Protein AF-0000000084715494 (afdb_homodimer)

pLDDT: mean 82.45, std 14.94, range [33.5, 98.31]

Structure (mmCIF, N/CA/C/O backbone):
data_AF-0000000084715494-model_v1
#
loop_
_entity.id
_entity.type
_entity.pdbx_description
1 polymer 'Allophanate hydrolase 2 subunit 2'
#
loop_
_atom_site.group_PDB
_atom_site.id
_atom_site.type_symbol
_atom_site.label_atom_id
_atom_site.label_alt_id
_atom_site.label_comp_id
_atom_site.label_asym_id
_atom_site.label_entity_id
_atom_site.label_seq_id
_atom_site.pdbx_PDB_ins_code
_atom_site.Cartn_x
_atom_site.Cartn_y
_atom_site.Cartn_z
_atom_site.occupancy
_atom_site.B_iso_or_equiv
_atom_site.auth_seq_id
_atom_site.auth_comp_id
_atom_site.auth_asym_id
_atom_site.auth_atom_id
_atom_site.pdbx_PDB_model_num
ATOM 1 N N . MET A 1 1 ? -2.389 -1.491 -20.969 1 44.25 1 MET A N 1
ATOM 2 C CA . MET A 1 1 ? -2.623 -0.424 -20 1 44.25 1 MET A CA 1
ATOM 3 C C . MET A 1 1 ? -1.619 -0.498 -18.859 1 44.25 1 MET A C 1
ATOM 5 O O . MET A 1 1 ? -1.264 -1.589 -18.406 1 44.25 1 MET A O 1
ATOM 9 N N . HIS A 1 2 ? -0.73 0.451 -18.766 1 52.88 2 HIS A N 1
ATOM 10 C CA . HIS A 1 2 ? 0.304 0.5 -17.734 1 52.88 2 HIS A CA 1
ATOM 11 C C . HIS A 1 2 ? -0.107 1.408 -16.578 1 52.88 2 HIS A C 1
ATOM 13 O O . HIS A 1 2 ? -0.871 2.355 -16.781 1 52.88 2 HIS A O 1
ATOM 19 N N . GLN A 1 3 ? 0.111 0.849 -15.43 1 61.31 3 GLN A N 1
ATOM 20 C CA . GLN A 1 3 ? -0.186 1.688 -14.273 1 61.31 3 GLN A CA 1
ATOM 21 C C . GLN A 1 3 ? 0.893 1.553 -13.203 1 61.31 3 GLN A C 1
ATOM 23 O O . GLN A 1 3 ? 1.634 0.568 -13.18 1 61.31 3 GLN A O 1
ATOM 28 N N . GLY A 1 4 ? 1.1 2.611 -12.508 1 62.69 4 GLY A N 1
ATOM 29 C CA . GLY A 1 4 ? 1.802 2.402 -11.25 1 62.69 4 GLY A CA 1
ATOM 30 C C . GLY A 1 4 ? 1.184 1.313 -10.391 1 62.69 4 GLY A C 1
ATOM 31 O O . GLY A 1 4 ? 0.044 0.905 -10.625 1 62.69 4 GLY A O 1
ATOM 32 N N . VAL A 1 5 ? 2.082 0.647 -9.57 1 59.53 5 VAL A N 1
ATOM 33 C CA . VAL A 1 5 ? 1.485 -0.304 -8.641 1 59.53 5 VAL A CA 1
ATOM 34 C C . VAL A 1 5 ? 0.313 0.35 -7.914 1 59.53 5 VAL A C 1
ATOM 36 O O . VAL A 1 5 ? 0.48 1.375 -7.246 1 59.53 5 VAL A O 1
ATOM 39 N N . PRO A 1 6 ? -0.862 -0.179 -8.078 1 62.94 6 PRO A N 1
ATOM 40 C CA . PRO A 1 6 ? -2.07 0.398 -7.48 1 62.94 6 PRO A CA 1
ATOM 41 C C . PRO A 1 6 ? -2.094 0.275 -5.961 1 62.94 6 PRO A C 1
ATOM 43 O O . PRO A 1 6 ? -1.308 -0.484 -5.387 1 62.94 6 PRO A O 1
ATOM 46 N N . PRO A 1 7 ? -2.932 0.998 -5.297 1 60.47 7 PRO A N 1
ATOM 47 C CA . PRO A 1 7 ? -3.043 0.956 -3.838 1 60.47 7 PRO A CA 1
ATOM 48 C C . PRO A 1 7 ? -3.355 -0.442 -3.309 1 60.47 7 PRO A C 1
ATOM 50 O O . PRO A 1 7 ? -2.979 -0.779 -2.184 1 60.47 7 PRO A O 1
ATOM 53 N N . GLY A 1 8 ? -4.027 -1.205 -4.141 1 65.62 8 GLY A N 1
ATOM 54 C CA . GLY A 1 8 ? -4.332 -2.562 -3.717 1 65.62 8 GLY A CA 1
ATOM 55 C C . GLY A 1 8 ? -3.105 -3.455 -3.656 1 65.62 8 GLY A C 1
ATOM 56 O O . GLY A 1 8 ? -3.16 -4.555 -3.1 1 65.62 8 GLY A O 1
ATOM 57 N N . GLY A 1 9 ? -2.018 -2.994 -4.141 1 76.75 9 GLY A N 1
ATOM 58 C CA . GLY A 1 9 ? -0.78 -3.758 -4.125 1 76.75 9 GLY A CA 1
ATOM 59 C C . GLY A 1 9 ? -0.46 -4.402 -5.457 1 76.75 9 GLY A C 1
ATOM 60 O O . GLY A 1 9 ? -1.251 -4.316 -6.398 1 76.75 9 GLY A O 1
ATOM 61 N N . ALA A 1 10 ? 0.673 -5.055 -5.5 1 84.81 10 ALA A N 1
ATOM 62 C CA . ALA A 1 10 ? 1.143 -5.703 -6.719 1 84.81 10 ALA A CA 1
ATOM 63 C C . ALA A 1 10 ? 0.325 -6.953 -7.027 1 84.81 10 ALA A C 1
ATOM 65 O O . ALA A 1 10 ? -0.025 -7.711 -6.117 1 84.81 10 ALA A O 1
ATOM 66 N N . LEU A 1 11 ? 0.069 -7.188 -8.273 1 88.62 11 LEU A N 1
ATOM 67 C CA . LEU A 1 11 ? -0.594 -8.422 -8.688 1 88.62 11 LEU A CA 1
ATOM 68 C C . LEU A 1 11 ?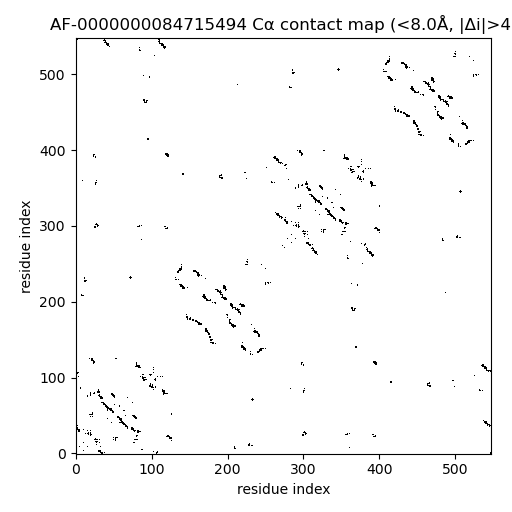 0.244 -9.641 -8.312 1 88.62 11 LEU A C 1
ATOM 70 O O . LEU A 1 11 ? -0.28 -10.617 -7.77 1 88.62 11 LEU A O 1
ATOM 74 N N . VAL A 1 12 ? 1.5 -9.539 -8.602 1 90.19 12 VAL A N 1
ATOM 75 C CA . VAL A 1 12 ? 2.473 -10.562 -8.227 1 90.19 12 VAL A CA 1
ATOM 76 C C . VAL A 1 12 ? 3.543 -9.945 -7.324 1 90.19 12 VAL A C 1
ATOM 78 O O . VAL A 1 12 ? 4.598 -9.523 -7.801 1 90.19 12 VAL A O 1
ATOM 81 N N . PRO A 1 13 ? 3.332 -10.008 -6.043 1 86.62 13 PRO A N 1
ATOM 82 C CA . PRO A 1 13 ? 4.25 -9.328 -5.121 1 86.62 13 PRO A CA 1
ATOM 83 C C . PRO A 1 13 ? 5.68 -9.844 -5.23 1 86.62 13 PRO A C 1
ATOM 85 O O . PRO A 1 13 ? 6.633 -9.07 -5.082 1 86.62 13 PRO A O 1
ATOM 88 N N . GLU A 1 14 ? 5.855 -11.117 -5.457 1 86.31 14 GLU A N 1
ATOM 89 C CA . GLU A 1 14 ? 7.188 -11.703 -5.559 1 86.31 14 GLU A CA 1
ATOM 90 C C . GLU A 1 14 ? 7.953 -11.141 -6.75 1 86.31 14 GLU A C 1
ATOM 92 O O . GLU A 1 14 ? 9.172 -10.969 -6.688 1 86.31 14 GLU A O 1
ATOM 97 N N . TRP A 1 15 ? 7.227 -10.883 -7.816 1 89.38 15 TRP A N 1
ATOM 98 C CA . TRP A 1 15 ? 7.871 -10.32 -8.992 1 89.38 15 TRP A CA 1
ATOM 99 C C . TRP A 1 15 ? 8.219 -8.852 -8.773 1 89.38 15 TRP A C 1
ATOM 101 O O . TRP A 1 15 ? 9.25 -8.375 -9.25 1 89.38 15 TRP A O 1
ATOM 111 N N . LEU A 1 16 ? 7.359 -8.148 -8.094 1 87.94 16 LEU A N 1
ATOM 112 C CA . LEU A 1 16 ? 7.688 -6.777 -7.711 1 87.94 16 LEU A CA 1
ATOM 113 C C . LEU A 1 16 ? 8.969 -6.738 -6.879 1 87.94 16 LEU A C 1
ATOM 115 O O . LEU A 1 16 ? 9.859 -5.926 -7.141 1 87.94 16 LEU A O 1
ATOM 119 N N . ALA A 1 17 ? 8.992 -7.617 -5.891 1 86.31 17 ALA A N 1
ATOM 120 C CA . ALA A 1 17 ? 10.156 -7.672 -5.012 1 86.31 17 ALA A CA 1
ATOM 121 C C . ALA A 1 17 ? 11.43 -7.957 -5.805 1 86.31 17 ALA A C 1
ATOM 123 O O . ALA A 1 17 ? 12.461 -7.324 -5.578 1 86.31 17 ALA A O 1
ATOM 124 N N . ALA A 1 18 ? 11.344 -8.906 -6.66 1 88.94 18 ALA A N 1
ATOM 125 C CA . ALA A 1 18 ? 12.508 -9.258 -7.469 1 88.94 18 ALA A CA 1
ATOM 126 C C . ALA A 1 18 ? 12.969 -8.078 -8.312 1 88.94 18 ALA A C 1
ATOM 128 O O . ALA A 1 18 ? 14.172 -7.82 -8.43 1 88.94 18 ALA A O 1
ATOM 129 N N . ALA A 1 19 ? 12.039 -7.395 -8.938 1 90.56 19 ALA A N 1
ATOM 130 C CA . ALA A 1 19 ? 12.375 -6.227 -9.75 1 90.56 19 ALA A CA 1
ATOM 131 C C . ALA A 1 19 ? 13.078 -5.16 -8.914 1 90.56 19 ALA A C 1
ATOM 133 O O . ALA A 1 19 ? 14.07 -4.57 -9.352 1 90.56 19 ALA A O 1
ATOM 134 N N . ASN A 1 20 ? 12.578 -4.926 -7.773 1 88.75 20 ASN A N 1
ATOM 135 C CA . ASN A 1 20 ? 13.141 -3.914 -6.883 1 88.75 20 ASN A CA 1
ATOM 136 C C . ASN A 1 20 ? 14.516 -4.324 -6.363 1 88.75 20 ASN A C 1
ATOM 138 O O . ASN A 1 20 ? 15.438 -3.508 -6.324 1 88.75 20 ASN A O 1
ATOM 142 N N . ARG A 1 21 ? 14.664 -5.559 -6.008 1 88.06 21 ARG A N 1
ATOM 143 C CA . ARG A 1 21 ? 15.945 -6.047 -5.516 1 88.06 21 ARG A CA 1
ATOM 144 C C . ARG A 1 21 ? 17.047 -5.855 -6.559 1 88.06 21 ARG A C 1
ATOM 146 O O . ARG A 1 21 ? 18.188 -5.523 -6.223 1 88.06 21 ARG A O 1
ATOM 153 N N . ALA A 1 22 ? 16.656 -6.023 -7.691 1 91.75 22 ALA A N 1
ATOM 154 C CA . ALA A 1 22 ? 17.609 -5.961 -8.789 1 91.75 22 ALA A CA 1
ATOM 155 C C . ALA A 1 22 ? 18.188 -4.559 -8.938 1 91.75 22 ALA A C 1
ATOM 157 O O . ALA A 1 22 ? 19.266 -4.379 -9.5 1 91.75 22 ALA A O 1
ATOM 158 N N . VAL A 1 23 ? 17.516 -3.553 -8.469 1 92.38 23 VAL A N 1
ATOM 159 C CA . VAL A 1 23 ? 18.016 -2.188 -8.641 1 92.38 23 VAL A CA 1
ATOM 160 C C . VAL A 1 23 ? 18.328 -1.574 -7.277 1 92.38 23 VAL A C 1
ATOM 162 O O . VAL A 1 23 ? 18.516 -0.361 -7.164 1 92.38 23 VAL A O 1
ATOM 165 N N . GLY A 1 24 ? 18.25 -2.369 -6.281 1 88.81 24 GLY A N 1
ATOM 166 C CA . GLY A 1 24 ? 18.688 -1.936 -4.961 1 88.81 24 GLY A CA 1
ATOM 167 C C . GLY A 1 24 ? 17.609 -1.194 -4.195 1 88.81 24 GLY A C 1
ATOM 168 O O . GLY A 1 24 ? 17.906 -0.432 -3.271 1 88.81 24 GLY A O 1
ATOM 169 N N . ASN A 1 25 ? 16.391 -1.297 -4.617 1 86.88 25 ASN A N 1
ATOM 170 C CA . ASN A 1 25 ? 15.281 -0.697 -3.887 1 86.88 25 ASN A CA 1
ATOM 171 C C . ASN A 1 25 ? 14.805 -1.596 -2.748 1 86.88 25 ASN A C 1
ATOM 173 O O . ASN A 1 25 ? 15.117 -2.787 -2.721 1 86.88 25 ASN A O 1
ATOM 177 N N . ALA A 1 26 ? 14.109 -0.936 -1.776 1 82.31 26 ALA A N 1
ATOM 178 C CA . ALA A 1 26 ? 13.328 -1.756 -0.859 1 82.31 26 ALA A CA 1
ATOM 179 C C . ALA A 1 26 ? 12.391 -2.693 -1.624 1 82.31 26 ALA A C 1
ATOM 181 O O . ALA A 1 26 ? 11.867 -2.33 -2.678 1 82.31 26 ALA A O 1
ATOM 182 N N . TRP A 1 27 ? 12.117 -3.799 -1.112 1 82.12 27 TRP A N 1
ATOM 183 C CA . TRP A 1 27 ? 11.438 -4.871 -1.831 1 82.12 27 TRP A CA 1
ATOM 184 C C . TRP A 1 27 ? 10.039 -4.441 -2.254 1 82.12 27 TRP A C 1
ATOM 186 O O . TRP A 1 27 ? 9.562 -4.816 -3.33 1 82.12 27 TRP A O 1
ATOM 196 N N . GLY A 1 28 ? 9.383 -3.66 -1.445 1 80.62 28 GLY A N 1
ATOM 197 C CA . GLY A 1 28 ? 8.023 -3.244 -1.729 1 80.62 28 GLY A CA 1
ATOM 198 C C . GLY A 1 28 ? 7.938 -1.856 -2.338 1 80.62 28 GLY A C 1
ATOM 199 O O . GLY A 1 28 ? 6.859 -1.262 -2.393 1 80.62 28 GLY A O 1
ATOM 200 N N . ALA A 1 29 ? 8.992 -1.293 -2.801 1 83.25 29 ALA A N 1
ATOM 201 C CA . ALA A 1 29 ? 8.984 0.042 -3.393 1 83.25 29 ALA A CA 1
ATOM 202 C C . ALA A 1 29 ? 8.039 0.103 -4.594 1 83.25 29 ALA A C 1
ATOM 204 O O . ALA A 1 29 ? 7.898 -0.878 -5.324 1 83.25 29 ALA A O 1
ATOM 205 N N . ALA A 1 30 ? 7.465 1.267 -4.781 1 83.31 30 ALA A N 1
ATOM 206 C CA . ALA A 1 30 ? 6.555 1.463 -5.902 1 83.31 30 ALA A CA 1
ATOM 207 C C . ALA A 1 30 ? 7.281 1.312 -7.234 1 83.31 30 ALA A C 1
ATOM 209 O O . ALA A 1 30 ? 8.406 1.804 -7.395 1 83.31 30 ALA A O 1
ATOM 210 N N . ALA A 1 31 ? 6.617 0.593 -8.172 1 88.06 31 ALA A N 1
ATOM 211 C CA . ALA A 1 31 ? 7.113 0.344 -9.523 1 88.06 31 ALA A CA 1
ATOM 212 C C . ALA A 1 31 ? 5.977 0.373 -10.539 1 88.06 31 ALA A C 1
ATOM 214 O O . ALA A 1 31 ? 4.824 0.619 -10.188 1 88.06 31 ALA A O 1
ATOM 215 N N . LEU A 1 32 ? 6.348 0.205 -11.812 1 87.44 32 LEU A N 1
ATOM 216 C CA . LEU A 1 32 ? 5.32 0.165 -12.852 1 87.44 32 LEU A CA 1
ATOM 217 C C . LEU A 1 32 ? 4.883 -1.27 -13.125 1 87.44 32 LEU A C 1
ATOM 219 O O . LEU A 1 32 ? 5.719 -2.172 -13.219 1 87.44 32 LEU A O 1
ATOM 223 N N . GLU A 1 33 ? 3.592 -1.426 -13.094 1 87.69 33 GLU A N 1
ATOM 224 C CA . GLU A 1 33 ? 2.98 -2.648 -13.609 1 87.69 33 GLU A CA 1
ATOM 225 C C . GLU A 1 33 ? 2.633 -2.514 -15.086 1 87.69 33 GLU A C 1
ATOM 227 O O . GLU A 1 33 ? 1.789 -1.697 -15.461 1 87.69 33 GLU A O 1
ATOM 232 N N . CYS A 1 34 ? 3.27 -3.344 -15.953 1 86.5 34 CYS A N 1
ATOM 233 C CA . CYS A 1 34 ? 3.088 -3.24 -17.391 1 86.5 34 CYS A CA 1
ATOM 234 C C . CYS A 1 34 ? 2.459 -4.508 -17.969 1 86.5 34 CYS A C 1
ATOM 236 O O . CYS A 1 34 ? 2.957 -5.609 -17.734 1 86.5 34 CYS A O 1
ATOM 238 N N . TYR A 1 35 ? 1.412 -4.363 -18.688 1 86.56 35 TYR A N 1
ATOM 239 C CA . TYR A 1 35 ? 0.707 -5.488 -19.297 1 86.56 35 TYR A CA 1
ATOM 240 C C . TYR A 1 35 ? 0.976 -5.566 -20.797 1 86.56 35 TYR A C 1
ATOM 242 O O . TYR A 1 35 ? 0.531 -6.504 -21.453 1 86.56 35 TYR A O 1
ATOM 250 N N . GLY A 1 36 ? 1.67 -4.68 -21.312 1 84.75 36 GLY A N 1
ATOM 251 C CA . GLY A 1 36 ? 2.08 -4.613 -22.703 1 84.75 36 GLY A CA 1
ATOM 252 C C . GLY A 1 36 ? 3.338 -3.793 -22.922 1 84.75 36 GL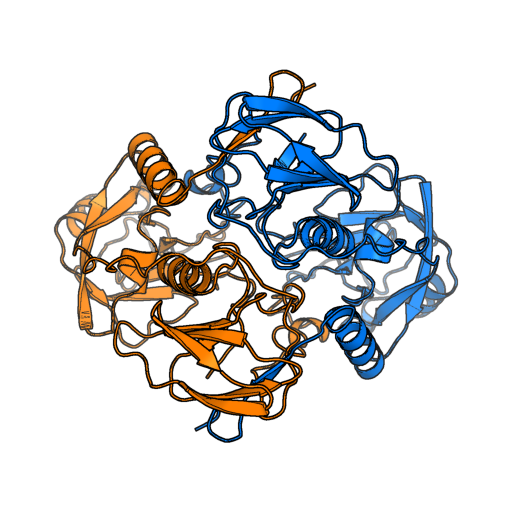Y A C 1
ATOM 253 O O . GLY A 1 36 ? 4.098 -3.557 -21.969 1 84.75 36 GLY A O 1
ATOM 254 N N . ARG A 1 37 ? 3.545 -3.482 -24.172 1 86.69 37 ARG A N 1
ATOM 255 C CA . ARG A 1 37 ? 4.734 -2.721 -24.531 1 86.69 37 ARG A CA 1
ATOM 256 C C . ARG A 1 37 ? 4.586 -1.253 -24.141 1 86.69 37 ARG A C 1
ATOM 258 O O . ARG A 1 37 ? 3.508 -0.672 -24.297 1 86.69 37 ARG A O 1
ATOM 265 N N . VAL A 1 38 ? 5.652 -0.733 -23.609 1 85.5 38 VAL A N 1
ATOM 266 C CA . VAL A 1 38 ? 5.656 0.693 -23.312 1 85.5 38 VAL A CA 1
ATOM 267 C C . VAL A 1 38 ? 7.062 1.259 -23.5 1 85.5 38 VAL A C 1
ATOM 269 O O . VAL A 1 38 ? 8.055 0.575 -23.234 1 85.5 38 VAL A O 1
ATOM 272 N N . ASP A 1 39 ? 7.047 2.525 -23.922 1 89.88 39 ASP A N 1
ATOM 273 C CA . ASP A 1 39 ? 8.305 3.262 -23.984 1 89.88 39 ASP A CA 1
ATOM 274 C C . ASP A 1 39 ? 8.469 4.18 -22.781 1 89.88 39 ASP A C 1
ATOM 276 O O . ASP A 1 39 ? 7.539 4.895 -22.406 1 89.88 39 ASP A O 1
ATOM 280 N N . LEU A 1 40 ? 9.656 4.137 -22.203 1 92 40 LEU A N 1
ATOM 281 C CA . LEU A 1 40 ? 9.938 4.941 -21.016 1 92 40 LEU A CA 1
ATOM 282 C C . LEU A 1 40 ? 11.25 5.699 -21.172 1 92 40 LEU A C 1
ATOM 284 O O . LEU A 1 40 ? 12.141 5.266 -21.922 1 92 40 LEU A O 1
ATOM 288 N N . ARG A 1 41 ? 11.305 6.773 -20.453 1 93.75 41 ARG A N 1
ATOM 289 C CA . ARG A 1 41 ? 12.516 7.586 -20.422 1 93.75 41 ARG A CA 1
ATOM 290 C C . ARG A 1 41 ? 12.875 7.992 -19 1 93.75 41 ARG A C 1
ATOM 292 O O . ARG A 1 41 ? 11.992 8.328 -18.203 1 93.75 41 ARG A O 1
ATOM 299 N N . VAL A 1 42 ? 14.164 7.895 -18.75 1 93.31 42 VAL A N 1
ATOM 300 C CA . VAL A 1 42 ? 14.648 8.406 -17.469 1 93.31 42 VAL A CA 1
ATOM 301 C C . VAL A 1 42 ? 15.305 9.766 -17.672 1 93.31 42 VAL A C 1
ATOM 303 O O . VAL A 1 42 ? 16.078 9.953 -18.609 1 93.31 42 VAL A O 1
ATOM 306 N N . THR A 1 43 ? 14.984 10.695 -16.828 1 92.69 43 THR A N 1
ATOM 307 C CA . THR A 1 43 ? 15.586 12.023 -16.906 1 92.69 43 THR A CA 1
ATOM 308 C C . THR A 1 43 ? 16.109 12.477 -15.547 1 92.69 43 THR A C 1
ATOM 310 O O . THR A 1 43 ? 15.672 11.961 -14.516 1 92.69 43 THR A O 1
ATOM 313 N N . GLY A 1 44 ? 17.125 13.492 -15.562 1 91.25 44 GLY A N 1
ATOM 314 C CA . GLY A 1 44 ? 17.734 14.008 -14.352 1 91.25 44 GLY A CA 1
ATOM 315 C C . GLY A 1 44 ? 19.109 13.422 -14.078 1 91.25 44 GLY A C 1
ATOM 316 O O . GLY A 1 44 ? 20.094 14.156 -13.961 1 91.25 44 GLY A O 1
ATOM 317 N N . ARG A 1 45 ? 19.234 12.078 -14.008 1 89.81 45 ARG A N 1
ATOM 318 C CA . ARG A 1 45 ? 20.484 11.336 -13.875 1 89.81 45 ARG A CA 1
ATOM 319 C C . ARG A 1 45 ? 20.328 9.906 -14.391 1 89.81 45 ARG A C 1
ATOM 321 O O . ARG A 1 45 ? 19.219 9.43 -14.602 1 89.81 45 ARG A O 1
ATOM 328 N N . SER A 1 46 ? 21.469 9.352 -14.555 1 94.38 46 SER A N 1
ATOM 329 C CA . SER A 1 46 ? 21.438 7.941 -14.914 1 94.38 46 SER A CA 1
ATOM 330 C C . SER A 1 46 ? 20.844 7.098 -13.797 1 94.38 46 SER A C 1
ATOM 332 O O . SER A 1 46 ? 20.922 7.473 -12.625 1 94.38 46 SER A O 1
ATOM 334 N N . ALA A 1 47 ? 20.219 6 -14.227 1 94.06 47 ALA A N 1
ATOM 335 C CA . ALA A 1 47 ? 19.578 5.152 -13.219 1 94.06 47 ALA A CA 1
ATOM 336 C C . ALA A 1 47 ? 19.609 3.686 -13.641 1 94.06 47 ALA A C 1
ATOM 338 O O . ALA A 1 47 ? 19.578 3.375 -14.836 1 94.06 47 ALA A O 1
ATOM 339 N N . TRP A 1 48 ? 19.703 2.842 -12.641 1 94.69 48 TRP A N 1
ATOM 340 C CA . TRP A 1 48 ? 19.453 1.425 -12.883 1 94.69 48 TRP A CA 1
ATOM 341 C C . TRP A 1 48 ? 17.969 1.16 -13.078 1 94.69 48 TRP A C 1
ATOM 343 O O . TRP A 1 48 ? 17.141 1.696 -12.344 1 94.69 48 TRP A O 1
ATOM 353 N N . VAL A 1 49 ? 17.641 0.317 -14.078 1 95.38 49 VAL A N 1
ATOM 354 C CA . VAL A 1 49 ? 16.281 -0.113 -14.375 1 95.38 49 VAL A CA 1
ATOM 355 C C . VAL A 1 49 ? 16.219 -1.638 -14.422 1 95.38 49 VAL A C 1
ATOM 357 O O . VAL A 1 49 ? 17.156 -2.291 -14.883 1 95.38 49 VAL A O 1
ATOM 360 N N . SER A 1 50 ? 15.133 -2.117 -13.891 1 95.12 50 SER A N 1
ATOM 361 C CA . SER A 1 50 ? 14.93 -3.562 -13.961 1 95.12 50 SER A CA 1
ATOM 362 C C . SER A 1 50 ? 13.641 -3.908 -14.695 1 95.12 50 SER A C 1
ATOM 364 O O . SER A 1 50 ? 12.586 -3.326 -14.422 1 95.12 50 SER A O 1
ATOM 366 N N . LEU A 1 51 ? 13.773 -4.828 -15.648 1 91.31 51 LEU A N 1
ATOM 367 C CA . LEU A 1 51 ? 12.633 -5.438 -16.328 1 91.31 51 LEU A CA 1
ATOM 368 C C . LEU A 1 51 ? 12.445 -6.883 -15.875 1 91.31 51 LEU A C 1
ATOM 370 O O . LEU A 1 51 ? 13.125 -7.785 -16.359 1 91.31 51 LEU A O 1
ATOM 374 N N . GLY A 1 52 ? 11.578 -7.082 -14.93 1 82.69 52 GLY A N 1
ATOM 375 C CA . GLY A 1 52 ? 11.336 -8.422 -14.422 1 82.69 52 GLY A CA 1
ATOM 376 C C . GLY A 1 52 ? 12.531 -9.016 -13.695 1 82.69 52 GLY A C 1
ATOM 377 O O . GLY A 1 52 ? 12.805 -10.211 -13.812 1 82.69 52 GLY A O 1
ATOM 378 N N . GLY A 1 53 ? 13.359 -8.203 -13.164 1 84.88 53 GLY A N 1
ATOM 379 C CA . GLY A 1 53 ? 14.5 -8.688 -12.406 1 84.88 53 GLY A CA 1
ATOM 380 C C . GLY A 1 53 ? 15.812 -8.523 -13.141 1 84.88 53 GLY A C 1
ATOM 381 O O . GLY A 1 53 ? 16.891 -8.641 -12.539 1 84.88 53 GLY A O 1
ATOM 382 N N . GLU A 1 54 ? 15.789 -8.32 -14.375 1 88.88 54 GLU A N 1
ATOM 383 C CA . GLU A 1 54 ? 17 -8.055 -15.148 1 88.88 54 GLU A CA 1
ATOM 384 C C . GLU A 1 54 ? 17.328 -6.562 -15.164 1 88.88 54 GLU A C 1
ATOM 386 O O . GLU A 1 54 ? 16.594 -5.762 -15.742 1 88.88 54 GLU A O 1
ATOM 391 N N . ALA A 1 55 ? 18.5 -6.277 -14.641 1 94.25 55 ALA A N 1
ATOM 392 C CA . ALA A 1 55 ? 18.812 -4.867 -14.43 1 94.25 55 ALA A CA 1
ATOM 393 C C . ALA A 1 55 ? 19.828 -4.371 -15.453 1 94.25 55 ALA A C 1
ATOM 395 O O . ALA A 1 55 ? 20.703 -5.129 -15.883 1 94.25 55 ALA A O 1
ATOM 396 N N . PHE A 1 56 ? 19.703 -3.166 -15.883 1 95.06 56 PHE A N 1
ATOM 397 C CA . PHE A 1 56 ? 20.656 -2.465 -16.75 1 95.06 56 PHE A CA 1
ATOM 398 C C . PHE A 1 56 ? 20.641 -0.969 -16.453 1 95.06 56 PHE A C 1
ATOM 400 O O . PHE A 1 56 ? 19.703 -0.459 -15.836 1 95.06 56 PHE A O 1
ATOM 407 N N . GLN A 1 57 ? 21.625 -0.292 -16.875 1 96 57 GLN A N 1
ATOM 408 C CA . GLN A 1 57 ? 21.719 1.147 -16.656 1 96 57 GLN A CA 1
ATOM 409 C C . GLN A 1 57 ? 21.141 1.926 -17.828 1 96 57 GLN A C 1
ATOM 411 O O . GLN A 1 57 ? 21.344 1.557 -18.984 1 96 57 GLN A O 1
ATOM 416 N N . VAL A 1 58 ? 20.422 2.926 -17.531 1 96.06 58 VAL A N 1
ATOM 417 C CA . VAL A 1 58 ? 19.891 3.861 -18.516 1 96.06 58 VAL A CA 1
ATOM 418 C C . VAL A 1 58 ? 20.484 5.246 -18.281 1 96.06 58 VAL A C 1
ATOM 420 O O . VAL A 1 58 ? 20.469 5.762 -17.156 1 96.06 58 VAL A O 1
ATOM 423 N N . ALA A 1 59 ? 21.031 5.914 -19.312 1 96.19 59 ALA A N 1
ATOM 424 C CA . ALA A 1 59 ? 21.656 7.23 -19.203 1 96.19 59 ALA A CA 1
ATOM 425 C C . ALA A 1 59 ? 20.609 8.328 -19.062 1 96.19 59 ALA A C 1
ATOM 427 O O . ALA A 1 59 ? 19.438 8.125 -19.422 1 96.19 59 ALA A O 1
ATOM 428 N N . ASP A 1 60 ? 21.094 9.438 -18.516 1 95.5 60 ASP A N 1
ATOM 429 C CA . ASP A 1 60 ? 20.219 10.602 -18.406 1 95.5 60 ASP A CA 1
ATOM 430 C C . ASP A 1 60 ? 19.625 10.969 -19.766 1 95.5 60 ASP A C 1
ATOM 432 O O . ASP A 1 60 ? 20.375 11.148 -20.75 1 95.5 60 ASP A O 1
ATOM 436 N N . GLY A 1 61 ? 18.328 11.023 -19.766 1 94.44 61 GLY A N 1
ATOM 437 C CA . GLY A 1 61 ? 17.641 11.438 -20.984 1 94.44 61 GLY A CA 1
ATOM 438 C C . GLY A 1 61 ? 17.422 10.297 -21.953 1 94.44 61 GLY A C 1
ATOM 439 O O . GLY A 1 61 ? 16.75 10.477 -22.984 1 94.44 61 GLY A O 1
ATOM 440 N N . GLU A 1 62 ? 17.844 9.133 -21.672 1 95 62 GLU A N 1
ATOM 441 C CA . GLU A 1 62 ? 17.75 7.996 -22.594 1 95 62 GLU A CA 1
ATOM 442 C C . GLU A 1 62 ? 16.406 7.293 -22.453 1 95 62 GLU A C 1
ATOM 444 O O . GLU A 1 62 ? 15.875 7.148 -21.344 1 95 62 GLU A O 1
ATOM 449 N N . SER A 1 63 ? 15.922 6.859 -23.594 1 94.44 63 SER A N 1
ATOM 450 C CA . SER A 1 63 ? 14.695 6.07 -23.641 1 94.44 63 SER A CA 1
ATOM 451 C C . SER A 1 63 ? 15 4.582 -23.75 1 94.44 63 SER A C 1
ATOM 453 O O . SER A 1 63 ? 16.062 4.191 -24.234 1 94.44 63 SER A O 1
ATOM 455 N N . PHE A 1 64 ? 14.039 3.832 -23.234 1 94.06 64 PHE A N 1
ATOM 456 C CA . PHE A 1 64 ? 14.133 2.385 -23.391 1 94.06 64 PHE A CA 1
ATOM 457 C C . PHE A 1 64 ? 12.75 1.766 -23.562 1 94.06 64 PHE A C 1
ATOM 459 O O . PHE A 1 64 ? 11.75 2.34 -23.125 1 94.06 64 PHE A O 1
ATOM 466 N N . ARG A 1 65 ? 12.742 0.638 -24.203 1 92.38 65 ARG A N 1
ATOM 467 C CA . ARG A 1 65 ? 11.492 -0.058 -24.5 1 92.38 65 ARG A CA 1
ATOM 468 C C . ARG A 1 65 ? 11.258 -1.198 -23.516 1 92.38 65 ARG A C 1
ATOM 470 O O . ARG A 1 65 ? 12.188 -1.949 -23.203 1 92.38 65 ARG A O 1
ATOM 477 N N . VAL A 1 66 ? 10.047 -1.268 -22.984 1 91.38 66 VAL A N 1
ATOM 478 C CA . VAL A 1 66 ? 9.594 -2.402 -22.188 1 91.38 66 VAL A CA 1
ATOM 479 C C . VAL A 1 66 ? 8.797 -3.367 -23.062 1 91.38 66 VAL A C 1
ATOM 481 O O . VAL A 1 66 ? 7.746 -3.01 -23.594 1 91.38 66 VAL A O 1
ATOM 484 N N . PRO A 1 67 ? 9.312 -4.527 -23.234 1 90.88 67 PRO A N 1
ATOM 485 C CA . PRO A 1 67 ? 8.562 -5.484 -24.062 1 90.88 67 PRO A CA 1
ATOM 486 C C . PRO A 1 67 ? 7.336 -6.039 -23.344 1 90.88 67 PRO A C 1
ATOM 488 O O . PRO A 1 67 ? 7.199 -5.867 -22.125 1 90.88 67 PRO A O 1
ATOM 491 N N . ALA A 1 68 ? 6.484 -6.633 -24.125 1 88.69 68 ALA A N 1
ATOM 492 C CA . ALA A 1 68 ? 5.363 -7.352 -23.531 1 88.69 68 ALA A CA 1
ATOM 493 C C . ALA A 1 68 ? 5.852 -8.445 -22.578 1 88.69 68 ALA A C 1
ATOM 495 O O . ALA A 1 68 ? 6.941 -8.984 -22.766 1 88.69 68 ALA A O 1
ATOM 496 N N . PRO A 1 69 ? 5.023 -8.75 -21.562 1 89.25 69 PRO A N 1
ATOM 497 C CA . PRO A 1 69 ? 5.438 -9.805 -20.625 1 89.25 69 PRO A CA 1
ATOM 498 C C . PRO A 1 69 ? 5.68 -11.141 -21.328 1 89.25 69 PRO A C 1
ATOM 500 O O . PRO A 1 69 ? 4.875 -11.57 -22.156 1 89.25 69 PRO A O 1
ATOM 503 N N . GLU A 1 70 ? 6.793 -11.703 -20.922 1 85.94 70 GLU A N 1
ATOM 504 C CA . GLU A 1 70 ? 7.109 -13.023 -21.453 1 85.94 70 GLU A CA 1
ATOM 505 C C . GLU A 1 70 ? 6.559 -14.125 -20.562 1 85.94 70 GLU A C 1
ATOM 507 O O . GLU A 1 70 ? 6.277 -15.234 -21.016 1 85.94 70 GLU A O 1
ATOM 512 N N . ARG A 1 71 ? 6.539 -13.82 -19.391 1 85.56 71 ARG A N 1
ATOM 513 C CA . ARG A 1 71 ? 5.949 -14.703 -18.391 1 85.56 71 ARG A CA 1
ATOM 514 C C . ARG A 1 71 ? 4.727 -14.055 -17.734 1 85.56 71 ARG A C 1
ATOM 516 O O . ARG A 1 71 ? 4.695 -12.844 -17.531 1 85.56 71 ARG A O 1
ATOM 523 N N . GLY A 1 72 ? 3.732 -14.93 -17.516 1 89.06 72 GLY A N 1
ATOM 524 C CA . GLY A 1 72 ? 2.523 -14.406 -16.906 1 89.06 72 GLY A CA 1
ATOM 525 C C . GLY A 1 72 ? 1.883 -13.289 -17.703 1 89.06 72 GLY A C 1
ATOM 526 O O . GLY A 1 72 ? 1.981 -13.258 -18.922 1 89.06 72 GLY A O 1
ATOM 527 N N . VAL A 1 73 ? 1.158 -12.453 -17.031 1 88.44 73 VAL A N 1
ATOM 528 C CA . VAL A 1 73 ? 0.381 -11.445 -17.75 1 88.44 73 VAL A CA 1
ATOM 529 C C . VAL A 1 73 ? 0.935 -10.055 -17.453 1 88.44 73 VAL A C 1
ATOM 531 O O . VAL A 1 73 ? 0.531 -9.07 -18.062 1 88.44 73 VAL A O 1
ATOM 534 N N . VAL A 1 74 ? 1.866 -9.992 -16.516 1 90.44 74 VAL A N 1
ATOM 535 C CA . VAL A 1 74 ? 2.318 -8.672 -16.078 1 90.44 74 VAL A CA 1
ATOM 536 C C . VAL A 1 74 ? 3.844 -8.648 -16.016 1 90.44 74 VAL A C 1
ATOM 538 O O . VAL A 1 74 ? 4.48 -9.672 -15.766 1 90.44 74 VAL A O 1
ATOM 541 N N . ARG A 1 75 ? 4.406 -7.457 -16.266 1 90.75 75 ARG A N 1
ATOM 542 C CA . ARG A 1 75 ? 5.82 -7.168 -16.047 1 90.75 75 ARG A CA 1
ATOM 543 C C . ARG A 1 75 ? 6 -5.949 -15.156 1 90.75 75 ARG A C 1
ATOM 545 O O . ARG A 1 75 ? 5.32 -4.938 -15.328 1 90.75 75 ARG A O 1
ATOM 552 N N . TYR A 1 76 ? 6.887 -6.117 -14.219 1 90.44 76 TYR A N 1
ATOM 553 C CA . TYR A 1 76 ? 7.203 -4.977 -13.367 1 90.44 76 TYR A CA 1
ATOM 554 C C . TYR A 1 76 ? 8.461 -4.27 -13.852 1 90.44 76 TYR A C 1
ATOM 556 O O . TYR A 1 76 ? 9.469 -4.914 -14.141 1 90.44 76 TYR A O 1
ATOM 564 N N . VAL A 1 77 ? 8.352 -2.969 -13.883 1 92.12 77 VAL A N 1
ATOM 565 C CA . VAL A 1 77 ? 9.492 -2.111 -14.18 1 92.12 77 VAL A CA 1
ATOM 566 C C . VAL A 1 77 ? 9.875 -1.314 -12.938 1 92.12 77 VAL A C 1
ATOM 568 O O . VAL A 1 77 ? 9.141 -0.42 -12.516 1 92.12 77 VAL A O 1
ATOM 571 N N . ALA A 1 78 ? 10.961 -1.696 -12.375 1 92.12 78 ALA A N 1
ATOM 572 C CA . ALA A 1 78 ? 11.5 -0.963 -11.234 1 92.12 78 ALA A CA 1
ATOM 573 C C . ALA A 1 78 ? 12.656 -0.066 -11.656 1 92.12 78 ALA A C 1
ATOM 575 O O . ALA A 1 78 ? 13.484 -0.455 -12.484 1 92.12 78 ALA A O 1
ATOM 576 N N . VAL A 1 79 ? 12.688 1.107 -11.141 1 92.12 79 VAL A N 1
ATOM 577 C CA . VAL A 1 79 ? 13.773 2.057 -11.359 1 92.12 79 VAL A CA 1
ATOM 578 C C . VAL A 1 79 ? 14.453 2.385 -10.031 1 92.12 79 VAL A C 1
ATOM 580 O O . VAL A 1 79 ? 13.781 2.543 -9.008 1 92.12 79 VAL A O 1
ATOM 583 N N . GLU A 1 80 ? 15.742 2.482 -10.125 1 91.94 80 GLU A N 1
ATOM 584 C CA . GLU A 1 80 ? 16.516 2.865 -8.938 1 91.94 80 GLU A CA 1
ATOM 585 C C . GLU A 1 80 ? 15.891 4.074 -8.242 1 91.94 80 GLU A C 1
ATOM 587 O O . GLU A 1 80 ? 15.586 5.078 -8.891 1 91.94 80 GLU A O 1
ATOM 592 N N . GLY A 1 81 ? 15.75 3.904 -6.895 1 87.88 81 GLY A N 1
ATOM 593 C CA . GLY A 1 81 ? 15.125 4.965 -6.113 1 87.88 81 GLY A CA 1
ATOM 594 C C . GLY A 1 81 ? 13.641 4.766 -5.91 1 87.88 81 GLY A C 1
ATOM 595 O O . GLY A 1 81 ? 13.047 5.352 -5.004 1 87.88 81 GLY A O 1
ATOM 596 N N . GLY A 1 82 ? 13.016 3.938 -6.793 1 88.19 82 GLY A N 1
ATOM 597 C CA . GLY A 1 82 ? 11.586 3.688 -6.695 1 88.19 82 GLY A CA 1
ATOM 598 C C . GLY A 1 82 ? 10.742 4.875 -7.113 1 88.19 82 GLY A C 1
ATOM 599 O O . GLY A 1 82 ? 11.203 6.02 -7.062 1 88.19 82 GLY A O 1
ATOM 600 N N . LEU A 1 83 ? 9.555 4.633 -7.57 1 82.81 83 LEU A N 1
ATOM 601 C CA . LEU A 1 83 ? 8.609 5.707 -7.867 1 82.81 83 LEU A CA 1
ATOM 602 C C . LEU A 1 83 ? 8.172 6.414 -6.594 1 82.81 83 LEU A C 1
ATOM 604 O O . LEU A 1 83 ? 7.73 5.773 -5.641 1 82.81 83 LEU A O 1
ATOM 608 N N . ALA A 1 84 ? 8.469 7.648 -6.586 1 76.69 84 ALA A N 1
ATOM 609 C CA . ALA A 1 84 ? 8.141 8.469 -5.422 1 76.69 84 ALA A CA 1
ATOM 610 C C . ALA A 1 84 ? 6.711 9 -5.516 1 76.69 84 ALA A C 1
ATOM 612 O O . ALA A 1 84 ? 6.496 10.219 -5.484 1 76.69 84 ALA A O 1
ATOM 613 N N . VAL A 1 85 ? 5.766 8.273 -5.914 1 66.5 85 VAL A N 1
ATOM 614 C CA . VAL A 1 85 ? 4.387 8.742 -6.008 1 66.5 85 VAL A CA 1
ATOM 615 C C . VAL A 1 85 ? 3.613 8.32 -4.762 1 66.5 85 VAL A C 1
ATOM 617 O O . VAL A 1 85 ? 3.779 7.203 -4.27 1 66.5 85 VAL A O 1
ATOM 620 N N . PRO A 1 86 ? 3.211 9.406 -4.074 1 54.78 86 PRO A N 1
ATOM 621 C CA . PRO A 1 86 ? 2.422 9.047 -2.895 1 54.78 86 PRO A CA 1
ATOM 622 C C . PRO A 1 86 ? 1.325 8.031 -3.205 1 54.78 86 PRO A C 1
ATOM 624 O O . PRO A 1 86 ? 0.897 7.91 -4.355 1 54.78 86 PRO A O 1
ATOM 627 N N . GLU A 1 87 ? 1.141 7.102 -2.254 1 51.16 87 GLU A N 1
ATOM 628 C CA . GLU A 1 87 ? 0.062 6.125 -2.352 1 51.16 87 GLU A CA 1
ATOM 629 C C . GLU A 1 87 ? -1.193 6.746 -2.957 1 51.16 87 GLU A C 1
ATOM 631 O O . GLU A 1 87 ? -1.551 7.879 -2.631 1 51.16 87 GLU A O 1
ATOM 636 N N . VAL A 1 88 ? -1.522 6.246 -4.152 1 47 88 VAL A N 1
ATOM 637 C CA . VAL A 1 88 ? -2.721 6.672 -4.871 1 47 88 VAL A CA 1
ATOM 638 C C . VAL A 1 88 ? -3.938 6.562 -3.953 1 47 88 VAL A C 1
ATOM 640 O O . VAL A 1 88 ? -3.98 5.699 -3.07 1 47 88 VAL A O 1
ATOM 643 N N . LEU A 1 89 ? -4.719 7.652 -3.848 1 45.03 89 LEU A N 1
ATOM 644 C CA . LEU A 1 89 ? -6.062 7.59 -3.275 1 45.03 89 LEU A CA 1
ATOM 645 C C . LEU A 1 89 ? -6.855 6.434 -3.877 1 45.03 89 LEU A C 1
ATOM 647 O O . LEU A 1 89 ? -7.07 6.387 -5.09 1 45.03 89 LEU A O 1
ATOM 651 N N . GLY A 1 90 ? -6.539 5.18 -3.65 1 43.97 90 GLY A N 1
ATOM 652 C CA . GLY A 1 90 ? -7.188 3.996 -4.199 1 43.97 90 GLY A CA 1
ATOM 653 C C . GLY A 1 90 ? -8.695 4.113 -4.25 1 43.97 90 GLY A C 1
ATOM 654 O O . GLY A 1 90 ? -9.398 3.115 -4.43 1 43.97 90 GLY A O 1
ATOM 655 N N . GLY A 1 91 ? -9.344 5.25 -3.914 1 41.84 91 GLY A N 1
ATOM 656 C CA . GLY A 1 91 ? -10.766 4.98 -3.721 1 41.84 91 GLY A CA 1
ATOM 657 C C . GLY A 1 91 ? -11.547 4.957 -5.02 1 41.84 91 GLY A C 1
ATOM 658 O O . GLY A 1 91 ? -11.289 5.754 -5.922 1 41.84 91 GLY A O 1
ATOM 659 N N . ARG A 1 92 ? -11.781 3.721 -5.547 1 41.88 92 ARG A N 1
ATOM 660 C CA . ARG A 1 92 ? -12.734 3.572 -6.641 1 41.88 92 ARG A CA 1
ATOM 661 C C . ARG A 1 92 ? -14.023 4.34 -6.355 1 41.88 92 ARG A C 1
ATOM 663 O O . ARG A 1 92 ? -15.023 4.16 -7.051 1 41.88 92 ARG A O 1
ATOM 670 N N . GLY A 1 93 ? -13.992 5.293 -5.566 1 43.91 93 GLY A N 1
ATOM 671 C CA . GLY A 1 93 ? -15.281 5.859 -5.203 1 43.91 93 GLY A CA 1
ATOM 672 C C . GLY A 1 93 ? -15.664 7.062 -6.043 1 43.91 93 GLY A C 1
ATOM 673 O O . GLY A 1 93 ? -14.93 7.453 -6.949 1 43.91 93 GLY A O 1
ATOM 674 N N . LEU A 1 94 ? -16.922 7.34 -6.016 1 42.75 94 LEU A N 1
ATOM 675 C CA . LEU A 1 94 ? -17.641 8.422 -6.684 1 42.75 94 LEU A CA 1
ATOM 676 C C . LEU A 1 94 ? -17.047 9.773 -6.312 1 42.75 94 LEU A C 1
ATOM 678 O O . LEU A 1 94 ? -17.469 10.805 -6.855 1 42.75 94 LEU A O 1
ATOM 682 N N . LEU A 1 95 ? -16.125 9.766 -5.48 1 51.06 95 LEU A N 1
ATOM 683 C CA . LEU A 1 95 ? -15.609 11.086 -5.129 1 51.06 95 LEU A CA 1
ATOM 684 C C . LEU A 1 95 ? -14.586 11.562 -6.16 1 51.06 95 LEU A C 1
ATOM 686 O O . LEU A 1 95 ? -13.805 10.758 -6.68 1 51.06 95 LEU A O 1
ATOM 690 N N . PRO A 1 96 ? -14.875 12.688 -6.605 1 45.78 96 PRO A N 1
ATOM 691 C CA . PRO A 1 96 ? -13.961 13.234 -7.609 1 45.78 96 PRO A CA 1
ATOM 692 C C . PRO A 1 96 ? -12.5 12.906 -7.312 1 45.78 96 PRO A C 1
ATOM 694 O O . PRO A 1 96 ? -11.703 12.75 -8.242 1 45.78 96 PRO A O 1
ATOM 697 N N . VAL A 1 97 ? -12.289 12.789 -6.113 1 47.16 97 VAL A N 1
ATOM 698 C CA . VAL A 1 97 ? -10.898 12.578 -5.719 1 47.16 97 VAL A CA 1
ATOM 699 C C . VAL A 1 97 ? -10.492 11.141 -6.02 1 47.16 97 VAL A C 1
ATOM 701 O O . VAL A 1 97 ? -9.32 10.859 -6.266 1 47.16 97 VAL A O 1
ATOM 704 N N . ALA A 1 98 ? -11.508 10.305 -5.891 1 48.91 98 ALA A N 1
ATOM 705 C CA . ALA A 1 98 ? -11.219 8.906 -6.195 1 48.91 98 ALA A CA 1
ATOM 706 C C . ALA A 1 98 ? -10.555 8.766 -7.562 1 48.91 98 ALA A C 1
ATOM 708 O O . ALA A 1 98 ? -9.828 7.805 -7.812 1 48.91 98 ALA A O 1
ATOM 709 N N . ARG A 1 99 ? -10.852 9.758 -8.383 1 43.94 99 ARG A N 1
ATOM 710 C CA . ARG A 1 99 ? -10.266 9.75 -9.719 1 43.94 99 ARG A CA 1
ATOM 711 C C . ARG A 1 99 ? -8.797 10.164 -9.672 1 43.94 99 ARG A C 1
ATOM 713 O O . ARG A 1 99 ? -8.133 10.227 -10.711 1 43.94 99 ARG A O 1
ATOM 720 N N . LEU A 1 100 ? -8.539 10.539 -8.516 1 43.94 100 LEU A N 1
ATOM 721 C CA . LEU A 1 100 ? -7.156 11 -8.438 1 43.94 100 LEU A CA 1
ATOM 722 C C . LEU A 1 100 ? -6.211 9.836 -8.156 1 43.94 100 LEU A C 1
ATOM 724 O O . LEU A 1 100 ? -5.027 10.039 -7.891 1 43.94 100 LEU A O 1
ATOM 728 N N . GLY A 1 101 ? -6.797 8.562 -8.148 1 48.47 101 GLY A N 1
ATOM 729 C CA . GLY A 1 101 ? -5.91 7.41 -8.109 1 48.47 101 GLY A CA 1
ATOM 730 C C . GLY A 1 101 ? -5.039 7.285 -9.344 1 48.47 101 GLY A C 1
ATOM 731 O O . GLY A 1 101 ? -5.312 7.918 -10.367 1 48.47 101 GLY A O 1
ATOM 732 N N . GLY A 1 102 ? -3.863 6.66 -9.398 1 52.47 102 GLY A N 1
ATOM 733 C CA . GLY A 1 102 ? -2.842 6.695 -10.43 1 52.47 102 GLY A CA 1
ATOM 734 C C . GLY A 1 102 ? -2.043 7.984 -10.438 1 52.47 102 GLY A C 1
ATOM 735 O O . GLY A 1 102 ? -2.127 8.781 -9.492 1 52.47 102 GLY A O 1
ATOM 736 N N . TRP A 1 103 ? -1.118 7.996 -11.391 1 55.22 103 TRP A N 1
ATOM 737 C CA . TRP A 1 103 ? -0.538 9.312 -11.625 1 55.22 103 TRP A CA 1
ATOM 738 C C . TRP A 1 103 ? -1.606 10.305 -12.078 1 55.22 103 TRP A C 1
ATOM 740 O O . TRP A 1 103 ? -2.246 10.117 -13.109 1 55.22 103 TRP A O 1
ATOM 750 N N . GLU A 1 104 ? -2.023 11.117 -11.086 1 57.41 104 GLU A N 1
ATOM 751 C CA . GLU A 1 104 ? -2.988 12.188 -11.336 1 57.41 104 GLU A CA 1
ATOM 752 C C . GLU A 1 104 ? -4.414 11.648 -11.344 1 57.41 104 GLU A C 1
ATOM 754 O O . GLU A 1 104 ? -5.293 12.211 -12 1 57.41 104 GLU A O 1
ATOM 759 N N . GLY A 1 105 ? -4.676 10.281 -10.719 1 59.44 105 GLY A N 1
ATOM 760 C CA . GLY A 1 105 ? -6.016 9.719 -10.656 1 59.44 105 GLY A CA 1
ATOM 761 C C . GLY A 1 105 ? -6.426 9.023 -11.938 1 59.44 105 GLY A C 1
ATOM 762 O O . GLY A 1 105 ? -7.609 8.734 -12.141 1 59.44 105 GLY A O 1
ATOM 763 N N . ARG A 1 106 ? -5.559 8.922 -12.805 1 61.94 106 ARG A N 1
ATOM 764 C CA . ARG A 1 106 ? -5.805 8.312 -14.102 1 61.94 106 ARG A CA 1
ATOM 765 C C . ARG A 1 106 ? -4.668 7.371 -14.492 1 61.94 106 ARG A C 1
ATOM 767 O O . ARG A 1 106 ? -3.648 7.305 -13.805 1 61.94 106 ARG A O 1
ATOM 774 N N . MET A 1 107 ? -5.004 6.605 -15.586 1 65.94 107 MET A N 1
ATOM 775 C CA . MET A 1 107 ? -3.951 5.793 -16.188 1 65.94 107 MET A CA 1
ATOM 776 C C . MET A 1 107 ? -2.799 6.668 -16.672 1 65.94 107 MET A C 1
ATOM 778 O O . MET A 1 107 ? -3.008 7.812 -17.078 1 65.94 107 MET A O 1
ATOM 782 N N . LEU A 1 108 ? -1.617 6.094 -16.594 1 73.12 108 LEU A N 1
ATOM 783 C CA . LEU A 1 108 ? -0.43 6.82 -17.031 1 73.12 108 LEU A CA 1
ATOM 784 C C . LEU A 1 108 ? -0.542 7.203 -18.5 1 73.12 108 LEU A C 1
ATOM 786 O O . LEU A 1 108 ? -1.009 6.406 -19.328 1 73.12 108 LEU A O 1
ATOM 790 N N . GLN A 1 109 ? -0.306 8.43 -18.734 1 75.25 109 GLN A N 1
ATOM 791 C CA . GLN A 1 109 ? -0.3 8.945 -20.109 1 75.25 109 GLN A CA 1
ATOM 792 C C . GLN A 1 109 ? 1.108 9.344 -20.531 1 75.25 109 GLN A C 1
ATOM 794 O O . GLN A 1 109 ? 1.961 9.641 -19.703 1 75.25 109 GLN A O 1
ATOM 799 N N . PRO A 1 110 ? 1.253 9.258 -21.859 1 80.88 110 PRO A N 1
ATOM 800 C CA . PRO A 1 110 ? 2.541 9.758 -22.344 1 80.88 110 PRO A CA 1
ATOM 801 C C . PRO A 1 110 ? 2.85 11.172 -21.844 1 80.88 110 PRO A C 1
ATOM 803 O O . PRO A 1 110 ? 1.957 12.023 -21.797 1 80.88 110 PRO A O 1
ATOM 806 N N . GLY A 1 111 ? 4.086 11.328 -21.359 1 82.44 111 GLY A N 1
ATOM 807 C CA . GLY A 1 111 ? 4.516 12.648 -20.922 1 82.44 111 GLY A CA 1
ATOM 808 C C . GLY A 1 111 ? 4.359 12.867 -19.438 1 82.44 111 GLY A C 1
ATOM 809 O O . GLY A 1 111 ? 4.875 13.844 -18.891 1 82.44 111 GLY A O 1
ATOM 810 N N . ASP A 1 112 ? 3.611 11.992 -18.844 1 80.69 112 ASP A N 1
ATOM 811 C CA . ASP A 1 112 ? 3.555 12.102 -17.391 1 80.69 112 ASP A CA 1
ATOM 812 C C . ASP A 1 112 ? 4.953 12.062 -16.781 1 80.69 112 ASP A C 1
ATOM 814 O O . ASP A 1 112 ? 5.812 11.305 -17.219 1 80.69 112 ASP A O 1
ATOM 818 N N . VAL A 1 113 ? 5.172 12.938 -15.797 1 84 113 VAL A N 1
ATOM 819 C CA . VAL A 1 113 ? 6.457 12.992 -15.109 1 84 113 VAL A CA 1
ATOM 820 C C . VAL A 1 113 ? 6.336 12.336 -13.734 1 84 113 VAL A C 1
ATOM 822 O O . VAL A 1 113 ? 5.707 12.898 -12.836 1 84 113 VAL A O 1
ATOM 825 N N . LEU A 1 114 ? 6.918 11.164 -13.625 1 83.81 114 LEU A N 1
ATOM 826 C CA . LEU A 1 114 ? 6.863 10.422 -12.367 1 83.81 114 LEU A CA 1
ATOM 827 C C . LEU A 1 114 ? 8.156 10.602 -11.578 1 83.81 114 LEU A C 1
ATOM 829 O O . LEU A 1 114 ? 9.219 10.172 -12.016 1 83.81 114 LEU A O 1
ATOM 833 N N . PRO A 1 115 ? 8.094 11.164 -10.414 1 85.44 115 PRO A N 1
ATOM 834 C CA . PRO A 1 115 ? 9.312 11.367 -9.625 1 85.44 115 PRO A CA 1
ATOM 835 C C . PRO A 1 115 ? 9.906 10.055 -9.109 1 85.44 115 PRO A C 1
ATOM 837 O O . PRO A 1 115 ? 9.164 9.117 -8.797 1 85.44 115 PRO A O 1
ATOM 840 N N . LEU A 1 116 ? 11.242 10.031 -9.055 1 86.62 116 LEU A N 1
ATOM 841 C CA . LEU A 1 116 ? 11.992 8.914 -8.5 1 86.62 116 LEU A CA 1
ATOM 842 C C . LEU A 1 116 ? 12.773 9.344 -7.262 1 86.62 116 LEU A C 1
ATOM 844 O O . LEU A 1 116 ? 13.211 10.492 -7.172 1 86.62 116 LEU A O 1
ATOM 848 N N . GLY A 1 117 ? 12.898 8.477 -6.387 1 82.75 117 GLY A N 1
ATOM 849 C CA . GLY A 1 117 ? 13.773 8.719 -5.246 1 82.75 117 GLY A CA 1
ATOM 850 C C . GLY A 1 117 ? 15.242 8.758 -5.613 1 82.75 117 GLY A C 1
ATOM 851 O O . GLY A 1 117 ? 15.594 8.711 -6.793 1 82.75 117 GLY A O 1
ATOM 852 N N . VAL A 1 118 ? 16.094 8.891 -4.699 1 79.44 118 VAL A N 1
ATOM 853 C CA . VAL A 1 118 ? 17.516 9.125 -4.922 1 79.44 118 VAL A CA 1
ATOM 854 C C . VAL A 1 118 ? 18.188 7.816 -5.352 1 79.44 118 VAL A C 1
ATOM 856 O O . VAL A 1 118 ? 19.016 7.809 -6.262 1 79.44 118 VAL A O 1
ATOM 859 N N . GLY A 1 119 ? 17.875 6.668 -4.77 1 80.88 119 GLY A N 1
ATOM 860 C CA . GLY A 1 119 ? 18.5 5.395 -5.121 1 80.88 119 GLY A CA 1
ATOM 861 C C . GLY A 1 119 ? 19.812 5.152 -4.414 1 80.88 119 GLY A C 1
ATOM 862 O O . GLY A 1 119 ? 20.047 5.676 -3.32 1 80.88 119 GLY A O 1
ATOM 863 N N . GLY A 1 120 ? 20.672 4.164 -5.086 1 79.44 120 GLY A N 1
ATOM 864 C CA . GLY A 1 120 ? 22.016 3.875 -4.598 1 79.44 120 GLY A CA 1
ATOM 865 C C . GLY A 1 120 ? 22.078 2.631 -3.73 1 79.44 120 GLY A C 1
ATOM 866 O O . GLY A 1 120 ? 23.109 2.355 -3.105 1 79.44 120 GLY A O 1
ATOM 867 N N . GLY A 1 121 ? 21.031 1.981 -3.582 1 84.38 121 GLY A N 1
ATOM 868 C CA . GLY A 1 121 ? 21.016 0.772 -2.773 1 84.38 121 GLY A CA 1
ATOM 869 C C . GLY A 1 121 ? 21.797 -0.371 -3.398 1 84.38 121 GLY A C 1
ATOM 870 O O . GLY A 1 121 ? 22.062 -0.365 -4.602 1 84.38 121 GLY A O 1
ATOM 871 N N . ALA A 1 122 ? 22.156 -1.258 -2.521 1 85.56 122 ALA A N 1
ATOM 872 C CA . ALA A 1 122 ? 22.859 -2.432 -3.021 1 85.56 122 ALA A CA 1
ATOM 873 C C . ALA A 1 122 ? 21.938 -3.316 -3.855 1 85.56 122 ALA A C 1
ATOM 875 O O . ALA A 1 122 ? 20.828 -3.617 -3.445 1 85.56 122 ALA A O 1
ATOM 876 N N . ARG A 1 123 ? 22.5 -3.646 -4.984 1 89.06 123 ARG A N 1
ATOM 877 C CA . ARG A 1 123 ? 21.719 -4.477 -5.895 1 89.06 123 ARG A CA 1
ATOM 878 C C . ARG A 1 123 ? 21.953 -5.961 -5.629 1 89.06 123 ARG A C 1
ATOM 880 O O . ARG A 1 123 ? 23.062 -6.359 -5.273 1 89.06 123 ARG A O 1
ATOM 887 N N . LEU A 1 124 ? 20.922 -6.707 -5.766 1 84.62 124 LEU A N 1
ATOM 888 C CA . LEU A 1 124 ? 21.031 -8.156 -5.645 1 84.62 124 LEU A CA 1
ATOM 889 C C . LEU A 1 124 ? 20.828 -8.836 -7 1 84.62 124 LEU A C 1
ATOM 891 O O . LEU A 1 124 ? 19.984 -8.398 -7.793 1 84.62 124 LEU A O 1
ATOM 895 N N . ALA A 1 125 ? 21.578 -9.82 -7.227 1 77.69 125 ALA A N 1
ATOM 896 C CA . ALA A 1 125 ? 21.453 -10.57 -8.477 1 77.69 125 ALA A CA 1
ATOM 897 C C . ALA A 1 125 ? 20.078 -11.211 -8.586 1 77.69 125 ALA A C 1
ATOM 899 O O . ALA A 1 125 ? 19.484 -11.617 -7.582 1 77.69 125 ALA A O 1
ATOM 900 N N . PRO A 1 126 ? 19.547 -11.086 -9.82 1 71.06 126 PRO A N 1
ATOM 901 C CA . PRO A 1 126 ? 18.25 -11.727 -10.016 1 71.06 126 PRO A CA 1
ATOM 902 C C . PRO A 1 126 ? 18.234 -13.188 -9.555 1 71.06 126 PRO A C 1
ATOM 904 O O . PRO A 1 126 ? 19.219 -13.906 -9.742 1 71.06 126 PRO A O 1
ATOM 907 N N . GLU A 1 127 ? 17.281 -13.367 -8.539 1 63.47 127 GLU A N 1
ATOM 908 C CA . GLU A 1 127 ? 17.125 -14.781 -8.219 1 63.47 127 GLU A CA 1
ATOM 909 C C . GLU A 1 127 ? 16.266 -15.484 -9.273 1 63.47 127 G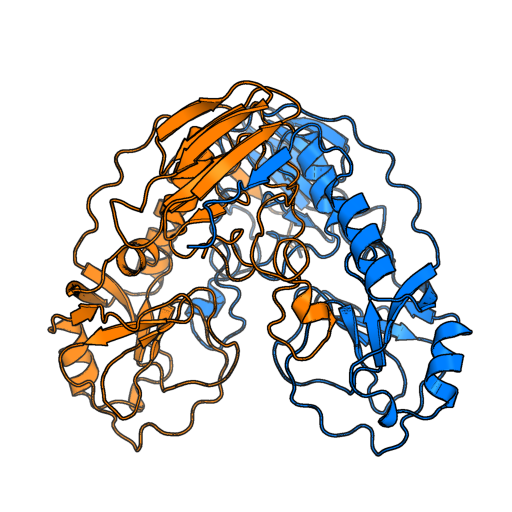LU A C 1
ATOM 911 O O . GLU A 1 127 ? 15.359 -14.891 -9.844 1 63.47 127 GLU A O 1
ATOM 916 N N . ARG A 1 128 ? 16.828 -16.656 -9.781 1 58.16 128 ARG A N 1
ATOM 917 C CA . ARG A 1 128 ? 16.047 -17.422 -10.734 1 58.16 128 ARG A CA 1
ATOM 918 C C . ARG A 1 128 ? 14.617 -17.641 -10.234 1 58.16 128 ARG A C 1
ATOM 920 O O . ARG A 1 128 ? 14.406 -18.062 -9.094 1 58.16 128 ARG A O 1
ATOM 927 N N . VAL A 1 129 ? 13.695 -16.844 -10.781 1 58.59 129 VAL A N 1
ATOM 928 C CA . VAL A 1 129 ? 12.305 -17.094 -10.438 1 58.59 129 VAL A CA 1
ATOM 929 C C . VAL A 1 129 ? 11.938 -18.547 -10.781 1 58.59 129 VAL A C 1
ATOM 931 O O . VAL A 1 129 ? 12.016 -18.938 -11.945 1 58.59 129 VAL A O 1
ATOM 934 N N . GLU A 1 130 ? 11.961 -19.5 -9.844 1 59.5 130 GLU A N 1
ATOM 935 C CA . GLU A 1 130 ? 11.547 -20.875 -10.102 1 59.5 130 GLU A CA 1
ATOM 936 C C . GLU A 1 130 ? 10.156 -20.922 -10.734 1 59.5 130 GLU A C 1
ATOM 938 O O . GLU A 1 130 ? 9.312 -20.062 -10.445 1 59.5 130 GLU A O 1
ATOM 943 N N . PRO A 1 131 ? 10.109 -21.844 -11.781 1 61.66 131 PRO A N 1
ATOM 944 C CA . PRO A 1 131 ? 8.766 -22.016 -12.336 1 61.66 131 PRO A CA 1
ATOM 945 C C . PRO A 1 131 ? 7.711 -22.25 -11.258 1 61.66 131 PRO A C 1
ATOM 947 O O . PRO A 1 131 ? 7.996 -22.875 -10.234 1 61.66 131 PRO A O 1
ATOM 950 N N . PRO A 1 132 ? 6.68 -21.641 -11.5 1 63.59 132 PRO A N 1
ATOM 951 C CA . PRO A 1 132 ? 5.637 -21.781 -10.484 1 63.59 132 PRO A CA 1
ATOM 952 C C . PRO A 1 132 ? 5.148 -23.219 -10.344 1 63.59 132 PRO A C 1
ATOM 954 O O . PRO A 1 132 ? 4.953 -23.906 -11.344 1 63.59 132 PRO A O 1
ATOM 957 N N . GLY A 1 133 ? 5.344 -23.828 -9.18 1 76 133 GLY A N 1
ATOM 958 C CA . GLY A 1 133 ? 4.66 -25.078 -8.922 1 76 133 GLY A CA 1
ATOM 959 C C . GLY A 1 133 ? 3.17 -25.016 -9.203 1 76 133 GLY A C 1
ATOM 960 O O . GLY A 1 133 ? 2.607 -23.938 -9.367 1 76 133 GLY A O 1
ATOM 961 N N . GLU A 1 134 ? 2.607 -26.25 -9.5 1 86.69 134 GLU A N 1
ATOM 962 C CA . GLU A 1 134 ? 1.198 -26.312 -9.875 1 86.69 134 GLU A CA 1
ATOM 963 C C . GLU A 1 134 ? 0.296 -26.281 -8.648 1 86.69 134 GLU A C 1
ATOM 965 O O . GLU A 1 134 ? -0.91 -26.047 -8.758 1 86.69 134 GLU A O 1
ATOM 970 N N . VAL A 1 135 ? 0.845 -26.406 -7.488 1 96 135 VAL A N 1
ATOM 971 C CA . VAL A 1 135 ? -0.013 -26.547 -6.316 1 96 135 VAL A CA 1
ATOM 972 C C . VAL A 1 135 ? -0.035 -25.234 -5.523 1 96 135 VAL A C 1
ATOM 974 O O . VAL A 1 135 ? 1.018 -24.719 -5.16 1 96 135 VAL A O 1
ATOM 977 N N . VAL A 1 136 ? -1.165 -24.734 -5.297 1 97.38 136 VAL A N 1
ATOM 978 C CA . VAL A 1 136 ? -1.416 -23.531 -4.508 1 97.38 136 VAL A CA 1
ATOM 979 C C . VAL A 1 136 ? -2.066 -23.922 -3.182 1 97.38 136 VAL A C 1
ATOM 981 O O . VAL A 1 136 ? -3.059 -24.641 -3.154 1 97.38 136 VAL A O 1
ATOM 984 N N . ARG A 1 137 ? -1.563 -23.484 -2.119 1 96.44 137 ARG A N 1
ATOM 985 C CA . ARG A 1 137 ? -2.064 -23.828 -0.793 1 96.44 137 ARG A CA 1
ATOM 986 C C . ARG A 1 137 ? -3.215 -22.906 -0.385 1 96.44 137 ARG A C 1
ATOM 988 O O . ARG A 1 137 ? -3.172 -21.703 -0.636 1 96.44 137 ARG A O 1
ATOM 995 N N . VAL A 1 138 ? -4.18 -23.516 0.286 1 95 138 VAL A N 1
ATOM 996 C CA . VAL A 1 138 ? -5.34 -22.766 0.772 1 95 138 VAL A CA 1
ATOM 997 C C . VAL A 1 138 ? -5.641 -23.172 2.213 1 95 138 VAL A C 1
ATOM 999 O O . VAL A 1 138 ? -5.285 -24.281 2.645 1 95 138 VAL A O 1
ATOM 1002 N N . MET A 1 139 ? -6.23 -22.234 2.902 1 92.31 139 MET A N 1
ATOM 1003 C CA . MET A 1 139 ? -6.895 -22.516 4.172 1 92.31 139 MET A CA 1
ATOM 1004 C C . MET A 1 139 ? -8.414 -22.469 4.016 1 92.31 139 MET A C 1
ATOM 1006 O O . MET A 1 139 ? -8.938 -21.656 3.258 1 92.31 139 MET A O 1
ATOM 1010 N N . TRP A 1 140 ? -9.039 -23.281 4.77 1 90.94 140 TRP A N 1
ATOM 1011 C CA . TRP A 1 140 ? -10.5 -23.312 4.648 1 90.94 140 TRP A CA 1
ATOM 1012 C C . TRP A 1 140 ? -11.109 -22.016 5.188 1 90.94 140 TRP A C 1
ATOM 1014 O O . TRP A 1 140 ? -10.602 -21.453 6.156 1 90.94 140 TRP A O 1
ATOM 1024 N N . GLY A 1 141 ? -12.211 -21.672 4.523 1 85.06 141 GLY A N 1
ATOM 1025 C CA . GLY A 1 141 ? -12.93 -20.453 4.902 1 85.06 141 GLY A CA 1
ATOM 1026 C C . GLY A 1 141 ? -13.688 -20.609 6.207 1 85.06 141 GLY A C 1
ATOM 1027 O O . GLY A 1 141 ? -13.648 -21.656 6.84 1 85.06 141 GLY A O 1
ATOM 1028 N N . PRO A 1 142 ? -14.328 -19.5 6.555 1 79.06 142 PRO A N 1
ATOM 1029 C CA . PRO A 1 142 ? -14.953 -19.453 7.879 1 79.06 142 PRO A CA 1
ATOM 1030 C C . PRO A 1 142 ? -16.25 -20.25 7.949 1 79.06 142 PRO A C 1
ATOM 1032 O O . PRO A 1 142 ? -16.703 -20.609 9.039 1 79.06 142 PRO A O 1
ATOM 1035 N N . GLU A 1 143 ? -16.875 -20.469 6.844 1 79.25 143 GLU A N 1
ATOM 1036 C CA . GLU A 1 143 ? -18.172 -21.141 6.887 1 79.25 143 GLU A CA 1
ATOM 1037 C C . GLU A 1 143 ? -18.234 -22.328 5.934 1 79.25 143 GLU A C 1
ATOM 1039 O O . GLU A 1 143 ? -18.984 -22.312 4.965 1 79.25 143 GLU A O 1
ATOM 1044 N N . PRO A 1 144 ? -17.609 -23.391 6.328 1 73.81 144 PRO A N 1
ATOM 1045 C CA . PRO A 1 144 ? -17.625 -24.547 5.43 1 73.81 144 PRO A CA 1
ATOM 1046 C C . PRO A 1 144 ? -19.016 -25.141 5.238 1 73.81 144 PRO A C 1
ATOM 1048 O O . PRO A 1 144 ? -19.281 -25.766 4.211 1 73.81 144 PRO A O 1
ATOM 1051 N N . GLY A 1 145 ? -19.891 -24.891 6.188 1 80.5 145 GLY A N 1
ATOM 1052 C CA . GLY A 1 145 ? -21.25 -25.438 6.105 1 80.5 145 GLY A CA 1
ATOM 1053 C C . GLY A 1 145 ? -22.062 -24.844 4.977 1 80.5 145 GLY A C 1
ATOM 1054 O O . GLY A 1 145 ? -23.125 -25.359 4.633 1 80.5 145 GLY A O 1
ATOM 1055 N N . ARG A 1 146 ? -21.578 -23.875 4.363 1 87.38 146 ARG A N 1
ATOM 1056 C CA . ARG A 1 146 ? -22.281 -23.25 3.244 1 87.38 146 ARG A CA 1
ATOM 1057 C C . ARG A 1 146 ? -22.078 -24.047 1.96 1 87.38 146 ARG A C 1
ATOM 1059 O O . ARG A 1 146 ? -22.781 -23.828 0.971 1 87.38 146 ARG A O 1
ATOM 1066 N N . PHE A 1 147 ? -21.266 -25.062 2.041 1 92.44 147 PHE A N 1
ATOM 1067 C CA . PHE A 1 147 ? -20.953 -25.828 0.848 1 92.44 147 PHE A CA 1
ATOM 1068 C C . PHE A 1 147 ? -21.266 -27.312 1.06 1 92.44 147 PHE A C 1
ATOM 1070 O O . PHE A 1 147 ? -21.25 -27.797 2.189 1 92.44 147 PHE A O 1
ATOM 1077 N N . ASP A 1 148 ? -21.531 -27.922 -0.069 1 92.38 148 ASP A N 1
ATOM 1078 C CA . ASP A 1 148 ? -21.672 -29.375 -0.058 1 92.38 148 ASP A CA 1
ATOM 1079 C C . ASP A 1 148 ? -20.391 -30.047 0.444 1 92.38 148 ASP A C 1
ATOM 1081 O O . ASP A 1 148 ? -19.297 -29.594 0.13 1 92.38 148 ASP A O 1
ATOM 1085 N N . PRO A 1 149 ? -20.562 -31.109 1.159 1 87.75 149 PRO A N 1
ATOM 1086 C CA . PRO A 1 149 ? -19.375 -31.812 1.659 1 87.75 149 PRO A CA 1
ATOM 1087 C C . PRO A 1 149 ? -18.406 -32.188 0.545 1 87.75 149 PRO A C 1
ATOM 1089 O O . PRO A 1 149 ? -17.203 -32.312 0.781 1 87.75 149 PRO A O 1
ATOM 1092 N N . GLY A 1 150 ? -18.953 -32.375 -0.61 1 94 150 GLY A N 1
ATOM 1093 C CA . GLY A 1 150 ? -18.109 -32.75 -1.731 1 94 150 GLY A CA 1
ATOM 1094 C C . GLY A 1 150 ? -17.328 -31.594 -2.324 1 94 150 GLY A C 1
ATOM 1095 O O . GLY A 1 150 ? -16.422 -31.797 -3.131 1 94 150 GLY A O 1
ATOM 1096 N N . ALA A 1 151 ? -17.688 -30.453 -2.006 1 94.81 151 ALA A N 1
ATOM 1097 C CA . ALA A 1 151 ? -17.047 -29.281 -2.592 1 94.81 151 ALA A CA 1
ATOM 1098 C C . ALA A 1 151 ? -15.578 -29.203 -2.205 1 94.81 151 ALA A C 1
ATOM 1100 O O . ALA A 1 151 ? -14.727 -28.859 -3.033 1 94.81 151 ALA A O 1
ATOM 1101 N N . GLN A 1 152 ? -15.289 -29.5 -0.991 1 95.19 152 GLN A N 1
ATOM 1102 C CA . GLN A 1 152 ? -13.898 -29.484 -0.536 1 95.19 152 GLN A CA 1
ATOM 1103 C C . GLN A 1 152 ? -13.07 -30.547 -1.252 1 95.19 152 GLN A C 1
ATOM 1105 O O . GLN A 1 152 ? -11.945 -30.281 -1.67 1 95.19 152 GLN A O 1
ATOM 1110 N N . GLU A 1 153 ? -13.656 -31.672 -1.328 1 95.62 153 GLU A N 1
ATOM 1111 C CA . GLU A 1 153 ? -12.977 -32.75 -2.051 1 95.62 153 GLU A CA 1
ATOM 1112 C C . GLU A 1 153 ? -12.766 -32.375 -3.516 1 95.62 153 GLU A C 1
ATOM 1114 O O . GLU A 1 153 ? -11.688 -32.625 -4.074 1 95.62 153 GLU A O 1
ATOM 1119 N N . ALA A 1 154 ? -13.75 -31.812 -4.113 1 97.19 154 ALA A N 1
ATOM 1120 C CA . ALA A 1 154 ? -13.648 -31.391 -5.508 1 97.19 154 ALA A CA 1
ATOM 1121 C C . ALA A 1 154 ? -12.547 -30.359 -5.691 1 97.19 154 ALA A C 1
ATOM 1123 O O . ALA A 1 154 ? -11.805 -30.406 -6.684 1 97.19 154 ALA A O 1
ATOM 1124 N N . LEU A 1 155 ? -12.43 -29.469 -4.785 1 97.12 155 LEU A N 1
ATOM 1125 C CA . LEU A 1 155 ? -11.383 -28.453 -4.855 1 97.12 155 LEU A CA 1
ATOM 1126 C C . LEU A 1 155 ? -10 -29.094 -4.781 1 97.12 155 LEU A C 1
ATOM 1128 O O . LEU A 1 155 ? -9.109 -28.75 -5.562 1 97.12 155 LEU A O 1
ATOM 1132 N N . LEU A 1 156 ? -9.852 -30.031 -3.873 1 97.12 156 LEU A N 1
ATOM 1133 C CA . LEU A 1 156 ? -8.531 -30.578 -3.598 1 97.12 156 LEU A CA 1
ATOM 1134 C C . LEU A 1 156 ? -8.148 -31.625 -4.641 1 97.12 156 LEU A C 1
ATOM 1136 O O . LEU A 1 156 ? -6.961 -31.828 -4.91 1 97.12 156 LEU A O 1
ATOM 1140 N N . SER A 1 157 ? -9.094 -32.219 -5.195 1 97.06 157 SER A N 1
ATOM 1141 C CA . SER A 1 157 ? -8.781 -33.281 -6.172 1 97.06 157 SER A CA 1
ATOM 1142 C C . SER A 1 157 ? -8.836 -32.719 -7.594 1 97.06 157 SER A C 1
ATOM 1144 O O . SER A 1 157 ? -8.359 -33.375 -8.531 1 97.06 157 SER A O 1
ATOM 1146 N N . GLY A 1 158 ? -9.375 -31.609 -7.789 1 96.81 158 GLY A N 1
ATOM 1147 C CA . GLY A 1 158 ? -9.617 -31.078 -9.117 1 96.81 158 GLY A CA 1
ATOM 1148 C C . GLY A 1 158 ? -8.414 -30.328 -9.68 1 96.81 158 GLY A C 1
ATOM 1149 O O . GLY A 1 158 ? -7.508 -29.953 -8.938 1 96.81 158 GLY A O 1
ATOM 1150 N N . ARG A 1 159 ? -8.422 -30.25 -11.008 1 97.5 159 ARG A N 1
ATOM 1151 C CA . ARG A 1 159 ? -7.547 -29.359 -11.766 1 97.5 159 ARG A CA 1
ATOM 1152 C C . ARG A 1 159 ? -8.328 -28.188 -12.344 1 97.5 159 ARG A C 1
ATOM 1154 O O . ARG A 1 159 ? -9.375 -28.375 -12.969 1 97.5 159 ARG A O 1
ATOM 1161 N N . PHE A 1 160 ? -7.801 -26.984 -12.125 1 98.25 160 PHE A N 1
ATOM 1162 C CA . PHE A 1 160 ? -8.5 -25.781 -12.578 1 98.25 160 PHE A CA 1
ATOM 1163 C C . PHE A 1 160 ? -7.66 -25.031 -13.609 1 98.25 160 PHE A C 1
ATOM 1165 O O . PHE A 1 160 ? -6.43 -25.094 -13.578 1 98.25 160 PHE A O 1
ATOM 1172 N N . THR A 1 161 ? -8.328 -24.359 -14.453 1 98.12 161 THR A N 1
ATOM 1173 C CA . THR A 1 161 ? -7.668 -23.578 -15.492 1 98.12 161 THR A CA 1
ATOM 1174 C C . THR A 1 161 ? -7.984 -22.094 -15.336 1 98.12 161 THR A C 1
ATOM 1176 O O . THR A 1 161 ? -9.133 -21.719 -15.094 1 98.12 161 THR A O 1
ATOM 1179 N N . VAL A 1 162 ? -6.977 -21.312 -15.414 1 97.62 162 VAL A N 1
ATOM 1180 C CA . VAL A 1 162 ? -7.172 -19.875 -15.312 1 97.62 162 VAL A CA 1
ATOM 1181 C C . VAL A 1 162 ? -7.957 -19.359 -16.516 1 97.62 162 VAL A C 1
ATOM 1183 O O . VAL A 1 162 ? -7.598 -19.641 -17.656 1 97.62 162 VAL A O 1
ATOM 1186 N N . SER A 1 163 ? -8.992 -18.578 -16.25 1 97.88 163 SER A N 1
ATOM 1187 C CA . SER A 1 163 ? -9.875 -18.047 -17.297 1 97.88 163 SER A CA 1
ATOM 1188 C C . SER A 1 163 ? -9.297 -16.781 -17.906 1 97.88 163 SER A C 1
ATOM 1190 O O . SER A 1 163 ? -8.648 -15.992 -17.219 1 97.88 163 SER A O 1
ATOM 1192 N N . PRO A 1 164 ? -9.633 -16.484 -19.203 1 95.81 164 PRO A N 1
ATOM 1193 C CA . PRO A 1 164 ? -9.18 -15.234 -19.844 1 95.81 164 PRO A CA 1
ATOM 1194 C C . PRO A 1 164 ? -9.883 -14 -19.281 1 95.81 164 PRO A C 1
ATOM 1196 O O . PRO A 1 164 ? -9.477 -12.875 -19.562 1 95.81 164 PRO A O 1
ATOM 1199 N N . THR A 1 165 ? -10.914 -14.164 -18.484 1 94.75 165 THR A N 1
ATOM 1200 C CA . THR A 1 165 ? -11.648 -13.031 -17.938 1 94.75 165 THR A CA 1
ATOM 1201 C C . THR A 1 165 ? -11.094 -12.641 -16.562 1 94.75 165 THR A C 1
ATOM 1203 O O . THR A 1 165 ? -11.695 -11.844 -15.844 1 94.75 165 THR A O 1
ATOM 1206 N N . SER A 1 166 ? -9.969 -13.211 -16.234 1 94.94 166 SER A N 1
ATOM 1207 C CA . SER A 1 166 ? -9.297 -12.859 -14.992 1 94.94 166 SER A CA 1
ATOM 1208 C C . SER A 1 166 ? -8.688 -11.469 -15.062 1 94.94 166 SER A C 1
ATOM 1210 O O . SER A 1 166 ? -8.266 -11.016 -16.141 1 94.94 166 SER A O 1
ATOM 1212 N N . ASP A 1 167 ? -8.664 -10.766 -13.945 1 90.31 167 ASP A N 1
ATOM 1213 C CA . ASP A 1 167 ? -8.047 -9.453 -13.82 1 90.31 167 ASP A CA 1
ATOM 1214 C C . ASP A 1 167 ? -7.566 -9.195 -12.398 1 90.31 167 ASP A C 1
ATOM 1216 O O . ASP A 1 167 ? -7.426 -10.141 -11.609 1 90.31 167 ASP A O 1
ATOM 1220 N N . ARG A 1 168 ? -7.336 -7.926 -12.055 1 89.06 168 ARG A N 1
ATOM 1221 C CA . ARG A 1 168 ? -6.781 -7.586 -10.742 1 89.06 168 ARG A CA 1
ATOM 1222 C C . ARG A 1 168 ? -7.824 -7.762 -9.648 1 89.06 168 ARG A C 1
ATOM 1224 O O . ARG A 1 168 ? -7.48 -7.859 -8.469 1 89.06 168 ARG A O 1
ATOM 1231 N N . VAL A 1 169 ? -9 -7.73 -10.07 1 86.38 169 VAL A N 1
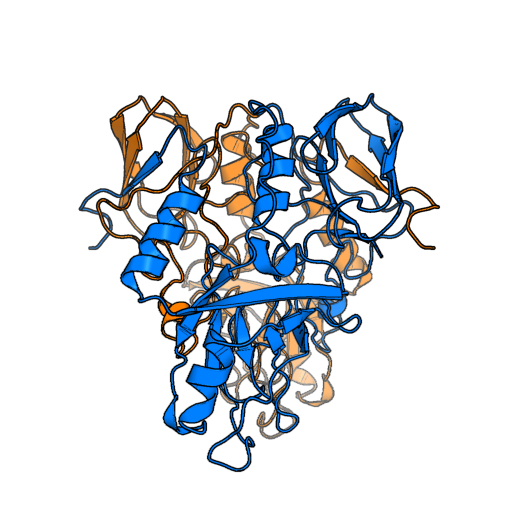ATOM 1232 C CA . VAL A 1 169 ? -10.055 -7.898 -9.078 1 86.38 169 VAL A CA 1
ATOM 1233 C C . VAL A 1 169 ? -10.094 -9.352 -8.609 1 86.38 169 VAL A C 1
ATOM 1235 O O . VAL A 1 169 ? -10.242 -9.617 -7.414 1 86.38 169 VAL A O 1
ATOM 1238 N N . GLY A 1 170 ? -9.922 -10.266 -9.641 1 93.81 170 GLY A N 1
ATOM 1239 C CA . GLY A 1 170 ? -9.984 -11.672 -9.281 1 93.81 170 GLY A CA 1
ATOM 1240 C C . GLY A 1 170 ? -9.516 -12.594 -10.391 1 93.81 170 GLY A C 1
ATOM 1241 O O . GLY A 1 170 ? -9.742 -12.312 -11.57 1 93.81 170 GLY A O 1
ATOM 1242 N N . ILE A 1 171 ? -8.961 -13.68 -9.969 1 97.31 171 ILE A N 1
ATOM 1243 C CA . ILE A 1 171 ? -8.586 -14.758 -10.875 1 97.31 171 ILE A CA 1
ATOM 1244 C C . ILE A 1 171 ? -9.734 -15.766 -10.977 1 97.31 171 ILE A C 1
ATOM 1246 O O . ILE A 1 171 ? -10.039 -16.469 -10.008 1 97.31 171 ILE A O 1
ATOM 1250 N N . ARG A 1 172 ? -10.281 -15.82 -12.125 1 98.06 172 ARG A N 1
ATOM 1251 C CA . ARG A 1 172 ? -11.391 -16.734 -12.375 1 98.06 172 ARG A CA 1
ATOM 1252 C C . ARG A 1 172 ? -10.891 -18.094 -12.867 1 98.06 172 ARG A C 1
ATOM 1254 O O . ARG A 1 172 ? -10.016 -18.156 -13.742 1 98.06 172 ARG A O 1
ATOM 1261 N N . LEU A 1 173 ? -11.453 -19.109 -12.305 1 98.31 173 LEU A N 1
ATOM 1262 C CA . LEU A 1 173 ? -10.984 -20.469 -12.602 1 98.31 173 LEU A CA 1
ATOM 1263 C C . LEU A 1 173 ? -12.109 -21.312 -13.18 1 98.31 173 LEU A C 1
ATOM 1265 O O . LEU A 1 173 ? -13.258 -21.219 -12.734 1 98.31 173 LEU A O 1
ATOM 1269 N N . ARG A 1 174 ? -11.695 -22.078 -14.141 1 98 174 ARG A N 1
ATOM 1270 C CA . ARG A 1 174 ? -12.586 -23.109 -14.688 1 98 174 ARG A CA 1
ATOM 1271 C C . ARG A 1 174 ? -12.156 -24.5 -14.234 1 98 174 ARG A C 1
ATOM 1273 O O . ARG A 1 174 ? -10.961 -24.812 -14.219 1 98 174 ARG A O 1
ATOM 1280 N N . GLY A 1 175 ? -13.125 -25.312 -13.844 1 97.44 175 GLY A N 1
ATOM 1281 C CA . GLY A 1 175 ? -12.852 -26.656 -13.352 1 97.44 175 GLY A CA 1
ATOM 1282 C C . GLY A 1 175 ? -14.07 -27.328 -12.75 1 97.44 175 GLY A C 1
ATOM 1283 O O . GLY A 1 175 ? -15.203 -27.031 -13.125 1 97.44 175 GLY A O 1
ATOM 1284 N N . PRO A 1 176 ? -13.82 -28.328 -11.945 1 96.94 176 PRO A N 1
ATOM 1285 C CA . PRO A 1 176 ? -14.945 -29.016 -11.305 1 96.94 176 PRO A CA 1
ATOM 1286 C C . PRO A 1 176 ? -15.906 -28.047 -10.602 1 96.94 176 PRO A C 1
ATOM 1288 O O . PRO A 1 176 ? -15.469 -27.047 -10.039 1 96.94 176 PRO A O 1
ATOM 1291 N N . HIS A 1 177 ? -17.109 -28.422 -10.688 1 95.94 177 HIS A N 1
ATOM 1292 C CA . HIS A 1 177 ? -18.156 -27.625 -10.062 1 95.94 177 HIS A CA 1
ATOM 1293 C C . HIS A 1 177 ? -18.078 -27.719 -8.539 1 95.94 177 HIS A C 1
ATOM 1295 O O . HIS A 1 177 ? -18.125 -28.812 -7.973 1 95.94 177 HIS A O 1
ATOM 1301 N N . LEU A 1 178 ? -17.984 -26.594 -7.867 1 96 178 LEU A N 1
ATOM 1302 C CA . LEU A 1 178 ? -18.016 -26.531 -6.41 1 96 178 LEU A CA 1
ATOM 1303 C C . LEU A 1 178 ? -19.422 -26.203 -5.914 1 96 178 LEU A C 1
ATOM 1305 O O . LEU A 1 178 ? -19.828 -25.047 -5.922 1 96 178 LEU A O 1
ATOM 1309 N N . ALA A 1 179 ? -20.047 -27.125 -5.398 1 93.88 179 ALA A N 1
ATOM 1310 C CA . ALA A 1 179 ? -21.484 -27.031 -5.133 1 93.88 179 ALA A CA 1
ATOM 1311 C C . ALA A 1 179 ? -21.75 -26.406 -3.768 1 93.88 179 ALA A C 1
ATOM 1313 O O . ALA A 1 179 ? -21.047 -26.688 -2.797 1 93.88 179 ALA A O 1
ATOM 1314 N N . HIS A 1 180 ? -22.75 -25.609 -3.734 1 93 180 HIS A N 1
ATOM 1315 C CA . HIS A 1 180 ? -23.25 -25.047 -2.482 1 93 180 HIS A CA 1
ATOM 1316 C C . HIS A 1 180 ? -24.219 -26.031 -1.801 1 93 180 HIS A C 1
ATOM 1318 O O . HIS A 1 180 ? -24.844 -26.859 -2.463 1 93 180 HIS A O 1
ATOM 1324 N N . ALA A 1 181 ? -24.188 -25.844 -0.482 1 89.12 181 ALA A N 1
ATOM 1325 C CA . ALA A 1 181 ? -25.203 -26.562 0.266 1 89.12 181 ALA A CA 1
ATOM 1326 C C . ALA A 1 181 ? -26.516 -25.781 0.282 1 89.12 181 ALA A C 1
ATOM 1328 O O . ALA A 1 181 ? -27.594 -26.359 0.47 1 89.12 181 ALA A O 1
ATOM 1329 N N . ASP A 1 182 ? -26.359 -24.453 0.146 1 80.94 182 ASP A N 1
ATOM 1330 C CA . ASP A 1 182 ? -27.531 -23.578 0.095 1 80.94 182 ASP A CA 1
ATOM 1331 C C . ASP A 1 182 ? -27.594 -22.812 -1.223 1 80.94 182 ASP A C 1
ATOM 1333 O O . ASP A 1 182 ? -27.094 -23.281 -2.244 1 80.94 182 ASP A O 1
ATOM 1337 N N . THR A 1 183 ? -28.406 -21.719 -1.326 1 71.69 183 THR A N 1
ATOM 1338 C CA . THR A 1 183 ? -28.625 -21 -2.576 1 71.69 183 THR A CA 1
ATOM 1339 C C . THR A 1 183 ? -27.359 -20.266 -3.01 1 71.69 183 THR A C 1
ATOM 1341 O O . THR A 1 183 ? -27.281 -19.766 -4.133 1 71.69 183 THR A O 1
ATOM 1344 N N . GLY A 1 184 ? -26.359 -20.344 -2.225 1 65.38 184 GLY A N 1
ATOM 1345 C CA . GLY A 1 184 ? -25.125 -19.672 -2.576 1 65.38 184 GLY A CA 1
ATOM 1346 C C . GLY A 1 184 ? -25.219 -18.156 -2.477 1 65.38 184 GLY A C 1
ATOM 1347 O O . GLY A 1 184 ? -24.281 -17.453 -2.838 1 65.38 184 GLY A O 1
ATOM 1348 N N . ALA A 1 185 ? -26.516 -17.75 -2.045 1 65.06 185 ALA A N 1
ATOM 1349 C CA . ALA A 1 185 ? -26.75 -16.312 -1.978 1 65.06 185 ALA A CA 1
ATOM 1350 C C . ALA A 1 185 ? -26.375 -15.75 -0.607 1 65.06 185 ALA A C 1
ATOM 1352 O O . ALA A 1 185 ? -26.25 -16.5 0.362 1 65.06 185 ALA A O 1
ATOM 1353 N N . GLY A 1 186 ? -25.922 -14.469 -0.437 1 60.41 186 GLY A N 1
ATOM 1354 C CA . GLY A 1 186 ? -26.062 -13.797 0.847 1 60.41 186 GLY A CA 1
ATOM 1355 C C . GLY A 1 186 ? -24.734 -13.461 1.486 1 60.41 186 GLY A C 1
ATOM 1356 O O . GLY A 1 186 ? -24.672 -12.766 2.504 1 60.41 186 GLY A O 1
ATOM 1357 N N . LEU A 1 187 ? -23.469 -13.383 1.213 1 60.97 187 LEU A N 1
ATOM 1358 C CA . LEU A 1 187 ? -22.484 -12.93 2.193 1 60.97 187 LEU A CA 1
ATOM 1359 C C . LEU A 1 187 ? -21.984 -11.531 1.851 1 60.97 187 LEU A C 1
ATOM 1361 O O . LEU A 1 187 ? -21.656 -11.25 0.695 1 60.97 187 LEU A O 1
ATOM 1365 N N . SER A 1 188 ? -22.438 -10.617 2.75 1 60.72 188 SER A N 1
ATOM 1366 C CA . SER A 1 188 ? -21.938 -9.25 2.672 1 60.72 188 SER A CA 1
ATOM 1367 C C . SER A 1 188 ? -20.797 -9.008 3.654 1 60.72 188 SER A C 1
ATOM 1369 O O . SER A 1 188 ? -20.953 -8.281 4.637 1 60.72 188 SER A O 1
ATOM 1371 N N . GLY A 1 189 ? -19.875 -10.078 3.84 1 63.97 189 GLY A N 1
ATOM 1372 C CA . GLY A 1 189 ? -18.844 -9.789 4.84 1 63.97 189 GLY A CA 1
ATOM 1373 C C . GLY A 1 189 ? -17.578 -9.219 4.242 1 63.97 189 GLY A C 1
ATOM 1374 O O . GLY A 1 189 ? -17.469 -9.055 3.025 1 63.97 189 GLY A O 1
ATOM 1375 N N . PRO A 1 190 ? -16.688 -8.766 5.066 1 66.94 190 PRO A N 1
ATOM 1376 C CA . PRO A 1 190 ? -15.398 -8.227 4.602 1 66.94 190 PRO A CA 1
ATOM 1377 C C . PRO A 1 190 ? -14.602 -9.242 3.785 1 66.94 190 PRO A C 1
ATOM 1379 O O . PRO A 1 190 ? -14.609 -10.438 4.09 1 66.94 190 PRO A O 1
ATOM 1382 N N . MET A 1 191 ? -14.094 -8.766 2.764 1 77.06 191 MET A N 1
ATOM 1383 C CA . MET A 1 191 ? -13.312 -9.609 1.866 1 77.06 191 MET A CA 1
ATOM 1384 C C . MET A 1 191 ? -11.828 -9.32 2.002 1 77.06 191 MET A C 1
ATOM 1386 O O . MET A 1 191 ? -11.438 -8.234 2.441 1 77.06 191 MET A O 1
ATOM 1390 N N . VAL A 1 192 ? -11.031 -10.367 1.702 1 79.19 192 VAL A N 1
ATOM 1391 C CA . VAL A 1 192 ? -9.578 -10.258 1.719 1 79.19 192 VAL A CA 1
ATOM 1392 C C . VAL A 1 192 ? -9.008 -10.789 0.406 1 79.19 192 VAL A C 1
ATOM 1394 O O . VAL A 1 192 ? -9.625 -11.625 -0.258 1 79.19 192 VAL A O 1
ATOM 1397 N N . ARG A 1 193 ? -7.859 -10.266 0.084 1 85.06 193 ARG A N 1
ATOM 1398 C CA . ARG A 1 193 ? -7.141 -10.852 -1.042 1 85.06 193 ARG A CA 1
ATOM 1399 C C . ARG A 1 193 ? -6.895 -12.344 -0.816 1 85.06 193 ARG A C 1
ATOM 1401 O O . ARG A 1 193 ? -6.535 -12.758 0.287 1 85.06 193 ARG A O 1
ATOM 1408 N N . GLY A 1 194 ? -7.117 -13.141 -1.862 1 90.81 194 GLY A N 1
ATOM 1409 C CA . GLY A 1 194 ? -6.895 -14.578 -1.789 1 90.81 194 GLY A CA 1
ATOM 1410 C C . GLY A 1 194 ? -8.156 -15.359 -1.48 1 90.81 194 GLY A C 1
ATOM 1411 O O . GLY A 1 194 ? -8.18 -16.594 -1.597 1 90.81 194 GLY A O 1
ATOM 1412 N N . ALA A 1 195 ? -9.133 -14.664 -1.05 1 90.5 195 ALA A N 1
ATOM 1413 C CA . ALA A 1 195 ? -10.391 -15.375 -0.8 1 90.5 195 ALA A CA 1
ATOM 1414 C C . ALA A 1 195 ? -10.883 -16.078 -2.062 1 90.5 195 ALA A C 1
ATOM 1416 O O . ALA A 1 195 ? -10.984 -15.461 -3.125 1 90.5 195 ALA A O 1
ATOM 1417 N N . LEU A 1 196 ? -11.102 -17.312 -1.884 1 94.06 196 LEU A N 1
ATOM 1418 C CA . LEU A 1 196 ? -11.695 -18.109 -2.957 1 94.06 196 LEU A CA 1
ATOM 1419 C C . LEU A 1 196 ? -13.211 -18.156 -2.824 1 94.06 196 LEU A C 1
ATOM 1421 O O . LEU A 1 196 ? -13.742 -18.922 -2.023 1 94.06 196 LEU A O 1
ATOM 1425 N N . GLN A 1 197 ? -13.82 -17.422 -3.652 1 92.88 197 GLN A N 1
ATOM 1426 C CA . GLN A 1 197 ? -15.273 -17.328 -3.652 1 92.88 197 GLN A CA 1
ATOM 1427 C C . GLN A 1 197 ? -15.883 -18.25 -4.699 1 92.88 197 GLN A C 1
ATOM 1429 O O . GLN A 1 197 ? -15.289 -18.484 -5.754 1 92.88 197 GLN A O 1
ATOM 1434 N N . VAL A 1 198 ? -17.109 -18.641 -4.344 1 93.69 198 VAL A N 1
ATOM 1435 C CA . VAL A 1 198 ? -17.812 -19.5 -5.277 1 93.69 198 VAL A CA 1
ATOM 1436 C C . VAL A 1 198 ? -19.203 -18.938 -5.547 1 93.69 198 VAL A C 1
ATOM 1438 O O . VAL A 1 198 ? -20.094 -19.031 -4.695 1 93.69 198 VAL A O 1
ATOM 1441 N N . PRO A 1 199 ? -19.375 -18.422 -6.742 1 91.81 199 PRO A N 1
ATOM 1442 C CA . PRO A 1 199 ? -20.719 -18.016 -7.133 1 91.81 199 PRO A CA 1
ATOM 1443 C C . PRO A 1 199 ? -21.641 -19.203 -7.375 1 91.81 199 PRO A C 1
ATOM 1445 O O . PRO A 1 199 ? -21.203 -20.359 -7.32 1 91.81 199 PRO A O 1
ATOM 1448 N N . ALA A 1 200 ? -22.875 -18.859 -7.695 1 89.19 200 ALA A N 1
ATOM 1449 C CA . ALA A 1 200 ? -23.875 -19.891 -7.949 1 89.19 200 ALA A CA 1
ATOM 1450 C C . ALA A 1 200 ? -23.469 -20.75 -9.148 1 89.19 200 ALA A C 1
ATOM 1452 O O . ALA A 1 200 ? -23.875 -21.922 -9.242 1 89.19 200 ALA A O 1
ATOM 1453 N N . SER A 1 201 ? -22.688 -20.25 -10.055 1 90.44 201 SER A N 1
ATOM 1454 C CA . SER A 1 201 ? -22.219 -21 -11.219 1 90.44 201 SER A CA 1
ATOM 1455 C C . SER A 1 201 ? -21.344 -22.172 -10.812 1 90.44 201 SER A C 1
ATOM 1457 O O . SER A 1 201 ? -21.109 -23.078 -11.609 1 90.44 201 SER A O 1
ATOM 1459 N N . GLY A 1 202 ? -20.781 -22.109 -9.617 1 92.94 202 GLY A N 1
ATOM 1460 C CA . GLY A 1 202 ? -19.891 -23.156 -9.125 1 92.94 202 GLY A CA 1
ATOM 1461 C C . GLY A 1 202 ? -18.453 -22.969 -9.539 1 92.94 202 GLY A C 1
ATOM 1462 O O . GLY A 1 202 ? -17.562 -23.703 -9.109 1 92.94 202 GLY A O 1
ATOM 1463 N N . GLU A 1 203 ? -18.125 -21.984 -10.414 1 95 203 GLU A N 1
ATOM 1464 C CA . GLU A 1 203 ? -16.766 -21.672 -10.812 1 95 203 GLU A CA 1
ATOM 1465 C C . GLU A 1 203 ? -16.109 -20.688 -9.844 1 95 203 GLU A C 1
ATOM 1467 O O . GLU A 1 203 ? -16.609 -19.578 -9.664 1 95 203 GLU A O 1
ATOM 1472 N N . PRO A 1 204 ? -15.039 -21.062 -9.352 1 96.62 204 PRO A N 1
ATOM 1473 C CA . PRO A 1 204 ? -14.492 -20.234 -8.281 1 96.62 204 PRO A CA 1
ATOM 1474 C C . PRO A 1 204 ? -13.734 -19.016 -8.805 1 96.62 204 PRO A C 1
ATOM 1476 O O . PRO A 1 204 ? -13.219 -19.031 -9.922 1 96.62 204 PRO A O 1
ATOM 1479 N N . ILE A 1 205 ? -13.68 -18 -7.988 1 96.56 205 ILE A N 1
ATOM 1480 C CA . ILE A 1 205 ? -12.93 -16.766 -8.188 1 96.56 205 ILE A CA 1
ATOM 1481 C C . ILE A 1 205 ? -12.008 -16.516 -6.992 1 96.56 205 ILE A C 1
ATOM 1483 O O . ILE A 1 205 ? -12.469 -16.516 -5.848 1 96.56 205 ILE A O 1
ATOM 1487 N N . VAL A 1 206 ? -10.75 -16.344 -7.266 1 96.25 206 VAL A N 1
ATOM 1488 C CA . VAL A 1 206 ? -9.836 -15.953 -6.191 1 96.25 206 VAL A CA 1
ATOM 1489 C C . VAL A 1 206 ? -9.609 -14.445 -6.234 1 96.25 206 VAL A C 1
ATOM 1491 O O . VAL A 1 206 ? -9.086 -13.914 -7.223 1 96.25 206 VAL A O 1
ATOM 1494 N N . LEU A 1 207 ? -9.922 -13.828 -5.191 1 91.94 207 LEU A N 1
ATOM 1495 C CA . LEU A 1 207 ? -9.875 -12.367 -5.148 1 91.94 207 LEU A CA 1
ATOM 1496 C C . LEU A 1 207 ? -8.43 -11.875 -5.203 1 91.94 207 LEU A C 1
ATOM 1498 O O . LEU A 1 207 ? -7.551 -12.445 -4.555 1 91.94 207 LEU A O 1
ATOM 1502 N N . GLY A 1 208 ? -8.242 -10.781 -5.984 1 90.19 208 GLY A N 1
ATOM 1503 C CA . GLY A 1 208 ? -6.93 -10.195 -6.184 1 90.19 208 GLY A CA 1
ATOM 1504 C C . GLY A 1 208 ? -6.719 -8.93 -5.375 1 90.19 208 GLY A C 1
ATOM 1505 O O . GLY A 1 208 ? -7.402 -8.703 -4.375 1 90.19 208 GLY A O 1
ATOM 1506 N N . PRO A 1 209 ? -5.703 -8.148 -5.781 1 83.5 209 PRO A N 1
ATOM 1507 C CA . PRO A 1 209 ? -5.348 -6.965 -5 1 83.5 209 PRO A CA 1
ATOM 1508 C C . PRO A 1 209 ? -6.41 -5.871 -5.062 1 83.5 209 PRO A C 1
ATOM 1510 O O . PRO A 1 209 ? -6.508 -5.043 -4.156 1 83.5 209 PRO A O 1
ATOM 1513 N N . ASP A 1 210 ? -7.203 -5.895 -6.074 1 79.44 210 ASP A N 1
ATOM 1514 C CA . ASP A 1 210 ? -8.219 -4.859 -6.219 1 79.44 210 ASP A CA 1
ATOM 1515 C C . ASP A 1 210 ? -9.602 -5.391 -5.844 1 79.44 210 ASP A C 1
ATOM 1517 O O . ASP A 1 210 ? -10.617 -4.922 -6.363 1 79.44 210 ASP A O 1
ATOM 1521 N N . HIS A 1 211 ? -9.594 -6.328 -4.957 1 81.75 211 HIS A N 1
ATOM 1522 C CA . HIS A 1 211 ? -10.844 -6.93 -4.52 1 81.75 211 HIS A CA 1
ATOM 1523 C C . HIS A 1 211 ? -11.742 -5.902 -3.83 1 81.75 211 HIS A C 1
ATOM 1525 O O . HIS A 1 211 ? -11.242 -4.934 -3.25 1 81.75 211 HIS A O 1
ATOM 1531 N N . PRO A 1 212 ? -13.016 -6.219 -3.996 1 72.38 212 PRO A N 1
ATOM 1532 C CA . PRO A 1 212 ? -13.922 -5.355 -3.234 1 72.38 212 PRO A CA 1
ATOM 1533 C C . PRO A 1 212 ? -13.82 -5.574 -1.727 1 72.38 212 PRO A C 1
ATOM 1535 O O . PRO A 1 212 ? -13.391 -6.645 -1.282 1 72.38 212 PRO A O 1
ATOM 1538 N N . THR A 1 213 ? -14.133 -4.551 -0.937 1 65 213 THR A N 1
ATOM 1539 C CA . THR A 1 213 ? -14.055 -4.656 0.516 1 65 213 THR A CA 1
ATOM 1540 C C . THR A 1 213 ? -15.25 -5.438 1.066 1 65 213 THR A C 1
ATOM 1542 O O . THR A 1 213 ? -15.125 -6.129 2.078 1 65 213 THR A O 1
ATOM 1545 N N . LEU A 1 214 ? -16.375 -5.156 0.496 1 62.81 214 LEU A N 1
ATOM 1546 C CA . LEU A 1 214 ? -17.578 -5.855 0.924 1 62.81 214 LEU A CA 1
ATOM 1547 C C . LEU A 1 214 ? -18.203 -6.633 -0.232 1 62.81 214 LEU A C 1
ATOM 1549 O O . LEU A 1 214 ? -17.984 -6.301 -1.398 1 62.81 214 LEU A O 1
ATOM 1553 N N . GLY A 1 215 ? -18.969 -7.602 0.33 1 67.94 215 GLY A N 1
ATOM 1554 C CA . GLY A 1 215 ? -19.766 -8.32 -0.653 1 67.94 215 GLY A CA 1
ATOM 1555 C C . GLY A 1 215 ? -19.031 -9.492 -1.275 1 67.94 215 GLY A C 1
ATOM 1556 O O . GLY A 1 215 ? -17.969 -9.898 -0.781 1 67.94 215 GLY A O 1
ATOM 1557 N N . GLY A 1 216 ? -19.719 -10.188 -1.925 1 76.31 216 GLY A N 1
ATOM 1558 C CA . GLY A 1 216 ? -19.172 -11.266 -2.742 1 76.31 216 GLY A CA 1
ATOM 1559 C C . GLY A 1 216 ? -19.906 -12.586 -2.549 1 76.31 216 GLY A C 1
ATOM 1560 O O . GLY A 1 216 ? -21.047 -12.609 -2.068 1 76.31 216 GLY A O 1
ATOM 1561 N N . TYR A 1 217 ? -19.391 -13.5 -3.018 1 85.69 217 TYR A N 1
ATOM 1562 C CA . TYR A 1 217 ? -19.859 -14.875 -2.975 1 85.69 217 TYR A CA 1
ATOM 1563 C C . TYR A 1 217 ? -19.281 -15.617 -1.772 1 85.69 217 TYR A C 1
ATOM 1565 O O . TYR A 1 217 ? -18.297 -15.164 -1.172 1 85.69 217 TYR A O 1
ATOM 1573 N N . PRO A 1 218 ? -20.031 -16.656 -1.294 1 88.56 218 PRO A N 1
ATOM 1574 C CA . PRO A 1 218 ? -19.484 -17.453 -0.196 1 88.56 218 PRO A CA 1
ATOM 1575 C C . PRO A 1 218 ? -18.031 -17.859 -0.43 1 88.56 218 PRO A C 1
ATOM 1577 O O . PRO A 1 218 ? -17.641 -18.156 -1.562 1 88.56 218 PRO A O 1
ATOM 1580 N N . VAL A 1 219 ? -17.328 -17.906 0.681 1 90.62 219 VAL A N 1
ATOM 1581 C CA . VAL A 1 219 ? -15.898 -18.203 0.621 1 90.62 219 VAL A CA 1
ATOM 1582 C C . VAL A 1 219 ? -15.648 -19.641 1.047 1 90.62 219 VAL A C 1
ATOM 1584 O O . VAL A 1 219 ? -15.945 -20.016 2.182 1 90.62 219 VAL A O 1
ATOM 1587 N N . LEU A 1 220 ? -15.07 -20.344 0.18 1 92.19 220 LEU A N 1
ATOM 1588 C CA . LEU A 1 220 ? -14.773 -21.75 0.472 1 92.19 220 LEU A CA 1
ATOM 1589 C C . LEU A 1 220 ? -13.398 -21.891 1.119 1 92.19 220 LEU A C 1
ATOM 1591 O O . LEU A 1 220 ? -13.219 -22.688 2.031 1 92.19 220 LEU A O 1
ATOM 1595 N N . ALA A 1 221 ? -12.508 -21.109 0.646 1 93.06 221 ALA A N 1
ATOM 1596 C CA . ALA A 1 221 ? -11.125 -21.156 1.122 1 93.06 221 ALA A CA 1
ATOM 1597 C C . ALA A 1 221 ? -10.406 -19.844 0.881 1 93.06 221 ALA A C 1
ATOM 1599 O O . ALA A 1 221 ? -10.961 -18.922 0.263 1 93.06 221 ALA A O 1
ATOM 1600 N N . VAL A 1 222 ? -9.203 -19.766 1.391 1 91.62 222 VAL A N 1
ATOM 1601 C CA . VAL A 1 222 ? -8.359 -18.594 1.186 1 91.62 222 VAL A CA 1
ATOM 1602 C C . VAL A 1 222 ? -6.957 -19.031 0.771 1 91.62 222 VAL A C 1
ATOM 1604 O O . VAL A 1 222 ? -6.309 -19.797 1.477 1 91.62 222 VAL A O 1
ATOM 1607 N N . VAL A 1 223 ? -6.551 -18.516 -0.357 1 93.56 223 VAL A N 1
ATOM 1608 C CA . VAL A 1 223 ? -5.172 -18.766 -0.763 1 93.56 223 VAL A CA 1
ATOM 1609 C C . VAL A 1 223 ? -4.215 -18.094 0.223 1 93.56 223 VAL A C 1
ATOM 1611 O O . VAL A 1 223 ? -4.387 -16.922 0.566 1 93.56 223 VAL A O 1
ATOM 1614 N N . ILE A 1 224 ? -3.232 -18.828 0.63 1 89.88 224 ILE A N 1
ATOM 1615 C CA . ILE A 1 224 ? -2.324 -18.266 1.627 1 89.88 224 ILE A CA 1
ATOM 1616 C C . ILE A 1 224 ? -1.447 -17.188 0.984 1 89.88 224 ILE A C 1
ATOM 1618 O O . ILE A 1 224 ? -1.13 -17.281 -0.205 1 89.88 224 ILE A O 1
ATOM 1622 N N . ARG A 1 225 ? -0.986 -16.312 1.725 1 85.44 225 ARG A N 1
ATOM 1623 C CA . ARG A 1 225 ? -0.197 -15.188 1.249 1 85.44 225 ARG A CA 1
ATOM 1624 C C . ARG A 1 225 ? 1.03 -15.664 0.479 1 85.44 225 ARG A C 1
ATOM 1626 O O . ARG A 1 225 ? 1.396 -15.07 -0.54 1 85.44 225 ARG A O 1
ATOM 1633 N N . ALA A 1 226 ? 1.678 -16.672 0.971 1 87 226 ALA A N 1
ATOM 1634 C CA . ALA A 1 226 ? 2.932 -17.156 0.393 1 87 226 ALA A CA 1
ATOM 1635 C C . ALA A 1 226 ? 2.719 -17.672 -1.024 1 87 226 ALA A C 1
ATOM 1637 O O . ALA A 1 226 ? 3.682 -17.875 -1.772 1 87 226 ALA A O 1
ATOM 1638 N N . ASP A 1 227 ? 1.428 -17.859 -1.375 1 91.88 227 ASP A N 1
ATOM 1639 C CA . ASP A 1 227 ? 1.194 -18.484 -2.672 1 91.88 227 ASP A CA 1
ATOM 1640 C C . ASP A 1 227 ? 0.428 -17.562 -3.605 1 91.88 227 ASP A C 1
ATOM 1642 O O . ASP A 1 227 ? -0.016 -17.969 -4.68 1 91.88 227 ASP A O 1
ATOM 1646 N N . TRP A 1 228 ? 0.245 -16.297 -3.275 1 91.5 228 TRP A N 1
ATOM 1647 C CA . TRP A 1 228 ? -0.419 -15.336 -4.152 1 91.5 228 TRP A CA 1
ATOM 1648 C C . TRP A 1 228 ? 0.269 -15.273 -5.512 1 91.5 228 TRP A C 1
ATOM 1650 O O . TRP A 1 228 ? -0.391 -15.336 -6.551 1 91.5 228 TRP A O 1
ATOM 1660 N N . GLY A 1 229 ? 1.565 -15.148 -5.434 1 91.12 229 GLY A N 1
ATOM 1661 C CA . GLY A 1 229 ? 2.324 -15.039 -6.672 1 91.12 229 GLY A CA 1
ATOM 1662 C C . GLY A 1 229 ? 2.246 -16.297 -7.531 1 91.12 229 GLY A C 1
ATOM 1663 O O . GLY A 1 229 ? 2.215 -16.203 -8.758 1 91.12 229 GLY A O 1
ATOM 1664 N N . LEU A 1 230 ? 2.219 -17.422 -6.859 1 93 230 LEU A N 1
ATOM 1665 C CA . LEU A 1 230 ? 2.125 -18.688 -7.578 1 93 230 LEU A CA 1
ATOM 1666 C C . LEU A 1 230 ? 0.859 -18.734 -8.43 1 93 230 LEU A C 1
ATOM 1668 O O . LEU A 1 230 ? 0.882 -19.234 -9.555 1 93 230 LEU A O 1
ATOM 1672 N N . LEU A 1 231 ? -0.161 -18.172 -7.914 1 95.19 231 LEU A N 1
ATOM 1673 C CA . LEU A 1 231 ? -1.428 -18.188 -8.641 1 95.19 231 LEU A CA 1
ATOM 1674 C C . LEU A 1 231 ? -1.493 -17.047 -9.648 1 95.19 231 LEU A C 1
ATOM 1676 O O . LEU A 1 231 ? -1.8 -17.266 -10.82 1 95.19 231 LEU A O 1
ATOM 1680 N N . ALA A 1 232 ? -1.125 -15.914 -9.242 1 93.81 232 ALA A N 1
ATOM 1681 C CA . ALA A 1 232 ? -1.351 -14.703 -10.031 1 93.81 232 ALA A CA 1
ATOM 1682 C C . ALA A 1 232 ? -0.378 -14.633 -11.203 1 93.81 232 ALA A C 1
ATOM 1684 O O . ALA A 1 232 ? -0.591 -13.859 -12.148 1 93.81 232 ALA A O 1
ATOM 1685 N N . SER A 1 233 ? 0.664 -15.398 -11.164 1 93 233 SER A N 1
ATOM 1686 C CA . SER A 1 233 ? 1.649 -15.391 -12.234 1 93 233 SER A CA 1
ATOM 1687 C C . SER A 1 233 ? 1.19 -16.234 -13.422 1 93 233 SER A C 1
ATOM 1689 O O . SER A 1 233 ? 1.841 -16.25 -14.469 1 93 233 SER A O 1
ATOM 1691 N N . ARG A 1 234 ? 0.125 -16.859 -13.297 1 94.69 234 ARG A N 1
ATOM 1692 C CA . ARG A 1 234 ? -0.329 -17.781 -14.336 1 94.69 234 ARG A CA 1
ATOM 1693 C C . ARG A 1 234 ? -1.074 -17.031 -15.438 1 94.69 234 ARG A C 1
ATOM 1695 O O . ARG A 1 234 ? -1.834 -16.094 -15.156 1 94.69 234 ARG A O 1
ATOM 1702 N N . ARG A 1 235 ? -0.891 -17.578 -16.641 1 94.19 235 ARG A N 1
ATOM 1703 C CA . ARG A 1 235 ? -1.612 -17.047 -17.797 1 94.19 235 ARG A CA 1
ATOM 1704 C C . ARG A 1 235 ? -2.953 -17.75 -17.984 1 94.19 235 ARG A C 1
ATOM 1706 O O . ARG A 1 235 ? -3.137 -18.875 -17.5 1 94.19 235 ARG A O 1
ATOM 1713 N N . PRO A 1 236 ? -3.83 -16.969 -18.688 1 95.44 236 PRO A N 1
ATOM 1714 C CA . PRO A 1 236 ? -5.027 -17.703 -19.094 1 95.44 236 PRO A CA 1
ATOM 1715 C C . PRO A 1 236 ? -4.699 -19.016 -19.797 1 95.44 236 PRO A C 1
ATOM 1717 O O . PRO A 1 236 ? -3.787 -19.062 -20.625 1 95.44 236 PRO A O 1
ATOM 1720 N N . GLY A 1 237 ? -5.34 -20.047 -19.406 1 96.5 237 GLY A N 1
ATOM 1721 C CA . GLY A 1 237 ? -5.113 -21.344 -20 1 96.5 237 GLY A CA 1
ATOM 1722 C C . GLY A 1 237 ? -4.215 -22.234 -19.172 1 96.5 237 GLY A C 1
ATOM 1723 O O . GLY A 1 237 ? -4.215 -23.453 -19.328 1 96.5 237 GLY A O 1
ATOM 1724 N N . GLU A 1 238 ? -3.467 -21.719 -18.297 1 95.5 238 GLU A N 1
ATOM 1725 C CA . GLU A 1 238 ? -2.611 -22.516 -17.438 1 95.5 238 GLU A CA 1
ATOM 1726 C C . GLU A 1 238 ? -3.406 -23.125 -16.281 1 95.5 238 GLU A C 1
ATOM 1728 O O . GLU A 1 238 ? -4.426 -22.578 -15.867 1 95.5 238 GLU A O 1
ATOM 1733 N N . THR A 1 239 ? -2.83 -24.234 -15.789 1 96.5 239 THR A N 1
ATOM 1734 C CA . THR A 1 239 ? -3.584 -25.016 -14.812 1 96.5 239 THR A CA 1
ATOM 1735 C C . THR A 1 239 ? -3.049 -24.781 -13.406 1 96.5 239 THR A C 1
ATOM 1737 O O . THR A 1 239 ? -1.923 -24.297 -13.234 1 96.5 239 THR A O 1
ATOM 1740 N N . VAL A 1 240 ? -3.961 -25.078 -12.391 1 97.12 240 VAL A N 1
ATOM 1741 C CA . VAL A 1 240 ? -3.607 -24.969 -10.977 1 97.12 240 VAL A CA 1
ATOM 1742 C C . VAL A 1 240 ? -4.332 -26.047 -10.18 1 97.12 240 VAL A C 1
ATOM 1744 O O . VAL A 1 240 ? -5.457 -26.422 -10.516 1 97.12 240 VAL A O 1
ATOM 1747 N N . ARG A 1 241 ? -3.676 -26.516 -9.242 1 98.19 241 ARG A N 1
ATOM 1748 C CA . ARG A 1 241 ? -4.242 -27.406 -8.227 1 98.19 241 ARG A CA 1
ATOM 1749 C C . ARG A 1 241 ? -4.121 -26.781 -6.836 1 98.19 241 ARG A C 1
ATOM 1751 O O . ARG A 1 241 ? -3.299 -25.891 -6.613 1 98.19 241 ARG A O 1
ATOM 1758 N N . PHE A 1 242 ? -4.984 -27.281 -5.914 1 97.94 242 PHE A N 1
ATOM 1759 C CA . PHE A 1 242 ? -4.977 -26.719 -4.57 1 97.94 242 PHE A CA 1
ATOM 1760 C C . PHE A 1 242 ? -4.68 -27.797 -3.533 1 97.94 242 PHE A C 1
ATOM 1762 O O . PHE A 1 242 ? -4.98 -28.969 -3.748 1 97.94 242 PHE A O 1
ATOM 1769 N N . ARG A 1 243 ? -4.129 -27.359 -2.492 1 97.56 243 ARG A N 1
ATOM 1770 C CA . ARG A 1 243 ? -3.916 -28.188 -1.311 1 97.56 243 ARG A CA 1
ATOM 1771 C C . ARG A 1 243 ? -4.234 -27.422 -0.035 1 97.56 243 ARG A C 1
ATOM 1773 O O . ARG A 1 243 ? -3.861 -26.25 0.101 1 97.56 243 ARG A O 1
ATOM 1780 N N . SER A 1 244 ? -4.926 -28.109 0.887 1 95.81 244 SER A N 1
ATOM 1781 C CA . SER A 1 244 ? -5.281 -27.453 2.141 1 95.81 244 SER A CA 1
ATOM 1782 C C . SER A 1 244 ? -4.133 -27.516 3.143 1 95.81 244 SER A C 1
ATOM 1784 O O . SER A 1 244 ? -3.441 -28.531 3.238 1 95.81 244 SER A O 1
ATOM 1786 N N . VAL A 1 245 ? -3.936 -26.406 3.869 1 94.69 245 VAL A N 1
ATOM 1787 C CA . VAL A 1 245 ? -2.943 -26.359 4.938 1 94.69 245 VAL A CA 1
ATOM 1788 C C . VAL A 1 245 ? -3.549 -25.703 6.176 1 94.69 245 VAL A C 1
ATOM 1790 O O . VAL A 1 245 ? -4.594 -25.047 6.094 1 94.69 245 VAL A O 1
ATOM 1793 N N . GLY A 1 246 ? -2.873 -25.922 7.316 1 89.69 246 GLY A N 1
ATOM 1794 C CA . GLY A 1 246 ? -3.277 -25.234 8.539 1 89.69 246 GLY A CA 1
ATOM 1795 C C . GLY A 1 246 ? -2.664 -23.859 8.695 1 89.69 246 GLY A C 1
ATOM 1796 O O . GLY A 1 246 ? -1.809 -23.469 7.898 1 89.69 246 GLY A O 1
ATOM 1797 N N . VAL A 1 247 ? -3.088 -23.172 9.688 1 83.44 247 VAL A N 1
ATOM 1798 C CA . VAL A 1 247 ? -2.67 -21.797 9.953 1 83.44 247 VAL A CA 1
ATOM 1799 C C . VAL A 1 247 ? -1.167 -21.766 10.219 1 83.44 247 VAL A C 1
ATOM 1801 O O . VAL A 1 247 ? -0.471 -20.859 9.758 1 83.44 247 VAL A O 1
ATOM 1804 N N . GLU A 1 248 ? -0.732 -22.75 10.922 1 84.38 248 GLU A N 1
ATOM 1805 C CA . GLU A 1 248 ? 0.684 -22.75 11.281 1 84.38 248 GLU A CA 1
ATOM 1806 C C . GLU A 1 248 ? 1.562 -22.922 10.039 1 84.38 248 GLU A C 1
ATOM 1808 O O . GLU A 1 248 ? 2.574 -22.234 9.891 1 84.38 248 GLU A O 1
ATOM 1813 N N . GLU A 1 249 ? 1.163 -23.812 9.234 1 89.25 249 GLU A N 1
ATOM 1814 C CA . GLU A 1 249 ? 1.916 -24.016 8 1 89.25 249 GLU A CA 1
ATOM 1815 C C . GLU A 1 249 ? 1.888 -22.766 7.133 1 89.25 249 GLU A C 1
ATOM 1817 O O . GLU A 1 249 ? 2.891 -22.406 6.512 1 89.25 249 GLU A O 1
ATOM 1822 N N . ALA A 1 250 ? 0.746 -22.125 7.066 1 88 250 ALA A N 1
ATOM 1823 C CA . ALA A 1 250 ? 0.628 -20.891 6.312 1 88 250 ALA A CA 1
ATOM 1824 C C . ALA A 1 250 ? 1.553 -19.812 6.883 1 88 250 ALA A C 1
ATOM 1826 O O . ALA A 1 250 ? 2.213 -19.094 6.129 1 88 250 ALA A O 1
ATOM 1827 N N . ARG A 1 251 ? 1.628 -19.734 8.156 1 81.25 251 ARG A N 1
ATOM 1828 C CA . ARG A 1 251 ? 2.471 -18.75 8.828 1 81.25 251 ARG A CA 1
ATOM 1829 C C . ARG A 1 251 ? 3.945 -19 8.539 1 81.25 251 ARG A C 1
ATOM 1831 O O . ARG A 1 251 ? 4.699 -18.062 8.266 1 81.25 251 ARG A O 1
ATOM 1838 N N . VAL A 1 252 ? 4.336 -20.234 8.625 1 84.38 252 VAL A N 1
ATOM 1839 C CA . VAL A 1 252 ? 5.73 -20.594 8.383 1 84.38 252 VAL A CA 1
ATOM 1840 C C . VAL A 1 252 ? 6.105 -20.281 6.938 1 84.38 252 VAL A C 1
ATOM 1842 O O . VAL A 1 252 ? 7.188 -19.75 6.676 1 84.38 252 VAL A O 1
ATOM 1845 N N . ALA A 1 253 ? 5.215 -20.609 6.066 1 87 253 ALA A N 1
ATOM 1846 C CA . ALA A 1 253 ? 5.465 -20.328 4.656 1 87 253 ALA A CA 1
ATOM 1847 C C . ALA A 1 253 ? 5.633 -18.844 4.414 1 87 253 ALA A C 1
ATOM 1849 O O . ALA A 1 253 ? 6.5 -18.422 3.641 1 87 253 ALA A O 1
ATOM 1850 N N . TRP A 1 254 ? 4.848 -18.172 5.07 1 81.31 254 TRP A N 1
ATOM 1851 C CA . TRP A 1 254 ? 4.918 -16.719 4.934 1 81.31 254 TRP A CA 1
ATOM 1852 C C . TRP A 1 254 ? 6.238 -16.172 5.48 1 81.31 254 TRP A C 1
ATOM 1854 O O . TRP A 1 254 ? 6.891 -15.352 4.844 1 81.31 254 TRP A O 1
ATOM 1864 N N . LYS A 1 255 ? 6.59 -16.609 6.617 1 78.75 255 LYS A N 1
ATOM 1865 C CA . LYS A 1 255 ? 7.844 -16.172 7.234 1 78.75 255 LYS A CA 1
ATOM 1866 C C . LYS A 1 255 ? 9.039 -16.516 6.348 1 78.75 255 LYS A C 1
ATOM 1868 O O . LYS A 1 255 ? 9.953 -15.695 6.191 1 78.75 255 LYS A O 1
ATOM 1873 N N . ARG A 1 256 ? 8.961 -17.641 5.824 1 83.81 256 ARG A N 1
ATOM 1874 C CA . ARG A 1 256 ? 10.047 -18.062 4.941 1 83.81 256 ARG A CA 1
ATOM 1875 C C . ARG A 1 256 ? 10.141 -17.141 3.723 1 83.81 256 ARG A C 1
ATOM 1877 O O . ARG A 1 256 ? 11.234 -16.734 3.34 1 83.81 256 ARG A O 1
ATOM 1884 N N . LEU A 1 257 ? 9.016 -16.875 3.207 1 80.88 257 LEU A N 1
ATOM 1885 C CA . LEU A 1 257 ? 8.977 -15.992 2.045 1 80.88 257 LEU A CA 1
ATOM 1886 C C . LEU A 1 257 ? 9.492 -14.602 2.396 1 80.88 257 LEU A C 1
ATOM 1888 O O . LEU A 1 257 ? 10.273 -14.016 1.646 1 80.88 257 LEU A O 1
ATOM 1892 N N . ALA A 1 258 ? 9.102 -14.109 3.52 1 76.81 258 ALA A N 1
ATOM 1893 C CA . ALA A 1 258 ? 9.461 -12.766 3.961 1 76.81 258 ALA A CA 1
ATOM 1894 C C . ALA A 1 258 ? 10.961 -12.664 4.23 1 76.81 258 ALA A C 1
ATOM 1896 O O . ALA A 1 258 ? 11.562 -11.602 4.023 1 76.81 258 ALA A O 1
ATOM 1897 N N . LEU A 1 259 ? 11.516 -13.734 4.633 1 77.81 259 LEU A N 1
ATOM 1898 C CA . LEU A 1 259 ? 12.914 -13.711 5.047 1 77.81 259 LEU A CA 1
ATOM 1899 C C . LEU A 1 259 ? 13.836 -14.031 3.871 1 77.81 259 LEU A C 1
ATOM 1901 O O . LEU A 1 259 ? 15.055 -13.883 3.977 1 77.81 259 LEU A O 1
ATOM 1905 N N . GLU A 1 260 ? 13.148 -14.445 2.854 1 76.5 260 GLU A N 1
ATOM 1906 C CA . GLU A 1 260 ? 13.977 -14.789 1.699 1 76.5 260 GLU A CA 1
ATOM 1907 C C . GLU A 1 260 ? 14.82 -13.594 1.253 1 76.5 260 GLU A C 1
ATOM 1909 O O . GLU A 1 260 ? 14.281 -12.531 0.937 1 76.5 260 GLU A O 1
ATOM 1914 N N . GLY A 1 261 ? 16.141 -13.688 1.292 1 72.69 261 GLY A N 1
ATOM 1915 C CA . GLY A 1 261 ? 17.062 -12.664 0.839 1 72.69 261 GLY A CA 1
ATOM 1916 C C . GLY A 1 261 ? 17.391 -11.641 1.907 1 72.69 261 GLY A C 1
ATOM 1917 O O . GLY A 1 261 ? 18.234 -10.766 1.699 1 72.69 261 GLY A O 1
ATOM 1918 N N . ALA A 1 262 ? 16.688 -11.766 3.016 1 78.5 262 ALA A N 1
ATOM 1919 C CA . ALA A 1 262 ? 16.953 -10.797 4.074 1 78.5 262 ALA A CA 1
ATOM 1920 C C . ALA A 1 262 ? 18.297 -11.07 4.742 1 78.5 262 ALA A C 1
ATOM 1922 O O . ALA A 1 262 ? 18.578 -12.203 5.141 1 78.5 262 ALA A O 1
ATOM 1923 N N . THR A 1 263 ? 19.141 -10.039 4.785 1 78.25 263 THR A N 1
ATOM 1924 C CA . THR A 1 263 ? 20.453 -10.188 5.426 1 78.25 263 THR A CA 1
ATOM 1925 C C . THR A 1 263 ? 20.484 -9.461 6.766 1 78.25 263 THR A C 1
ATOM 1927 O O . THR A 1 263 ? 21.453 -9.57 7.516 1 78.25 263 THR A O 1
ATOM 1930 N N . LYS A 1 264 ? 19.469 -8.758 7.082 1 85 264 LYS A N 1
ATOM 1931 C CA . LYS A 1 264 ? 19.312 -8.016 8.328 1 85 264 LYS A CA 1
ATOM 1932 C C . LYS A 1 264 ? 17.875 -8.062 8.82 1 85 264 LYS A C 1
ATOM 1934 O O . LYS A 1 264 ? 16.953 -8.273 8.031 1 85 264 LYS A O 1
ATOM 1939 N N . CYS A 1 265 ? 17.766 -7.875 10.156 1 86.44 265 CYS A N 1
ATOM 1940 C CA . CYS A 1 265 ? 16.438 -7.906 10.742 1 86.44 265 CYS A CA 1
ATOM 1941 C C . CYS A 1 265 ? 16.297 -6.863 11.844 1 86.44 265 CYS A C 1
ATOM 1943 O O . CYS A 1 265 ? 17.312 -6.41 12.398 1 86.44 265 CYS A O 1
ATOM 1945 N N . LEU A 1 266 ? 15.141 -6.449 12.055 1 84.62 266 LEU A N 1
ATOM 1946 C CA . LEU A 1 266 ? 14.742 -5.602 13.172 1 84.62 266 LEU A CA 1
ATOM 1947 C C . LEU A 1 266 ? 13.938 -6.395 14.195 1 84.62 266 LEU A C 1
ATOM 1949 O O . LEU A 1 266 ? 13.016 -7.133 13.836 1 84.62 266 LEU A O 1
ATOM 1953 N N . ILE A 1 267 ? 14.32 -6.258 15.461 1 81.88 267 ILE A N 1
ATOM 1954 C CA . ILE A 1 267 ? 13.68 -7.043 16.516 1 81.88 267 ILE A CA 1
ATOM 1955 C C . ILE A 1 267 ? 13.172 -6.117 17.609 1 81.88 267 ILE A C 1
ATOM 1957 O O . ILE A 1 267 ? 13.953 -5.438 18.281 1 81.88 267 ILE A O 1
ATOM 1961 N N . PRO A 1 268 ? 11.867 -6.078 17.781 1 81.69 268 PRO A N 1
ATOM 1962 C CA . PRO A 1 268 ? 11.352 -5.324 18.938 1 81.69 268 PRO A CA 1
ATOM 1963 C C . PRO A 1 268 ? 11.727 -5.957 20.266 1 81.69 268 PRO A C 1
ATOM 1965 O O . PRO A 1 268 ? 11.758 -7.184 20.391 1 81.69 268 PRO A O 1
ATOM 1968 N N . GLY A 1 269 ? 12.109 -5.066 21.188 1 77.31 269 GLY A N 1
ATOM 1969 C CA . GLY A 1 269 ? 12.438 -5.523 22.531 1 77.31 269 GLY A CA 1
ATOM 1970 C C . GLY A 1 269 ? 11.242 -5.555 23.469 1 77.31 269 GLY A C 1
ATOM 1971 O O . GLY A 1 269 ? 10.109 -5.34 23.031 1 77.31 269 GLY A O 1
ATOM 1972 N N . GLU A 1 270 ? 11.312 -6.098 24.75 1 68 270 GLU A N 1
ATOM 1973 C CA . GLU A 1 270 ? 10.266 -6.266 25.766 1 68 270 GLU A CA 1
ATOM 1974 C C . GLU A 1 270 ? 9.602 -4.934 26.094 1 68 270 GLU A C 1
ATOM 1976 O O . GLU A 1 270 ? 8.43 -4.898 26.469 1 68 270 GLU A O 1
ATOM 1981 N N . GLY A 1 271 ? 10 -3.799 26.094 1 55.72 271 GLY A N 1
ATOM 1982 C CA . GLY A 1 271 ? 9.406 -2.537 26.5 1 55.72 271 GLY A CA 1
ATOM 1983 C C . GLY A 1 271 ? 8.391 -2.004 25.516 1 55.72 271 GLY A C 1
ATOM 1984 O O . GLY A 1 271 ? 7.93 -0.869 25.641 1 55.72 271 GLY A O 1
ATOM 1985 N N . ALA A 1 272 ? 8.133 -2.578 24.516 1 50.06 272 ALA A N 1
ATOM 1986 C CA . ALA A 1 272 ? 7.262 -2.07 23.453 1 50.06 272 ALA A CA 1
ATOM 1987 C C . ALA A 1 272 ? 5.797 -2.129 23.875 1 50.06 272 ALA A C 1
ATOM 1989 O O . ALA A 1 272 ? 4.945 -1.467 23.281 1 50.06 272 ALA A O 1
ATOM 1990 N N . GLY A 1 273 ? 5.195 -2.939 24.844 1 42.06 273 GLY A N 1
ATOM 1991 C CA . GLY A 1 273 ? 3.828 -3.23 25.25 1 42.06 273 GLY A CA 1
ATOM 1992 C C . GLY A 1 273 ? 3.32 -2.314 26.344 1 42.06 273 GLY A C 1
ATOM 1993 O O . GLY A 1 273 ? 2.164 -2.414 26.766 1 42.06 273 GLY A O 1
ATOM 1994 N N . SER A 1 274 ? 4.055 -1.525 27.094 1 33.5 274 SER A N 1
ATOM 1995 C CA . SER A 1 274 ? 3.324 -0.985 28.234 1 33.5 274 SER A CA 1
ATOM 1996 C C . SER A 1 274 ? 2.57 0.286 27.859 1 33.5 274 SER A C 1
ATOM 1998 O O . SER A 1 274 ? 3.064 1.096 27.078 1 33.5 274 SER A O 1
ATOM 2000 N N . MET B 1 1 ? 1.087 1.192 21.297 1 41.12 1 MET B N 1
ATOM 2001 C CA . MET B 1 1 ? 0.97 0.066 20.375 1 41.12 1 MET B CA 1
ATOM 2002 C C . MET B 1 1 ? 1.717 0.346 19.078 1 41.12 1 MET B C 1
ATOM 2004 O O . MET B 1 1 ? 1.743 1.484 18.609 1 41.12 1 MET B O 1
ATOM 2008 N N . HIS B 1 2 ? 2.795 -0.395 18.797 1 47.22 2 HIS B N 1
ATOM 2009 C CA . HIS B 1 2 ? 3.631 -0.222 17.625 1 47.22 2 HIS B CA 1
ATOM 2010 C C . HIS B 1 2 ? 3.23 -1.192 16.516 1 47.22 2 HIS B C 1
ATOM 2012 O O . HIS B 1 2 ? 2.734 -2.287 16.797 1 47.22 2 HIS B O 1
ATOM 2018 N N . GLN B 1 3 ? 3.041 -0.613 15.375 1 59.5 3 GLN B N 1
ATOM 2019 C CA . GLN B 1 3 ? 2.732 -1.514 14.273 1 59.5 3 GLN B CA 1
ATOM 2020 C C . GLN B 1 3 ? 3.557 -1.169 13.031 1 59.5 3 GLN B C 1
ATOM 2022 O O . GLN B 1 3 ? 4.051 -0.047 12.906 1 59.5 3 GLN B O 1
ATOM 2027 N N . GLY B 1 4 ? 3.922 -2.156 12.336 1 60.25 4 GLY B N 1
ATOM 2028 C CA . GLY B 1 4 ? 4.32 -1.837 10.977 1 60.25 4 GLY B CA 1
ATOM 2029 C C . GLY B 1 4 ? 3.33 -0.938 10.258 1 60.25 4 GLY B C 1
ATOM 2030 O O . GLY B 1 4 ? 2.186 -0.797 10.695 1 60.25 4 GLY B O 1
ATOM 2031 N N . VAL B 1 5 ? 3.889 -0.086 9.344 1 56.72 5 VAL B N 1
ATOM 2032 C CA . VAL B 1 5 ? 2.932 0.674 8.547 1 56.72 5 VAL B CA 1
ATOM 2033 C C . VAL B 1 5 ? 1.826 -0.251 8.047 1 56.72 5 VAL B C 1
ATOM 2035 O O . VAL B 1 5 ? 2.096 -1.229 7.344 1 56.72 5 VAL B O 1
ATOM 2038 N N . PRO B 1 6 ? 0.608 0.018 8.453 1 61.53 6 PRO B N 1
ATOM 2039 C CA . PRO B 1 6 ? -0.527 -0.832 8.086 1 61.53 6 PRO B CA 1
ATOM 2040 C C . PRO B 1 6 ? -0.858 -0.77 6.598 1 61.53 6 PRO B C 1
ATOM 2042 O O . PRO B 1 6 ? -0.381 0.123 5.891 1 61.53 6 PRO B O 1
ATOM 2045 N N . PRO B 1 7 ? -1.601 -1.679 6.086 1 59.34 7 PRO B N 1
ATOM 2046 C CA . PRO B 1 7 ? -1.981 -1.719 4.672 1 59.34 7 PRO B CA 1
ATOM 2047 C C . PRO B 1 7 ? -2.695 -0.448 4.215 1 59.34 7 PRO B C 1
ATOM 2049 O O . PRO B 1 7 ? -2.623 -0.081 3.041 1 59.34 7 PRO B O 1
ATOM 2052 N N . GLY B 1 8 ? -3.357 0.186 5.156 1 64.81 8 GLY B N 1
ATOM 2053 C CA . GLY B 1 8 ? -4.043 1.42 4.805 1 64.81 8 GLY B CA 1
ATOM 2054 C C . GLY B 1 8 ? -3.092 2.57 4.527 1 64.81 8 GLY B C 1
ATOM 2055 O O . GLY B 1 8 ? -3.496 3.598 3.982 1 64.81 8 GLY B O 1
ATOM 2056 N N . GLY B 1 9 ? -1.862 2.395 4.797 1 76 9 GLY B N 1
ATOM 2057 C CA . GLY B 1 9 ? -0.864 3.426 4.562 1 76 9 GLY B CA 1
ATOM 2058 C C . GLY B 1 9 ? -0.471 4.168 5.828 1 76 9 GLY B C 1
ATOM 2059 O O . GLY B 1 9 ? -1.041 3.936 6.895 1 76 9 GLY B O 1
ATOM 2060 N N . ALA B 1 10 ? 0.457 5.062 5.672 1 84.38 10 ALA B N 1
ATOM 2061 C CA . ALA B 1 10 ? 0.971 5.84 6.797 1 84.38 10 ALA B CA 1
ATOM 2062 C C . ALA B 1 10 ? -0.05 6.871 7.266 1 84.38 10 ALA B C 1
ATOM 2064 O O . ALA B 1 10 ? -0.727 7.496 6.445 1 84.38 10 ALA B O 1
ATOM 2065 N N . LEU B 1 11 ? -0.125 7.082 8.539 1 88.44 11 LEU B N 1
ATOM 2066 C CA . LEU B 1 11 ? -0.976 8.133 9.086 1 88.44 11 LEU B CA 1
ATOM 2067 C C . LEU B 1 11 ? -0.529 9.508 8.586 1 88.44 11 LEU B C 1
ATOM 2069 O O . LEU B 1 11 ? -1.355 10.32 8.172 1 88.44 11 LEU B O 1
ATOM 2073 N N . VAL B 1 12 ? 0.745 9.703 8.648 1 90 12 VAL B N 1
ATOM 2074 C CA . VAL B 1 12 ? 1.365 10.914 8.117 1 90 12 VAL B CA 1
ATOM 2075 C C . VAL B 1 12 ? 2.373 10.555 7.031 1 90 12 VAL B C 1
ATOM 2077 O O . VAL B 1 12 ? 3.564 10.398 7.309 1 90 12 VAL B O 1
ATOM 2080 N N . PRO B 1 13 ? 1.931 10.523 5.805 1 86.44 13 PRO B N 1
ATOM 2081 C CA . PRO B 1 13 ? 2.803 10.055 4.723 1 86.44 13 PRO B CA 1
ATOM 2082 C C . PRO B 1 13 ? 4.07 10.898 4.582 1 86.44 13 PRO B C 1
ATOM 2084 O O . PRO B 1 13 ? 5.133 10.367 4.25 1 86.44 13 PRO B O 1
ATOM 2087 N N . GLU B 1 14 ? 3.973 12.172 4.797 1 86.31 14 GLU B N 1
ATOM 2088 C CA . GLU B 1 14 ? 5.125 13.062 4.664 1 86.31 14 GLU B CA 1
ATOM 2089 C C . GLU B 1 14 ? 6.203 12.727 5.691 1 86.31 14 GLU B C 1
ATOM 2091 O O . GLU B 1 14 ? 7.395 12.844 5.406 1 86.31 14 GLU B O 1
ATOM 2096 N N . TRP B 1 15 ? 5.77 12.328 6.875 1 89.19 15 TRP B N 1
ATOM 2097 C CA . TRP B 1 15 ? 6.73 11.953 7.906 1 89.19 15 TRP B CA 1
ATOM 2098 C C . TRP B 1 15 ? 7.371 10.609 7.594 1 89.19 15 TRP B C 1
ATOM 2100 O O . TRP B 1 15 ? 8.555 10.398 7.875 1 89.19 15 TRP B O 1
ATOM 2110 N N . LEU B 1 16 ? 6.598 9.703 7.047 1 87.38 16 LEU B N 1
ATOM 2111 C CA . LEU B 1 16 ? 7.172 8.438 6.594 1 87.38 16 LEU B CA 1
ATOM 2112 C C . LEU B 1 16 ? 8.25 8.68 5.539 1 87.38 16 LEU B C 1
ATOM 2114 O O . LEU B 1 16 ? 9.336 8.109 5.617 1 87.38 16 LEU B O 1
ATOM 2118 N N . ALA B 1 17 ? 7.879 9.523 4.598 1 86.38 17 ALA B N 1
ATOM 2119 C CA . ALA B 1 17 ? 8.82 9.828 3.521 1 86.38 17 ALA B CA 1
ATOM 2120 C C . ALA B 1 17 ? 10.109 10.43 4.078 1 86.38 17 ALA B C 1
ATOM 2122 O O . ALA B 1 17 ? 11.203 10.055 3.656 1 86.38 17 ALA B O 1
ATOM 2123 N N . ALA B 1 18 ? 9.953 11.344 4.957 1 88.94 18 ALA B N 1
ATOM 2124 C CA . ALA B 1 18 ? 11.125 11.984 5.551 1 88.94 18 ALA B CA 1
ATOM 2125 C C . ALA B 1 18 ? 11.992 10.961 6.277 1 88.94 18 ALA B C 1
ATOM 2127 O O . ALA B 1 18 ? 13.227 11 6.172 1 88.94 18 ALA B O 1
ATOM 2128 N N . ALA B 1 19 ? 11.383 10.094 7.043 1 90.44 19 ALA B N 1
ATOM 2129 C CA . ALA B 1 19 ? 12.117 9.062 7.762 1 90.44 19 ALA B CA 1
ATOM 2130 C C . ALA B 1 19 ? 12.891 8.172 6.793 1 90.44 19 ALA B C 1
ATOM 2132 O O . ALA B 1 19 ? 14.055 7.84 7.039 1 90.44 19 ALA B O 1
ATOM 2133 N N . ASN B 1 20 ? 12.266 7.797 5.754 1 88.56 20 ASN B N 1
ATOM 2134 C CA . ASN B 1 20 ? 12.883 6.926 4.758 1 88.56 20 ASN B CA 1
ATOM 2135 C C . ASN B 1 20 ? 14.008 7.637 4.012 1 88.56 20 ASN B C 1
ATOM 2137 O O . ASN B 1 20 ? 15.078 7.059 3.793 1 88.56 20 ASN B O 1
ATOM 2141 N N . ARG B 1 21 ? 13.797 8.867 3.652 1 88.06 21 ARG B N 1
ATOM 2142 C CA . ARG B 1 21 ? 14.82 9.633 2.951 1 88.06 21 ARG B CA 1
ATOM 2143 C C . ARG B 1 21 ? 16.094 9.734 3.783 1 88.06 21 ARG B C 1
ATOM 2145 O O . ARG B 1 21 ? 17.203 9.672 3.242 1 88.06 21 ARG B O 1
ATOM 2152 N N . ALA B 1 22 ? 15.891 9.82 4.969 1 91.75 22 ALA B N 1
ATOM 2153 C CA . ALA B 1 22 ? 17.016 10.016 5.879 1 91.75 22 ALA B CA 1
ATOM 2154 C C . ALA B 1 22 ? 17.922 8.789 5.895 1 91.75 22 ALA B C 1
ATOM 2156 O O . ALA B 1 22 ? 19.094 8.883 6.258 1 91.75 22 ALA B O 1
ATOM 2157 N N . VAL B 1 23 ? 17.438 7.648 5.535 1 92.31 23 VAL B N 1
ATOM 2158 C CA . VAL B 1 23 ? 18.266 6.441 5.594 1 92.31 23 VAL B CA 1
ATOM 2159 C C . VAL B 1 23 ? 18.469 5.883 4.188 1 92.31 23 VAL B C 1
ATOM 2161 O O . VAL B 1 23 ? 18.906 4.746 4.023 1 92.31 23 VAL B O 1
ATOM 2164 N N . GLY B 1 24 ? 18.047 6.613 3.23 1 88.81 24 GLY B N 1
ATOM 2165 C CA . GLY B 1 24 ? 18.328 6.262 1.848 1 88.81 24 GLY B CA 1
ATOM 2166 C C . GLY B 1 24 ? 17.328 5.27 1.27 1 88.81 24 GLY B C 1
ATOM 2167 O O . GLY B 1 24 ? 17.625 4.578 0.294 1 88.81 24 GLY B O 1
ATOM 2168 N N . ASN B 1 25 ? 16.219 5.094 1.904 1 86.81 25 ASN B N 1
ATOM 2169 C CA . ASN B 1 25 ? 15.164 4.23 1.373 1 86.81 25 ASN B CA 1
ATOM 2170 C C . ASN B 1 25 ? 14.297 4.969 0.354 1 86.81 25 ASN B C 1
ATOM 2172 O O . ASN B 1 25 ? 14.312 6.199 0.295 1 86.81 25 ASN B O 1
ATOM 2176 N N . ALA B 1 26 ? 13.625 4.141 -0.495 1 82.38 26 ALA B N 1
ATOM 2177 C CA . ALA B 1 26 ? 12.516 4.73 -1.243 1 82.38 26 ALA B CA 1
ATOM 2178 C C . ALA B 1 26 ? 11.539 5.438 -0.309 1 82.38 26 ALA B C 1
ATOM 2180 O O . ALA B 1 26 ? 11.305 4.984 0.814 1 82.38 26 ALA B O 1
ATOM 2181 N N . TRP B 1 27 ? 10.906 6.434 -0.747 1 81.94 27 TRP B N 1
ATOM 2182 C CA . TRP B 1 27 ? 10.133 7.328 0.1 1 81.94 27 TRP B CA 1
ATOM 2183 C C . TRP B 1 27 ? 8.969 6.59 0.761 1 81.94 27 TRP B C 1
ATOM 2185 O O . TRP B 1 27 ? 8.625 6.863 1.912 1 81.94 27 TRP B O 1
ATOM 2195 N N . GLY B 1 28 ? 8.391 5.652 0.075 1 80.38 28 GLY B N 1
ATOM 2196 C CA . GLY B 1 28 ? 7.238 4.934 0.592 1 80.38 28 GLY B CA 1
ATOM 2197 C C . GLY B 1 28 ? 7.59 3.58 1.182 1 80.38 28 GLY B C 1
ATOM 2198 O O . GLY B 1 28 ? 6.711 2.75 1.416 1 80.38 28 GLY B O 1
ATOM 2199 N N . ALA B 1 29 ? 8.812 3.303 1.438 1 82.94 29 ALA B N 1
ATOM 2200 C CA . ALA B 1 29 ? 9.227 2.018 1.998 1 82.94 29 ALA B CA 1
ATOM 2201 C C . ALA B 1 29 ? 8.555 1.765 3.344 1 82.94 29 ALA B C 1
ATOM 2203 O O . ALA B 1 29 ? 8.305 2.701 4.105 1 82.94 29 ALA B O 1
ATOM 2204 N N . ALA B 1 30 ? 8.32 0.496 3.611 1 82.88 30 ALA B N 1
ATOM 2205 C CA . ALA B 1 30 ? 7.688 0.117 4.875 1 82.88 30 ALA B CA 1
ATOM 2206 C C . ALA B 1 30 ? 8.586 0.465 6.059 1 82.88 30 ALA B C 1
ATOM 2208 O O . ALA B 1 30 ? 9.797 0.252 6.012 1 82.88 30 ALA B O 1
ATOM 2209 N N . ALA B 1 31 ? 7.957 1.037 7.113 1 87.62 31 ALA B N 1
ATOM 2210 C CA . ALA B 1 31 ? 8.609 1.426 8.359 1 87.62 31 ALA B CA 1
ATOM 2211 C C . ALA B 1 31 ? 7.711 1.152 9.562 1 87.62 31 ALA B C 1
ATOM 2213 O O . ALA B 1 31 ? 6.609 0.617 9.414 1 87.62 31 ALA B O 1
ATOM 2214 N N . LEU B 1 32 ? 8.242 1.438 10.75 1 86.81 32 LEU B N 1
ATOM 2215 C CA . LEU B 1 32 ? 7.434 1.263 11.945 1 86.81 32 LEU B CA 1
ATOM 2216 C C . LEU B 1 32 ? 6.727 2.561 12.32 1 86.81 32 LEU B C 1
ATOM 2218 O O . LEU B 1 32 ? 7.324 3.637 12.266 1 86.81 32 LEU B O 1
ATOM 2222 N N . GLU B 1 33 ? 5.461 2.414 12.539 1 87.12 33 GLU B N 1
ATOM 2223 C CA . GLU B 1 33 ? 4.68 3.475 13.172 1 87.12 33 GLU B CA 1
ATOM 2224 C C . GLU B 1 33 ? 4.637 3.303 14.688 1 87.12 33 GLU B C 1
ATOM 2226 O O . GLU B 1 33 ? 4.074 2.33 15.188 1 87.12 33 GLU B O 1
ATOM 2231 N N . CYS B 1 34 ? 5.211 4.266 15.438 1 85.69 34 CYS B N 1
ATOM 2232 C CA . CYS B 1 34 ? 5.32 4.156 16.891 1 85.69 34 CYS B CA 1
ATOM 2233 C C . CYS B 1 34 ? 4.523 5.254 17.578 1 85.69 34 CYS B C 1
ATOM 2235 O O . CYS B 1 34 ? 4.695 6.438 17.281 1 85.69 34 CYS B O 1
ATOM 2237 N N . TYR B 1 35 ? 3.701 4.887 18.469 1 85.75 35 TYR B N 1
ATOM 2238 C CA . TYR B 1 35 ? 2.869 5.828 19.219 1 85.75 35 TYR B CA 1
ATOM 2239 C C . TYR B 1 35 ? 3.375 5.996 20.641 1 85.75 35 TYR B C 1
ATOM 2241 O O . TYR B 1 35 ? 2.85 6.812 21.406 1 85.75 35 TYR B O 1
ATOM 2249 N N . GLY B 1 36 ? 4.336 5.316 21 1 84.06 36 GLY B N 1
ATOM 2250 C CA . GLY B 1 36 ? 4.984 5.371 22.297 1 84.06 36 GLY B CA 1
ATOM 2251 C C . GLY B 1 36 ? 6.414 4.871 22.266 1 84.06 36 GLY B C 1
ATOM 2252 O O . GLY B 1 36 ? 7.031 4.789 21.203 1 84.06 36 GLY B O 1
ATOM 2253 N N . ARG B 1 37 ? 6.898 4.641 23.469 1 86.31 37 ARG B N 1
ATOM 2254 C CA . ARG B 1 37 ? 8.273 4.184 23.609 1 86.31 37 ARG B CA 1
ATOM 2255 C C . ARG B 1 37 ? 8.406 2.717 23.203 1 86.31 37 ARG B C 1
ATOM 2257 O O . ARG B 1 37 ? 7.539 1.902 23.531 1 86.31 37 ARG B O 1
ATOM 2264 N N . VAL B 1 38 ? 9.461 2.449 22.5 1 84.56 38 VAL B N 1
ATOM 2265 C CA . VAL B 1 38 ? 9.75 1.06 22.156 1 84.56 38 VAL B CA 1
ATOM 2266 C C . VAL B 1 38 ? 11.258 0.846 22.078 1 84.56 38 VAL B C 1
ATOM 2268 O O . VAL B 1 38 ? 11.992 1.735 21.641 1 84.56 38 VAL B O 1
ATOM 2271 N N . ASP B 1 39 ? 11.609 -0.379 22.469 1 89.38 39 ASP B N 1
ATOM 2272 C CA . ASP B 1 39 ? 13 -0.795 22.297 1 89.38 39 ASP B CA 1
ATOM 2273 C C . ASP B 1 39 ? 13.156 -1.675 21.062 1 89.38 39 ASP B C 1
ATOM 2275 O O . ASP B 1 39 ? 12.367 -2.596 20.844 1 89.38 39 ASP B O 1
ATOM 2279 N N . LEU B 1 40 ? 14.18 -1.371 20.297 1 91.5 40 LEU B N 1
ATOM 2280 C CA . LEU B 1 40 ? 14.438 -2.109 19.062 1 91.5 40 LEU B CA 1
ATOM 2281 C C . LEU B 1 40 ? 15.898 -2.533 18.969 1 91.5 40 LEU B C 1
ATOM 2283 O O . LEU B 1 40 ? 16.766 -1.884 19.547 1 91.5 40 LEU B O 1
ATOM 2287 N N . ARG B 1 41 ? 16.062 -3.574 18.219 1 93.5 41 ARG B N 1
ATOM 2288 C CA . ARG B 1 41 ? 17.406 -4.078 17.969 1 93.5 41 ARG B CA 1
ATOM 2289 C C . ARG B 1 41 ? 17.594 -4.422 16.5 1 93.5 41 ARG B C 1
ATOM 2291 O O . ARG B 1 41 ? 16.703 -4.98 15.859 1 93.5 41 ARG B O 1
ATOM 2298 N N . VAL B 1 42 ? 18.766 -4.031 16.031 1 93.12 42 VAL B N 1
ATOM 2299 C CA . VAL B 1 42 ? 19.125 -4.441 14.68 1 93.12 42 VAL B CA 1
ATOM 2300 C C . VAL B 1 42 ? 20.109 -5.605 14.734 1 93.12 42 VAL B C 1
ATOM 2302 O O . VAL B 1 42 ? 21.062 -5.582 15.516 1 93.12 42 VAL B O 1
ATOM 2305 N N . THR B 1 43 ? 19.859 -6.609 13.922 1 92.56 43 THR B N 1
ATOM 2306 C CA . THR B 1 43 ? 20.766 -7.754 13.875 1 92.56 43 THR B CA 1
ATOM 2307 C C . THR B 1 43 ? 21.125 -8.094 12.43 1 92.56 43 THR B C 1
ATOM 2309 O O . THR B 1 43 ? 20.406 -7.727 11.5 1 92.56 43 THR B O 1
ATOM 2312 N N . GLY B 1 44 ? 22.359 -8.859 12.25 1 91.12 44 GLY B N 1
ATOM 2313 C CA . GLY B 1 44 ? 22.844 -9.242 10.938 1 91.12 44 GLY B CA 1
ATOM 2314 C C . GLY B 1 44 ? 23.969 -8.352 10.445 1 91.12 44 GLY B C 1
ATOM 2315 O O . GLY B 1 44 ? 25.062 -8.836 10.133 1 91.12 44 GLY B O 1
ATOM 2316 N N . ARG B 1 45 ? 23.75 -7.004 10.383 1 89.88 45 ARG B N 1
ATOM 2317 C CA . ARG B 1 45 ? 24.75 -5.992 10.047 1 89.88 45 ARG B CA 1
ATOM 2318 C C . ARG B 1 45 ? 24.359 -4.629 10.609 1 89.88 45 ARG B C 1
ATOM 2320 O O . ARG B 1 45 ? 23.203 -4.426 11.016 1 89.88 45 ARG B O 1
ATOM 2327 N N . SER B 1 46 ? 25.344 -3.816 10.586 1 94.38 46 SER B N 1
ATOM 2328 C CA . SER B 1 46 ? 25.047 -2.441 10.969 1 94.38 46 SER B CA 1
ATOM 2329 C C . SER B 1 46 ? 24.078 -1.79 9.992 1 94.38 46 SER B C 1
ATOM 2331 O O . SER B 1 46 ? 24.031 -2.164 8.812 1 94.38 46 SER B O 1
ATOM 2333 N N . ALA B 1 47 ? 23.312 -0.854 10.539 1 94.06 47 ALA B N 1
ATOM 2334 C CA . ALA B 1 47 ? 22.328 -0.203 9.68 1 94.06 47 ALA B CA 1
ATOM 2335 C C . ALA B 1 47 ? 22.078 1.238 10.117 1 94.06 47 ALA B C 1
ATOM 2337 O O . ALA B 1 47 ? 22.172 1.559 11.305 1 94.06 47 ALA B O 1
ATOM 2338 N N . TRP B 1 48 ? 21.781 2.057 9.133 1 94.62 48 TRP B N 1
ATOM 2339 C CA . TRP B 1 48 ? 21.25 3.379 9.445 1 94.62 48 TRP B CA 1
ATOM 2340 C C . TRP B 1 48 ? 19.797 3.289 9.898 1 94.62 48 TRP B C 1
ATOM 2342 O O . TRP B 1 48 ? 19 2.553 9.312 1 94.62 48 TRP B O 1
ATOM 2352 N N . VAL B 1 49 ? 19.469 4.047 10.969 1 95.25 49 VAL B N 1
ATOM 2353 C CA . VAL B 1 49 ? 18.125 4.148 11.508 1 95.25 49 VAL B CA 1
ATOM 2354 C C . VAL B 1 49 ? 17.703 5.617 11.602 1 95.25 49 VAL B C 1
ATOM 2356 O O . VAL B 1 49 ? 18.531 6.48 11.906 1 95.25 49 VAL B O 1
ATOM 2359 N N . SER B 1 50 ? 16.453 5.82 11.266 1 95 50 SER B N 1
ATOM 2360 C CA . SER B 1 50 ? 15.938 7.18 11.406 1 95 50 SER B CA 1
ATOM 2361 C C . SER B 1 50 ? 14.758 7.227 12.367 1 95 50 SER B C 1
ATOM 2363 O O . SER B 1 50 ? 13.844 6.406 12.273 1 95 50 SER B O 1
ATOM 2365 N N . LEU B 1 51 ? 14.836 8.18 13.297 1 91.12 51 LEU B N 1
ATOM 2366 C CA . LEU B 1 51 ? 13.719 8.523 14.18 1 91.12 51 LEU B CA 1
ATOM 2367 C C . LEU B 1 51 ? 13.117 9.867 13.805 1 91.12 51 LEU B C 1
ATOM 2369 O O . LEU B 1 51 ? 13.625 10.914 14.203 1 91.12 51 LEU B O 1
ATOM 2373 N N . GLY B 1 52 ? 12.078 9.844 13 1 82.31 52 GLY B N 1
ATOM 2374 C CA . GLY B 1 52 ? 11.438 11.078 12.57 1 82.31 52 GLY B CA 1
ATOM 2375 C C . GLY B 1 52 ? 12.312 11.914 11.656 1 82.31 52 GLY B C 1
ATOM 2376 O O . GLY B 1 52 ? 12.305 13.141 11.742 1 82.31 52 GLY B O 1
ATOM 2377 N N . GLY B 1 53 ? 13.203 11.305 10.969 1 84.88 53 GLY B N 1
ATOM 2378 C CA . GLY B 1 53 ? 14.047 12.023 10.031 1 84.88 53 GLY B CA 1
ATOM 2379 C C . GLY B 1 53 ? 15.469 12.188 10.523 1 84.88 53 GLY B C 1
ATOM 2380 O O . GLY B 1 53 ? 16.359 12.539 9.742 1 84.88 53 GLY B O 1
ATOM 2381 N N . GLU B 1 54 ? 15.711 12.016 11.742 1 88.69 54 GLU B N 1
ATOM 2382 C CA . GLU B 1 54 ? 17.062 12.055 12.281 1 88.69 54 GLU B CA 1
ATOM 2383 C C . GLU B 1 54 ? 17.734 10.688 12.203 1 88.69 54 GLU B C 1
ATOM 2385 O O . GLU B 1 54 ? 17.328 9.75 12.883 1 88.69 54 GLU B O 1
ATOM 2390 N N . ALA B 1 55 ? 18.828 10.664 11.492 1 94.19 55 ALA B N 1
ATOM 2391 C CA . ALA B 1 55 ? 19.422 9.359 11.203 1 94.19 55 ALA B CA 1
ATOM 2392 C C . ALA B 1 55 ? 20.688 9.148 12.016 1 94.19 55 ALA B C 1
ATOM 2394 O O . ALA B 1 55 ? 21.422 10.094 12.289 1 94.19 55 ALA B O 1
ATOM 2395 N N . PHE B 1 56 ? 20.922 7.957 12.43 1 95.12 56 PHE B N 1
ATOM 2396 C CA . PHE B 1 56 ? 22.141 7.52 13.094 1 95.12 56 PHE B CA 1
ATOM 2397 C C . PHE B 1 56 ? 22.438 6.055 12.789 1 95.12 56 PHE B C 1
ATOM 2399 O O . PHE B 1 56 ? 21.547 5.328 12.328 1 95.12 56 PHE B O 1
ATOM 2406 N N . GLN B 1 57 ? 23.609 5.645 13.023 1 95.94 57 GLN B N 1
ATOM 2407 C CA . GLN B 1 57 ? 24 4.266 12.758 1 95.94 57 GLN B CA 1
ATOM 2408 C C . GLN B 1 57 ? 23.844 3.398 14.008 1 95.94 57 GLN B C 1
ATOM 2410 O O . GLN B 1 57 ? 24.172 3.834 15.117 1 95.94 57 GLN B O 1
ATOM 2415 N N . VAL B 1 58 ? 23.344 2.242 13.805 1 96.06 58 VAL B N 1
ATOM 2416 C CA . VAL B 1 58 ? 23.234 1.232 14.852 1 96.06 58 VAL B CA 1
ATOM 2417 C C . VAL B 1 58 ? 24.094 0.02 14.484 1 96.06 58 VAL B C 1
ATOM 2419 O O . VAL B 1 58 ? 23.984 -0.51 13.375 1 96.06 58 VAL B O 1
ATOM 2422 N N . ALA B 1 59 ? 24.953 -0.465 15.406 1 96.12 59 ALA B N 1
ATOM 2423 C CA . ALA B 1 59 ? 25.844 -1.598 15.148 1 96.12 59 ALA B CA 1
ATOM 2424 C C . ALA B 1 59 ? 25.062 -2.914 15.18 1 96.12 59 ALA B C 1
ATOM 2426 O O . ALA B 1 59 ? 23.969 -2.988 15.758 1 96.12 59 ALA B O 1
ATOM 2427 N N . ASP B 1 60 ? 25.703 -3.895 14.539 1 95.5 60 ASP B N 1
ATOM 2428 C CA . ASP B 1 60 ? 25.125 -5.23 14.57 1 95.5 60 ASP B CA 1
ATOM 2429 C C . ASP B 1 60 ? 24.891 -5.699 16 1 95.5 60 ASP B C 1
ATOM 2431 O O . ASP B 1 60 ? 25.812 -5.672 16.828 1 95.5 60 ASP B O 1
ATOM 2435 N N . GLY B 1 61 ? 23.656 -6.059 16.219 1 94.44 61 GLY B N 1
ATOM 2436 C CA . GLY B 1 61 ? 23.328 -6.594 17.531 1 94.44 61 GLY B CA 1
ATOM 2437 C C . GLY B 1 61 ? 23 -5.52 18.547 1 94.44 61 GLY B C 1
ATOM 2438 O O . GLY B 1 61 ? 22.594 -5.824 19.672 1 94.44 61 GLY B O 1
ATOM 2439 N N . GLU B 1 62 ? 23.094 -4.293 18.219 1 95 62 GLU B N 1
ATOM 2440 C CA . GLU B 1 62 ? 22.891 -3.189 19.156 1 95 62 GLU B CA 1
ATOM 2441 C C . GLU B 1 62 ? 21.406 -2.83 19.281 1 95 62 GLU B C 1
ATOM 2443 O O . GLU B 1 62 ? 20.672 -2.836 18.297 1 95 62 GLU B O 1
ATOM 2448 N N . SER B 1 63 ? 21.062 -2.498 20.5 1 94.38 63 SER B N 1
ATOM 2449 C CA . SER B 1 63 ? 19.703 -2.023 20.781 1 94.38 63 SER B CA 1
ATOM 2450 C C . SER B 1 63 ? 19.656 -0.5 20.859 1 94.38 63 SER B C 1
ATOM 2452 O O . SER B 1 63 ? 20.672 0.138 21.156 1 94.38 63 SER B O 1
ATOM 2454 N N . PHE B 1 64 ? 18.484 0.001 20.562 1 93.94 64 PHE B N 1
ATOM 2455 C CA . PHE B 1 64 ? 18.266 1.433 20.719 1 93.94 64 PHE B CA 1
ATOM 2456 C C . PHE B 1 64 ? 16.828 1.713 21.141 1 93.94 64 PHE B C 1
ATOM 2458 O O . PHE B 1 64 ? 15.922 0.909 20.875 1 93.94 64 PHE B O 1
ATOM 2465 N N . ARG B 1 65 ? 16.641 2.814 21.797 1 92.25 65 ARG B N 1
ATOM 2466 C CA . ARG B 1 65 ? 15.336 3.201 22.312 1 92.25 65 ARG B CA 1
ATOM 2467 C C . ARG B 1 65 ? 14.672 4.23 21.406 1 92.25 65 ARG B C 1
ATOM 2469 O O . ARG B 1 65 ? 15.32 5.172 20.953 1 92.25 65 ARG B O 1
ATOM 2476 N N . VAL B 1 66 ? 13.414 4.004 21.094 1 90.94 66 VAL B N 1
ATOM 2477 C CA . VAL B 1 66 ? 12.57 4.977 20.422 1 90.94 66 VAL B CA 1
ATOM 2478 C C . VAL B 1 66 ? 11.742 5.754 21.453 1 90.94 66 VAL B C 1
ATOM 2480 O O . VAL B 1 66 ? 10.922 5.172 22.156 1 90.94 66 VAL B O 1
ATOM 2483 N N . PRO B 1 67 ? 11.984 7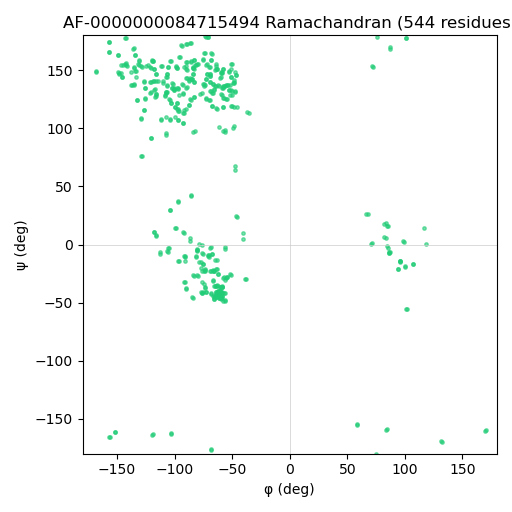 21.547 1 90.75 67 PRO B N 1
ATOM 2484 C CA . PRO B 1 67 ? 11.195 7.773 22.5 1 90.75 67 PRO B CA 1
ATOM 2485 C C . PRO B 1 67 ? 9.758 8.016 22.016 1 90.75 67 PRO B C 1
ATOM 2487 O O . PRO B 1 67 ? 9.453 7.785 20.844 1 90.75 67 PRO B O 1
ATOM 2490 N N . ALA B 1 68 ? 8.953 8.414 22.969 1 88.5 68 ALA B N 1
ATOM 2491 C CA . ALA B 1 68 ? 7.605 8.836 22.594 1 88.5 68 ALA B CA 1
ATOM 2492 C C . ALA B 1 68 ? 7.648 9.992 21.594 1 88.5 68 ALA B C 1
ATOM 2494 O O . ALA B 1 68 ? 8.594 10.781 21.594 1 88.5 68 ALA B O 1
ATOM 2495 N N . PRO B 1 69 ? 6.602 10.07 20.734 1 88.94 69 PRO B N 1
ATOM 2496 C CA . PRO B 1 69 ? 6.586 11.164 19.781 1 88.94 69 PRO B CA 1
ATOM 2497 C C . PRO B 1 69 ? 6.625 12.539 20.438 1 88.94 69 PRO B C 1
ATOM 2499 O O . PRO B 1 69 ? 5.906 12.781 21.406 1 88.94 69 PRO B O 1
ATOM 2502 N N . GLU B 1 70 ? 7.48 13.336 19.859 1 85.75 70 GLU B N 1
ATOM 2503 C CA . GLU B 1 70 ? 7.566 14.703 20.359 1 85.75 70 GLU B CA 1
ATOM 2504 C C . GLU B 1 70 ? 6.625 15.625 19.578 1 85.75 70 GLU B C 1
ATOM 2506 O O . GLU B 1 70 ? 6.184 16.656 20.094 1 85.75 70 GLU B O 1
ATOM 2511 N N . ARG B 1 71 ? 6.473 15.305 18.422 1 85.25 71 ARG B N 1
ATOM 2512 C CA . ARG B 1 71 ? 5.531 15.992 17.562 1 85.25 71 ARG B CA 1
ATOM 2513 C C . ARG B 1 71 ? 4.395 15.07 17.141 1 85.25 71 ARG B C 1
ATOM 2515 O O . ARG B 1 71 ? 4.609 13.875 16.922 1 85.25 71 ARG B O 1
ATOM 2522 N N . GLY B 1 72 ? 3.205 15.68 17.109 1 88.81 72 GLY B N 1
ATOM 2523 C CA . GLY B 1 72 ? 2.061 14.875 16.703 1 88.81 72 GLY B CA 1
ATOM 2524 C C . GLY B 1 72 ? 1.856 13.648 17.594 1 88.81 72 GLY B C 1
ATOM 2525 O O . GLY B 1 72 ? 2.186 13.672 18.781 1 88.81 72 GLY B O 1
ATOM 2526 N N . VAL B 1 73 ? 1.234 12.656 17.047 1 88.19 73 VAL B N 1
ATOM 2527 C CA . VAL B 1 73 ? 0.858 11.516 17.875 1 88.19 73 VAL B CA 1
ATOM 2528 C C . VAL B 1 73 ? 1.658 10.281 17.453 1 88.19 73 VAL B C 1
ATOM 2530 O O . VAL B 1 73 ? 1.607 9.242 18.109 1 88.19 73 VAL B O 1
ATOM 2533 N N . VAL B 1 74 ? 2.402 10.422 16.375 1 90.12 74 VAL B N 1
ATOM 2534 C CA . VAL B 1 74 ? 3.068 9.242 15.844 1 90.12 74 VAL B CA 1
ATOM 2535 C C . VAL B 1 74 ? 4.52 9.57 15.508 1 90.12 74 VAL B C 1
ATOM 2537 O O . VAL B 1 74 ? 4.84 10.711 15.164 1 90.12 74 VAL B O 1
ATOM 2540 N N . ARG B 1 75 ? 5.379 8.547 15.625 1 90.44 75 ARG B N 1
ATOM 2541 C CA . ARG B 1 75 ? 6.758 8.594 15.148 1 90.44 75 ARG B CA 1
ATOM 2542 C C . ARG B 1 75 ? 7.059 7.43 14.211 1 90.44 75 ARG B C 1
ATOM 2544 O O . ARG B 1 75 ? 6.672 6.289 14.492 1 90.44 75 ARG B O 1
ATOM 2551 N N . TYR B 1 76 ? 7.695 7.766 13.141 1 90.12 76 TYR B N 1
ATOM 2552 C CA . TYR B 1 76 ? 8.109 6.707 12.227 1 90.12 76 TYR B CA 1
ATOM 2553 C C . TYR B 1 76 ? 9.57 6.328 12.461 1 90.12 76 TYR B C 1
ATOM 2555 O O . TYR B 1 76 ? 10.438 7.203 12.57 1 90.12 76 TYR B O 1
ATOM 2563 N N . VAL B 1 77 ? 9.773 5.043 12.492 1 91.75 77 VAL B N 1
ATOM 2564 C CA . VAL B 1 77 ? 11.117 4.488 12.562 1 91.75 77 VAL B CA 1
ATOM 2565 C C . VAL B 1 77 ? 11.453 3.771 11.258 1 91.75 77 VAL B C 1
ATOM 2567 O O . VAL B 1 77 ? 10.891 2.717 10.961 1 91.75 77 VAL B O 1
ATOM 2570 N N . ALA B 1 78 ? 12.305 4.379 10.523 1 91.94 78 ALA B N 1
ATOM 2571 C CA . ALA B 1 78 ? 12.789 3.764 9.297 1 91.94 78 ALA B CA 1
ATOM 2572 C C . ALA B 1 78 ? 14.18 3.176 9.484 1 91.94 78 ALA B C 1
ATOM 2574 O O . ALA B 1 78 ? 15.023 3.766 10.164 1 91.94 78 ALA B O 1
ATOM 2575 N N . VAL B 1 79 ? 14.398 2.041 8.938 1 91.88 79 VAL B N 1
ATOM 2576 C CA . VAL B 1 79 ? 15.695 1.379 8.945 1 91.88 79 VAL B CA 1
ATOM 2577 C C . VAL B 1 79 ? 16.188 1.188 7.508 1 91.88 79 VAL B C 1
ATOM 2579 O O . VAL B 1 79 ? 15.398 0.854 6.617 1 91.88 79 VAL B O 1
ATOM 2582 N N . GLU B 1 80 ? 17.469 1.4 7.375 1 91.81 80 GLU B N 1
ATOM 2583 C CA . GLU B 1 80 ? 18.078 1.185 6.066 1 91.81 80 GLU B CA 1
ATOM 2584 C C . GLU B 1 80 ? 17.641 -0.153 5.473 1 91.81 80 GLU B C 1
ATOM 2586 O O . GLU B 1 80 ? 17.703 -1.187 6.141 1 91.81 80 GLU B O 1
ATOM 2591 N N . GLY B 1 81 ? 17.234 -0.057 4.164 1 87.75 81 GLY B N 1
ATOM 2592 C CA . GLY B 1 81 ? 16.75 -1.254 3.49 1 87.75 81 GLY B CA 1
ATOM 2593 C C . GLY B 1 81 ? 15.25 -1.417 3.557 1 87.75 81 GLY B C 1
ATOM 2594 O O . GLY B 1 81 ? 14.664 -2.148 2.756 1 87.75 81 GLY B O 1
ATOM 2595 N N . GLY B 1 82 ? 14.609 -0.748 4.539 1 87.75 82 GLY B N 1
ATOM 2596 C CA . GLY B 1 82 ? 13.164 -0.842 4.699 1 87.75 82 GLY B CA 1
ATOM 2597 C C . GLY B 1 82 ? 12.711 -2.188 5.23 1 87.75 82 GLY B C 1
ATOM 2598 O O . GLY B 1 82 ? 13.406 -3.193 5.066 1 87.75 82 GLY B O 1
ATOM 2599 N N . LEU B 1 83 ? 11.602 -2.219 5.891 1 82.56 83 LEU B N 1
ATOM 2600 C CA . LEU B 1 83 ? 11.008 -3.479 6.324 1 82.56 83 LEU B CA 1
ATOM 2601 C C . LEU B 1 83 ? 10.531 -4.297 5.133 1 82.56 83 LEU B C 1
ATOM 2603 O O . LEU B 1 83 ? 9.789 -3.797 4.285 1 82.56 83 LEU B O 1
ATOM 2607 N N . ALA B 1 84 ? 11.117 -5.426 5.062 1 76.69 84 ALA B N 1
ATOM 2608 C CA . ALA B 1 84 ? 10.789 -6.324 3.959 1 76.69 84 ALA B CA 1
ATOM 2609 C C . ALA B 1 84 ? 9.57 -7.184 4.293 1 76.69 84 ALA B C 1
ATOM 2611 O O . ALA B 1 84 ? 9.648 -8.414 4.285 1 76.69 84 ALA B O 1
ATOM 2612 N N . VAL B 1 85 ? 8.562 -6.691 4.852 1 66.19 85 VAL B N 1
ATOM 2613 C CA . VAL B 1 85 ? 7.375 -7.477 5.176 1 66.19 85 VAL B CA 1
ATOM 2614 C C . VAL B 1 85 ? 6.312 -7.281 4.098 1 66.19 85 VAL B C 1
ATOM 2616 O O . VAL B 1 85 ? 6.117 -6.168 3.605 1 66.19 85 VAL B O 1
ATOM 2619 N N . PRO B 1 86 ? 6.07 -8.453 3.475 1 54.41 86 PRO B N 1
ATOM 2620 C CA . PRO B 1 86 ? 5.016 -8.32 2.467 1 54.41 86 PRO B CA 1
ATOM 2621 C C . PRO B 1 86 ? 3.777 -7.602 2.998 1 54.41 86 PRO B C 1
ATOM 2623 O O . PRO B 1 86 ? 3.547 -7.574 4.211 1 54.41 86 PRO B O 1
ATOM 2626 N N . GLU B 1 87 ? 3.207 -6.734 2.137 1 50.53 87 GLU B N 1
ATOM 2627 C CA . GLU B 1 87 ? 1.961 -6.043 2.455 1 50.53 87 GLU B CA 1
ATOM 2628 C C . GLU B 1 87 ? 1.024 -6.938 3.264 1 50.53 87 GLU B C 1
ATOM 2630 O O . GLU B 1 87 ? 0.896 -8.133 2.977 1 50.53 87 GLU B O 1
ATOM 2635 N N . VAL B 1 88 ? 0.826 -6.531 4.504 1 46.66 88 VAL B N 1
ATOM 2636 C CA . VAL B 1 88 ? -0.08 -7.227 5.414 1 46.66 88 VAL B CA 1
ATOM 2637 C C . VAL B 1 88 ? -1.429 -7.441 4.73 1 46.66 88 VAL B C 1
ATOM 2639 O O . VAL B 1 88 ? -1.847 -6.637 3.896 1 46.66 88 VAL B O 1
ATOM 2642 N N . LEU B 1 89 ? -1.909 -8.688 4.742 1 44.72 89 LEU B N 1
ATOM 2643 C CA . LEU B 1 89 ? -3.307 -8.969 4.438 1 44.72 89 LEU B CA 1
ATOM 2644 C C . LEU B 1 89 ? -4.234 -8.031 5.199 1 44.72 89 LEU B C 1
ATOM 2646 O O . LEU B 1 89 ? -4.266 -8.047 6.43 1 44.72 89 LEU B O 1
ATOM 2650 N N . GLY B 1 90 ? -4.246 -6.738 4.988 1 43.5 90 GLY B N 1
ATOM 2651 C CA . GLY B 1 90 ? -5.043 -5.742 5.684 1 43.5 90 GLY B CA 1
ATOM 2652 C C . GLY B 1 90 ? -6.465 -6.203 5.957 1 43.5 90 GLY B C 1
ATOM 2653 O O . GLY B 1 90 ? -7.34 -5.387 6.254 1 43.5 90 GLY B O 1
ATOM 2654 N N . GLY B 1 91 ? -6.859 -7.473 5.766 1 41.47 91 GLY B N 1
ATOM 2655 C CA . GLY B 1 91 ? -8.312 -7.559 5.82 1 41.47 91 GLY B CA 1
ATOM 2656 C C . GLY B 1 91 ? -8.852 -7.676 7.234 1 41.47 91 GLY B C 1
ATOM 2657 O O . GLY B 1 91 ? -8.266 -8.367 8.07 1 41.47 91 GLY B O 1
ATOM 2658 N N . ARG B 1 92 ? -9.266 -6.52 7.809 1 41.81 92 ARG B N 1
ATOM 2659 C CA . ARG B 1 92 ? -10.023 -6.574 9.055 1 41.81 92 ARG B CA 1
ATOM 2660 C C . ARG B 1 92 ? -11.133 -7.621 8.977 1 41.81 92 ARG B C 1
ATOM 2662 O O . ARG B 1 92 ? -12.008 -7.672 9.836 1 41.81 92 ARG B O 1
ATOM 2669 N N . GLY B 1 93 ? -11 -8.57 8.164 1 43.5 93 GLY B N 1
ATOM 2670 C CA . GLY B 1 93 ? -12.172 -9.422 8.016 1 43.5 93 GLY B CA 1
ATOM 2671 C C . GLY B 1 93 ? -12.117 -10.664 8.883 1 43.5 93 GLY B C 1
ATOM 2672 O O . GLY B 1 93 ? -11.156 -10.859 9.633 1 43.5 93 GLY B O 1
ATOM 2673 N N . LEU B 1 94 ? -13.25 -11.227 9.078 1 42.41 94 LEU B N 1
ATOM 2674 C CA . LEU B 1 94 ? -13.578 -12.43 9.828 1 42.41 94 LEU B CA 1
ATOM 2675 C C . LEU B 1 94 ? -12.781 -13.625 9.32 1 42.41 94 LEU B C 1
ATOM 2677 O O . LEU B 1 94 ? -12.844 -14.719 9.891 1 42.41 94 LEU B O 1
ATOM 2681 N N . LEU B 1 95 ? -12.031 -13.406 8.336 1 50.06 95 LEU B N 1
ATOM 2682 C CA . LEU B 1 95 ? -11.297 -14.578 7.855 1 50.06 95 LEU B CA 1
ATOM 2683 C C . LEU B 1 95 ? -10.031 -14.797 8.672 1 50.06 95 LEU B C 1
ATOM 2685 O O . LEU B 1 95 ? -9.375 -13.836 9.078 1 50.06 95 LEU B O 1
ATOM 2689 N N . PRO B 1 96 ? -9.969 -15.961 9.117 1 44.75 96 PRO B N 1
ATOM 2690 C CA . PRO B 1 96 ? -8.789 -16.266 9.938 1 44.75 96 PRO B CA 1
ATOM 2691 C C . PRO B 1 96 ? -7.516 -15.625 9.398 1 44.75 96 PRO B C 1
ATOM 2693 O O . PRO B 1 96 ? -6.629 -15.266 10.172 1 44.75 96 PRO B O 1
ATOM 2696 N N . VAL B 1 97 ? -7.535 -15.492 8.172 1 46.69 97 VAL B N 1
ATOM 2697 C CA . VAL B 1 97 ? -6.324 -14.961 7.551 1 46.69 97 VAL B CA 1
ATOM 2698 C C . VAL B 1 97 ? -6.211 -13.461 7.82 1 46.69 97 VAL B C 1
ATOM 2700 O O . VAL B 1 97 ? -5.105 -12.922 7.883 1 46.69 97 VAL B O 1
ATOM 2703 N N . ALA B 1 98 ? -7.387 -12.875 7.863 1 48.69 98 ALA B N 1
ATOM 2704 C CA . ALA B 1 98 ? -7.375 -11.445 8.156 1 48.69 98 ALA B CA 1
ATOM 2705 C C . ALA B 1 98 ? -6.551 -11.148 9.406 1 48.69 98 ALA B C 1
ATOM 2707 O O . ALA B 1 98 ? -6.023 -10.039 9.562 1 48.69 98 ALA B O 1
ATOM 2708 N N . ARG B 1 99 ? -6.492 -12.164 10.242 1 43.72 99 ARG B N 1
ATOM 2709 C CA . ARG B 1 99 ? -5.707 -12.016 11.461 1 43.72 99 ARG B CA 1
ATOM 2710 C C . ARG B 1 99 ? -4.211 -12.102 11.164 1 43.72 99 ARG B C 1
ATOM 2712 O O . ARG B 1 99 ? -3.387 -12 12.078 1 43.72 99 ARG B O 1
ATOM 2719 N N . LEU B 1 100 ? -4.066 -12.438 9.977 1 43.41 100 LEU B N 1
ATOM 2720 C CA . LEU B 1 100 ? -2.646 -12.57 9.656 1 43.41 100 LEU B CA 1
ATOM 2721 C C . LEU B 1 100 ? -2.057 -11.227 9.242 1 43.41 100 LEU B C 1
ATOM 2723 O O . LEU B 1 100 ? -0.909 -11.164 8.789 1 43.41 100 LEU B O 1
ATOM 2727 N N . GLY B 1 101 ? -2.906 -10.117 9.305 1 48.06 101 GLY B N 1
ATOM 2728 C CA . GLY B 1 101 ? -2.355 -8.789 9.117 1 48.06 101 GLY B CA 1
ATOM 2729 C C . GLY B 1 101 ? -1.372 -8.383 10.195 1 48.06 101 GLY B C 1
ATOM 2730 O O . GLY B 1 101 ? -1.314 -9.016 11.258 1 48.06 101 GLY B O 1
ATOM 2731 N N . GLY B 1 102 ? -0.367 -7.5 10.055 1 51.25 102 GLY B N 1
ATOM 2732 C CA . GLY B 1 102 ? 0.794 -7.234 10.891 1 51.25 102 GLY B CA 1
ATOM 2733 C C . GLY B 1 102 ? 1.881 -8.281 10.75 1 51.25 102 GLY B C 1
ATOM 2734 O O . GLY B 1 102 ? 1.818 -9.141 9.867 1 51.25 102 GLY B O 1
ATOM 2735 N N . TRP B 1 103 ? 2.969 -8.016 11.492 1 53.5 103 TRP B N 1
ATOM 2736 C CA . TRP B 1 103 ? 3.875 -9.148 11.633 1 53.5 103 TRP B CA 1
ATOM 2737 C C . TRP B 1 103 ? 3.162 -10.344 12.258 1 53.5 103 TRP B C 1
ATOM 2739 O O . TRP B 1 103 ? 2.693 -10.266 13.398 1 53.5 103 TRP B O 1
ATOM 2749 N N . GLU B 1 104 ? 2.736 -11.25 11.328 1 56.66 104 GLU B N 1
ATOM 2750 C CA . GLU B 1 104 ? 2.1 -12.508 11.727 1 56.66 104 GLU B CA 1
ATOM 2751 C C . GLU B 1 104 ? 0.61 -12.312 11.992 1 56.66 104 GLU B C 1
ATOM 2753 O O . GLU B 1 104 ? 0.016 -13.039 12.789 1 56.66 104 GLU B O 1
ATOM 2758 N N . GLY B 1 105 ? -0.066 -11.07 11.422 1 58.59 105 GLY B N 1
ATOM 2759 C CA . GLY B 1 105 ? -1.489 -10.836 11.609 1 58.59 105 GLY B CA 1
ATOM 2760 C C . GLY B 1 105 ? -1.824 -10.219 12.953 1 58.59 105 GLY B C 1
ATOM 2761 O O . GLY B 1 105 ? -2.984 -10.227 13.375 1 58.59 105 GLY B O 1
ATOM 2762 N N . ARG B 1 106 ? -0.869 -9.883 13.664 1 61.41 106 ARG B N 1
ATOM 2763 C CA . ARG B 1 106 ? -1.017 -9.32 15 1 61.41 106 ARG B CA 1
ATOM 2764 C C . ARG B 1 106 ? -0.09 -8.125 15.195 1 61.41 106 ARG B C 1
ATOM 2766 O O . ARG B 1 106 ? 0.743 -7.832 14.336 1 61.41 106 ARG B O 1
ATOM 2773 N N . MET B 1 107 ? -0.411 -7.43 16.344 1 65.56 107 MET B N 1
ATOM 2774 C CA . MET B 1 107 ? 0.505 -6.371 16.766 1 65.56 107 MET B CA 1
ATOM 2775 C C . MET B 1 107 ? 1.904 -6.93 17 1 65.56 107 MET B C 1
ATOM 2777 O O . MET B 1 107 ? 2.057 -8.078 17.406 1 65.56 107 MET B O 1
ATOM 2781 N N . LEU B 1 108 ? 2.879 -6.09 16.719 1 72.19 108 LEU B N 1
ATOM 2782 C CA . LEU B 1 108 ? 4.266 -6.492 16.922 1 72.19 108 LEU B CA 1
ATOM 2783 C C . LEU B 1 108 ? 4.512 -6.863 18.391 1 72.19 108 LEU B C 1
ATOM 2785 O O . LEU B 1 108 ? 4.023 -6.184 19.297 1 72.19 108 LEU B O 1
ATOM 2789 N N . GLN B 1 109 ? 5.066 -7.984 18.547 1 74.25 109 GLN B N 1
ATOM 2790 C CA . GLN B 1 109 ? 5.438 -8.453 19.875 1 74.25 109 GLN B CA 1
ATOM 2791 C C . GLN B 1 109 ? 6.953 -8.492 20.047 1 74.25 109 GLN B C 1
ATOM 2793 O O . GLN B 1 109 ? 7.688 -8.594 19.062 1 74.25 109 GLN B O 1
ATOM 2798 N N . PRO B 1 110 ? 7.301 -8.352 21.312 1 80.06 110 PRO B N 1
ATOM 2799 C CA . PRO B 1 110 ? 8.734 -8.516 21.562 1 80.06 110 PRO B CA 1
ATOM 2800 C C . PRO B 1 110 ? 9.281 -9.828 20.984 1 80.06 110 PRO B C 1
ATOM 2802 O O . PRO B 1 110 ? 8.625 -10.867 21.078 1 80.06 110 PRO B O 1
ATOM 2805 N N . GLY B 1 111 ? 10.414 -9.695 20.297 1 81.94 111 GLY B N 1
ATOM 2806 C CA . GLY B 1 111 ? 11.07 -10.883 19.766 1 81.94 111 GLY B CA 1
ATOM 2807 C C . GLY B 1 111 ? 10.703 -11.172 18.312 1 81.94 111 GLY B C 1
ATOM 2808 O O . GLY B 1 111 ? 11.336 -12.008 17.672 1 81.94 111 GLY B O 1
ATOM 2809 N N . ASP B 1 112 ? 9.68 -10.516 17.891 1 80.12 112 ASP B N 1
ATOM 2810 C CA . ASP B 1 112 ? 9.391 -10.664 16.469 1 80.12 112 ASP B CA 1
ATOM 2811 C C . ASP B 1 112 ? 10.609 -10.32 15.617 1 80.12 112 ASP B C 1
ATOM 2813 O O . ASP B 1 112 ? 11.328 -9.367 15.922 1 80.12 112 ASP B O 1
ATOM 2817 N N . VAL B 1 113 ? 10.852 -11.141 14.602 1 83.5 113 VAL B N 1
ATOM 2818 C CA . VAL B 1 113 ? 11.969 -10.898 13.695 1 83.5 113 VAL B CA 1
ATOM 2819 C C . VAL B 1 113 ? 11.453 -10.328 12.383 1 83.5 113 VAL B C 1
ATOM 2821 O O . VAL B 1 113 ? 10.82 -11.039 11.594 1 83.5 113 VAL B O 1
ATOM 2824 N N . LEU B 1 114 ? 11.719 -9.047 12.195 1 83.5 114 LEU B N 1
ATOM 2825 C CA . LEU B 1 114 ? 11.266 -8.367 10.984 1 83.5 114 LEU B CA 1
ATOM 2826 C C . LEU B 1 114 ? 12.398 -8.25 9.969 1 83.5 114 LEU B C 1
ATOM 2828 O O . LEU B 1 114 ? 13.398 -7.566 10.219 1 83.5 114 LEU B O 1
ATOM 2832 N N . PRO B 1 115 ? 12.266 -8.836 8.82 1 85.06 115 PRO B N 1
ATOM 2833 C CA . PRO B 1 115 ? 13.336 -8.766 7.82 1 85.06 115 PRO B CA 1
ATOM 2834 C C . PRO B 1 115 ? 13.5 -7.363 7.234 1 85.06 115 PRO B C 1
ATOM 2836 O O . PRO B 1 115 ? 12.516 -6.637 7.07 1 85.06 115 PRO B O 1
ATOM 2839 N N . LEU B 1 116 ? 14.766 -7.031 6.953 1 86.44 116 LEU B N 1
ATOM 2840 C CA . LEU B 1 116 ? 15.109 -5.777 6.293 1 86.44 116 LEU B CA 1
ATOM 2841 C C . LEU B 1 116 ? 15.75 -6.039 4.93 1 86.44 116 LEU B C 1
ATOM 2843 O O . LEU B 1 116 ? 16.422 -7.055 4.742 1 86.44 116 LEU B O 1
ATOM 2847 N N . GLY B 1 117 ? 15.508 -5.188 4.062 1 82.56 117 GLY B N 1
ATOM 2848 C CA . GLY B 1 117 ? 16.203 -5.246 2.783 1 82.56 117 GLY B CA 1
ATOM 2849 C C . GLY B 1 117 ? 17.672 -4.93 2.889 1 82.56 117 GLY B C 1
ATOM 2850 O O . GLY B 1 117 ? 18.203 -4.777 3.99 1 82.56 117 GLY B O 1
ATOM 2851 N N . VAL B 1 118 ? 18.375 -4.883 1.835 1 79.5 118 VAL B N 1
ATOM 2852 C CA . VAL B 1 118 ? 19.828 -4.766 1.801 1 79.5 118 VAL B CA 1
ATOM 2853 C C . VAL B 1 118 ? 20.234 -3.33 2.131 1 79.5 118 VAL B C 1
ATOM 2855 O O . VAL B 1 118 ? 21.188 -3.105 2.877 1 79.5 118 VAL B O 1
ATOM 2858 N N . GLY B 1 119 ? 19.562 -2.301 1.653 1 80.81 119 GLY B N 1
ATOM 2859 C CA . GLY B 1 119 ? 19.906 -0.913 1.913 1 80.81 119 GLY B CA 1
ATOM 2860 C C . GLY B 1 119 ? 20.984 -0.384 0.985 1 80.81 119 GLY B C 1
ATOM 2861 O O . GLY B 1 119 ? 21.141 -0.871 -0.137 1 80.81 119 GLY B O 1
ATOM 2862 N N . GLY B 1 120 ? 21.688 0.808 1.498 1 79.62 120 GLY B N 1
ATOM 2863 C CA . GLY B 1 120 ? 22.812 1.391 0.78 1 79.62 120 GLY B CA 1
ATOM 2864 C C . GLY B 1 120 ? 22.422 2.596 -0.056 1 79.62 120 GLY B C 1
ATOM 2865 O O . GLY B 1 120 ? 23.234 3.096 -0.845 1 79.62 120 GLY B O 1
ATOM 2866 N N . GLY B 1 121 ? 21.234 2.977 -0.004 1 84.44 121 GLY B N 1
ATOM 2867 C CA . GLY B 1 121 ? 20.797 4.133 -0.77 1 84.44 121 GLY B CA 1
ATOM 2868 C C . GLY B 1 121 ? 21.375 5.438 -0.268 1 84.44 121 GLY B C 1
ATOM 2869 O O . GLY B 1 121 ? 21.859 5.52 0.868 1 84.44 121 GLY B O 1
ATOM 2870 N N . ALA B 1 122 ? 21.359 6.371 -1.175 1 85.88 122 ALA B N 1
ATOM 2871 C CA . ALA B 1 122 ? 21.859 7.688 -0.785 1 85.88 122 ALA B CA 1
ATOM 2872 C C . ALA B 1 122 ? 20.906 8.352 0.216 1 85.88 122 ALA B C 1
ATOM 2874 O O . ALA B 1 122 ? 19.688 8.367 0.014 1 85.88 122 ALA B O 1
ATOM 2875 N N . ARG B 1 123 ? 21.547 8.828 1.236 1 89.25 123 ARG B N 1
ATOM 2876 C CA . ARG B 1 123 ? 20.766 9.477 2.285 1 89.25 123 ARG B CA 1
ATOM 2877 C C . ARG B 1 123 ? 20.594 10.969 2.006 1 89.25 123 ARG B C 1
ATOM 2879 O O . ARG B 1 123 ? 21.5 11.609 1.465 1 89.25 123 ARG B O 1
ATOM 2886 N N . LEU B 1 124 ? 19.469 11.453 2.336 1 84.75 124 LEU B N 1
ATOM 2887 C CA . LEU B 1 124 ? 19.188 12.891 2.223 1 84.75 124 LEU B CA 1
ATOM 2888 C C . LEU B 1 124 ? 19.078 13.531 3.602 1 84.75 124 LEU B C 1
ATOM 2890 O O . LEU B 1 124 ? 18.516 12.93 4.523 1 84.75 124 LEU B O 1
ATOM 2894 N N . ALA B 1 125 ? 19.609 14.656 3.717 1 77.75 125 ALA B N 1
ATOM 2895 C CA . ALA B 1 125 ? 19.531 15.391 4.977 1 77.75 125 ALA B CA 1
ATOM 2896 C C . ALA B 1 125 ? 18.094 15.703 5.344 1 77.75 125 ALA B C 1
ATOM 2898 O O . ALA B 1 125 ? 17.25 15.93 4.465 1 77.75 125 ALA B O 1
ATOM 2899 N N . PRO B 1 126 ? 17.812 15.492 6.637 1 71.25 126 PRO B N 1
ATOM 2900 C CA . PRO B 1 126 ? 16.453 15.82 7.074 1 71.25 126 PRO B CA 1
ATOM 2901 C C . PRO B 1 126 ? 16.031 17.219 6.645 1 71.25 126 PRO B C 1
ATOM 2903 O O . PRO B 1 126 ? 16.828 18.156 6.66 1 71.25 126 PRO B O 1
ATOM 2906 N N . GLU B 1 127 ? 14.906 17.141 5.812 1 63.38 127 GLU B N 1
ATOM 2907 C CA . GLU B 1 127 ? 14.359 18.469 5.555 1 63.38 127 GLU B CA 1
ATOM 2908 C C . GLU B 1 127 ? 13.586 19 6.758 1 63.38 127 GLU B C 1
ATOM 2910 O O . GLU B 1 127 ? 12.969 18.219 7.488 1 63.38 127 GLU B O 1
ATOM 2915 N N . ARG B 1 128 ? 13.914 20.266 7.152 1 58.19 128 ARG B N 1
ATOM 2916 C CA . ARG B 1 128 ? 13.164 20.875 8.242 1 58.19 128 ARG B CA 1
ATOM 2917 C C . ARG B 1 128 ? 11.664 20.734 8.023 1 58.19 128 ARG B C 1
ATOM 2919 O O . ARG B 1 128 ? 11.148 21.062 6.953 1 58.19 128 ARG B O 1
ATOM 2926 N N . VAL B 1 129 ? 11.086 19.766 8.711 1 58.44 129 VAL B N 1
ATOM 2927 C CA . VAL B 1 129 ? 9.633 19.672 8.633 1 58.44 129 VAL B CA 1
ATOM 2928 C C . VAL B 1 129 ? 9.008 21 9.055 1 58.44 129 VAL B C 1
ATOM 2930 O O . VAL B 1 129 ? 9.188 21.438 10.188 1 58.44 129 VAL B O 1
ATOM 2933 N N . GLU B 1 130 ? 8.617 21.875 8.133 1 59.44 130 GLU B N 1
ATOM 2934 C CA . GLU B 1 130 ? 7.945 23.125 8.469 1 59.44 130 GLU B CA 1
ATOM 2935 C C . GLU B 1 130 ? 6.723 22.875 9.352 1 59.44 130 GLU B C 1
ATOM 2937 O O . GLU B 1 130 ? 6.062 21.844 9.227 1 59.44 130 GLU B O 1
ATOM 2942 N N . PRO B 1 131 ? 6.652 23.797 10.383 1 61.59 131 PRO B N 1
ATOM 2943 C CA . PRO B 1 131 ? 5.434 23.688 11.188 1 61.59 131 PRO B CA 1
ATOM 2944 C C . PRO B 1 131 ? 4.168 23.609 10.336 1 61.59 131 PRO B C 1
ATOM 2946 O O . PRO B 1 131 ? 4.094 24.25 9.289 1 61.59 131 PRO B O 1
ATOM 2949 N N . PRO B 1 132 ? 3.389 22.797 10.773 1 63.5 132 PRO B N 1
ATOM 2950 C CA . PRO B 1 132 ? 2.168 22.641 9.977 1 63.5 132 PRO B CA 1
ATOM 2951 C C . PRO B 1 132 ? 1.328 23.922 9.945 1 63.5 132 PRO B C 1
ATOM 2953 O O . PRO B 1 132 ? 1.164 24.578 10.969 1 63.5 132 PRO B O 1
ATOM 2956 N N . GLY B 1 133 ? 1.143 24.5 8.781 1 76.06 133 GLY B N 1
ATOM 2957 C CA . GLY B 1 133 ? 0.14 25.547 8.664 1 76.06 133 GLY B CA 1
ATOM 2958 C C . GLY B 1 133 ? -1.215 25.141 9.211 1 76.06 133 GLY B C 1
ATOM 2959 O O . GLY B 1 133 ? -1.46 23.969 9.453 1 76.06 133 GLY B O 1
ATOM 2960 N N . GLU B 1 134 ? -1.983 26.203 9.609 1 86.75 134 GLU B N 1
ATOM 2961 C CA . GLU B 1 134 ? -3.275 25.938 10.234 1 86.75 134 GLU B CA 1
ATOM 2962 C C . GLU B 1 134 ? -4.348 25.656 9.188 1 86.75 134 GLU B C 1
ATOM 2964 O O . GLU B 1 134 ? -5.422 25.156 9.516 1 86.75 134 GLU B O 1
ATOM 2969 N N . VAL B 1 135 ? -4.066 25.891 7.957 1 96.06 135 VAL B N 1
ATOM 2970 C CA . VAL B 1 135 ? -5.133 25.797 6.965 1 96.06 135 VAL B CA 1
ATOM 2971 C C . VAL B 1 135 ? -4.992 24.516 6.168 1 96.06 135 VAL B C 1
ATOM 2973 O O . VAL B 1 135 ? -3.93 24.234 5.602 1 96.06 135 VAL B O 1
ATOM 2976 N N . VAL B 1 136 ? -6 23.75 6.148 1 97.38 136 VAL B N 1
ATOM 2977 C CA . VAL B 1 136 ? -6.098 22.5 5.402 1 97.38 136 VAL B CA 1
ATOM 2978 C C . VAL B 1 136 ? -7.047 22.672 4.219 1 97.38 136 VAL B C 1
ATOM 2980 O O . VAL B 1 136 ? -8.172 23.141 4.387 1 97.38 136 VAL B O 1
ATOM 2983 N N . ARG B 1 137 ? -6.656 22.344 3.076 1 96.5 137 ARG B N 1
ATOM 2984 C CA . ARG B 1 137 ? -7.457 22.531 1.868 1 96.5 137 ARG B CA 1
ATOM 2985 C C . ARG B 1 137 ? -8.414 21.359 1.661 1 96.5 137 ARG B C 1
ATOM 2987 O O . ARG B 1 137 ? -8.039 20.203 1.881 1 96.5 137 ARG B O 1
ATOM 2994 N N . VAL B 1 138 ? -9.594 21.688 1.186 1 95.12 138 VAL B N 1
ATOM 2995 C CA . VAL B 1 138 ? -10.609 20.688 0.905 1 95.12 138 VAL B CA 1
ATOM 2996 C C . VAL B 1 138 ? -11.258 20.969 -0.449 1 95.12 138 VAL B C 1
ATOM 2998 O O . VAL B 1 138 ? -11.258 22.109 -0.918 1 95.12 138 VAL B O 1
ATOM 3001 N N . MET B 1 139 ? -11.719 19.906 -1.036 1 92.38 139 MET B N 1
ATOM 3002 C CA . MET B 1 139 ? -12.648 19.984 -2.16 1 92.38 139 MET B CA 1
ATOM 3003 C C . MET B 1 139 ? -14.055 19.578 -1.73 1 92.38 139 MET B C 1
ATOM 3005 O O . MET B 1 139 ? -14.227 18.688 -0.896 1 92.38 139 MET B O 1
ATOM 3009 N N . TRP B 1 140 ? -14.984 20.203 -2.336 1 91 140 TRP B N 1
ATOM 3010 C CA . TRP B 1 140 ? -16.359 19.891 -1.95 1 91 140 TRP B CA 1
ATOM 3011 C C . TRP B 1 140 ? -16.734 18.469 -2.395 1 91 140 TRP B C 1
ATOM 3013 O O . TRP B 1 140 ? -16.281 18.016 -3.449 1 91 140 TRP B O 1
ATOM 3023 N N . GLY B 1 141 ? -17.578 17.875 -1.56 1 85.19 141 GLY B N 1
ATOM 3024 C CA . GLY B 1 141 ? -18.047 16.531 -1.825 1 85.19 141 GLY B CA 1
ATOM 3025 C C . GLY B 1 141 ? -19.047 16.453 -2.963 1 85.19 141 GLY B C 1
ATOM 3026 O O . GLY B 1 141 ? -19.375 17.469 -3.576 1 85.19 141 GLY B O 1
ATOM 3027 N N . PRO B 1 142 ? -19.438 15.211 -3.205 1 79.12 142 PRO B N 1
ATOM 3028 C CA . PRO B 1 142 ? -20.266 14.984 -4.391 1 79.12 142 PRO B CA 1
ATOM 3029 C C . PRO B 1 142 ? -21.703 15.461 -4.211 1 79.12 142 PRO B C 1
ATOM 3031 O O . PRO B 1 142 ? -22.422 15.68 -5.195 1 79.12 142 PRO B O 1
ATOM 3034 N N . GLU B 1 143 ? -22.156 15.562 -2.996 1 79.25 143 GLU B N 1
ATOM 3035 C CA . GLU B 1 143 ? -23.562 15.898 -2.791 1 79.25 143 GLU B CA 1
ATOM 3036 C C . GLU B 1 143 ? -23.719 17.062 -1.823 1 79.25 143 GLU B C 1
ATOM 3038 O O . GLU B 1 143 ? -24.281 16.906 -0.736 1 79.25 143 GLU B O 1
ATOM 3043 N N . PRO B 1 144 ? -23.453 18.234 -2.293 1 73.75 144 PRO B N 1
ATOM 3044 C CA . PRO B 1 144 ? -23.562 19.391 -1.389 1 73.75 144 PRO B CA 1
ATOM 3045 C C . PRO B 1 144 ? -25 19.656 -0.944 1 73.75 144 PRO B C 1
ATOM 3047 O O . PRO B 1 144 ? -25.219 20.234 0.123 1 73.75 144 PRO B O 1
ATOM 3050 N N . GLY B 1 145 ? -25.953 19.172 -1.729 1 80.31 145 GLY B N 1
ATOM 3051 C CA . GLY B 1 145 ? -27.359 19.391 -1.402 1 80.31 145 GLY B CA 1
ATOM 3052 C C . GLY B 1 145 ? -27.797 18.656 -0.157 1 80.31 145 GLY B C 1
ATOM 3053 O O . GLY B 1 145 ? -28.875 18.938 0.381 1 80.31 145 GLY B O 1
ATOM 3054 N N . ARG B 1 146 ? -27 17.844 0.342 1 87.31 146 ARG B N 1
ATOM 3055 C CA . ARG B 1 146 ? -27.328 17.109 1.556 1 87.31 146 ARG B CA 1
ATOM 3056 C C . ARG B 1 146 ? -27.109 17.953 2.797 1 87.31 146 ARG B C 1
ATOM 3058 O O . ARG B 1 146 ? -27.562 17.609 3.891 1 87.31 146 ARG B O 1
ATOM 3065 N N . PHE B 1 147 ? -26.562 19.125 2.59 1 92.38 147 PHE B N 1
ATOM 3066 C CA . PHE B 1 147 ? -26.234 19.984 3.721 1 92.38 147 PHE B CA 1
ATOM 3067 C C . PHE B 1 147 ? -26.922 21.344 3.594 1 92.38 147 PHE B C 1
ATOM 3069 O O . PHE B 1 147 ? -27.203 21.797 2.484 1 92.38 147 PHE B O 1
ATOM 3076 N N . ASP B 1 148 ? -27.109 21.906 4.77 1 92.19 148 ASP B N 1
ATOM 3077 C CA . ASP B 1 148 ? -27.594 23.281 4.809 1 92.19 148 ASP B CA 1
ATOM 3078 C C . ASP B 1 148 ? -26.609 24.219 4.098 1 92.19 148 ASP B C 1
ATOM 3080 O O . ASP B 1 148 ? -25.391 24.047 4.199 1 92.19 148 ASP B O 1
ATOM 3084 N N . PRO B 1 149 ? -27.156 25.188 3.436 1 87.56 149 PRO B N 1
ATOM 3085 C CA . PRO B 1 149 ? -26.281 26.141 2.746 1 87.56 149 PRO B CA 1
ATOM 3086 C C . PRO B 1 149 ? -25.25 26.766 3.676 1 87.56 149 PRO B C 1
ATOM 3088 O O . PRO B 1 149 ? -24.156 27.141 3.232 1 87.56 149 PRO B O 1
ATOM 3091 N N . GLY B 1 150 ? -25.594 26.844 4.906 1 93.94 150 GLY B N 1
ATOM 3092 C CA . GLY B 1 150 ? -24.688 27.453 5.867 1 93.94 150 GLY B CA 1
ATOM 3093 C C . GLY B 1 150 ? -23.562 26.516 6.289 1 93.94 150 GLY B C 1
ATOM 3094 O O . GLY B 1 150 ? -22.594 26.953 6.922 1 93.94 150 GLY B O 1
ATOM 3095 N N . ALA B 1 151 ? -23.703 25.312 6.016 1 94.75 151 ALA B N 1
ATOM 3096 C CA . ALA B 1 151 ? -22.703 24.344 6.453 1 94.75 151 ALA B CA 1
ATOM 3097 C C . ALA B 1 151 ? -21.359 24.594 5.801 1 94.75 151 ALA B C 1
ATOM 3099 O O . ALA B 1 151 ? -20.312 24.484 6.453 1 94.75 151 ALA B O 1
ATOM 3100 N N . GLN B 1 152 ? -21.375 24.906 4.551 1 95.12 152 GLN B N 1
ATOM 3101 C CA . GLN B 1 152 ? -20.125 25.203 3.85 1 95.12 152 GLN B CA 1
ATOM 3102 C C . GLN B 1 152 ? -19.453 26.453 4.422 1 95.12 152 GLN B C 1
ATOM 3104 O O . GLN B 1 152 ? -18.234 26.484 4.625 1 95.12 152 GLN B O 1
ATOM 3109 N N . GLU B 1 153 ? -20.25 27.422 4.625 1 95.56 153 GLU B N 1
ATOM 3110 C CA . GLU B 1 153 ? -19.719 28.641 5.23 1 95.56 153 GLU B CA 1
ATOM 3111 C C . GLU B 1 153 ? -19.172 28.375 6.625 1 95.56 153 GLU B C 1
ATOM 3113 O O . GLU B 1 153 ? -18.109 28.875 6.984 1 95.56 153 GLU B O 1
ATOM 3118 N N . ALA B 1 154 ? -19.891 27.625 7.391 1 97.12 154 ALA B N 1
ATOM 3119 C CA . ALA B 1 154 ? -19.438 27.266 8.734 1 97.12 154 ALA B CA 1
ATOM 3120 C C . ALA B 1 154 ? -18.109 26.531 8.695 1 97.12 154 ALA B C 1
ATOM 3122 O O . ALA B 1 154 ? -17.234 26.766 9.539 1 97.12 154 ALA B O 1
ATOM 3123 N N . LEU B 1 155 ? -17.953 25.672 7.773 1 97.12 155 LEU B N 1
ATOM 3124 C CA . LEU B 1 155 ? -16.703 24.922 7.637 1 97.12 155 LEU B CA 1
ATOM 3125 C C . LEU B 1 155 ? -15.547 25.859 7.32 1 97.12 155 LEU B C 1
ATOM 3127 O O . LEU B 1 155 ? -14.477 25.766 7.922 1 97.12 155 LEU B O 1
ATOM 3131 N N . LEU B 1 156 ? -15.781 26.781 6.414 1 97.06 156 LEU B N 1
ATOM 3132 C CA . LEU B 1 156 ? -14.695 27.625 5.914 1 97.06 156 LEU B CA 1
ATOM 3133 C C . LEU B 1 156 ? -14.391 28.75 6.887 1 97.06 156 LEU B C 1
ATOM 3135 O O . LEU B 1 156 ? -13.258 29.234 6.938 1 97.06 156 LEU B O 1
ATOM 3139 N N . SER B 1 157 ? -15.328 29.141 7.617 1 97.06 157 SER B N 1
ATOM 3140 C CA . SER B 1 157 ? -15.102 30.25 8.539 1 97.06 157 SER B CA 1
ATOM 3141 C C . SER B 1 157 ? -14.766 29.75 9.938 1 97.06 157 SER B C 1
ATOM 3143 O O . SER B 1 157 ? -14.297 30.516 10.781 1 97.06 157 SER B O 1
ATOM 3145 N N . GLY B 1 158 ? -14.984 28.547 10.211 1 96.75 158 GLY B N 1
ATOM 3146 C CA . GLY B 1 158 ? -14.844 28 11.555 1 96.75 158 GLY B CA 1
ATOM 3147 C C . GLY B 1 158 ? -13.422 27.578 11.875 1 96.75 158 GLY B C 1
ATOM 3148 O O . GLY B 1 158 ? -12.602 27.391 10.969 1 96.75 158 GLY B O 1
ATOM 3149 N N . ARG B 1 159 ? -13.18 27.547 13.18 1 97.44 159 ARG B N 1
ATOM 3150 C CA . ARG B 1 159 ? -12 26.906 13.742 1 97.44 159 ARG B CA 1
ATOM 3151 C C . ARG B 1 159 ? -12.359 25.594 14.43 1 97.44 159 ARG B C 1
ATOM 3153 O O . ARG B 1 159 ? -13.289 25.547 15.242 1 97.44 159 ARG B O 1
ATOM 3160 N N . PHE B 1 160 ? -11.617 24.547 14.102 1 98.25 160 PHE B N 1
ATOM 3161 C CA . PHE B 1 160 ? -11.914 23.234 14.656 1 98.25 160 PHE B CA 1
ATOM 3162 C C . PHE B 1 160 ? -10.75 22.719 15.492 1 98.25 160 PHE B C 1
ATOM 3164 O O . PHE B 1 160 ? -9.594 23.078 15.242 1 98.25 160 PHE B O 1
ATOM 3171 N N . THR B 1 161 ? -11.078 21.938 16.438 1 98.12 161 THR B N 1
ATOM 3172 C CA . THR B 1 161 ? -10.078 21.359 17.328 1 98.12 161 THR B CA 1
ATOM 3173 C C . THR B 1 161 ? -10.055 19.844 17.203 1 98.12 161 THR B C 1
ATOM 3175 O O . THR B 1 161 ? -11.102 19.203 17.172 1 98.12 161 THR B O 1
ATOM 3178 N N . VAL B 1 162 ? -8.898 19.312 17.094 1 97.56 162 VAL B N 1
ATOM 3179 C CA . VAL B 1 162 ? -8.758 17.859 17 1 97.56 162 VAL B CA 1
ATOM 3180 C C . VAL B 1 162 ? -9.172 17.219 18.312 1 97.56 162 VAL B C 1
ATOM 3182 O O . VAL B 1 162 ? -8.688 17.609 19.391 1 97.56 162 VAL B O 1
ATOM 3185 N N . SER B 1 163 ? -10.016 16.219 18.234 1 97.81 163 SER B N 1
ATOM 3186 C CA . SER B 1 163 ? -10.539 15.523 19.406 1 97.81 163 SER B CA 1
ATOM 3187 C C . SER B 1 163 ? -9.586 14.438 19.875 1 97.81 163 SER B C 1
ATOM 3189 O O . SER B 1 163 ? -8.906 13.805 19.078 1 97.81 163 SER B O 1
ATOM 3191 N N . PRO B 1 164 ? -9.594 14.102 21.219 1 95.69 164 PRO B N 1
ATOM 3192 C CA . PRO B 1 164 ? -8.758 13.016 21.734 1 95.69 164 PRO B CA 1
ATOM 3193 C C . PRO B 1 164 ? -9.242 11.633 21.281 1 95.69 164 PRO B C 1
ATOM 3195 O O . PRO B 1 164 ? -8.531 10.641 21.469 1 95.69 164 PRO B O 1
ATOM 3198 N N . THR B 1 165 ? -10.414 11.531 20.703 1 94.56 165 THR B N 1
ATOM 3199 C CA . THR B 1 165 ? -10.953 10.242 20.266 1 94.56 165 THR B CA 1
ATOM 3200 C C . THR B 1 165 ? -10.57 9.961 18.812 1 94.56 165 THR B C 1
ATOM 3202 O O . THR B 1 165 ? -11.094 9.031 18.203 1 94.56 165 THR B O 1
ATOM 3205 N N . SER B 1 166 ? -9.695 10.773 18.312 1 94.75 166 SER B N 1
ATOM 3206 C CA . SER B 1 166 ? -9.195 10.562 16.953 1 94.75 166 SER B CA 1
ATOM 3207 C C . SER B 1 166 ? -8.266 9.352 16.891 1 94.75 166 SER B C 1
ATOM 3209 O O . SER B 1 166 ? -7.57 9.039 17.859 1 94.75 166 SER B O 1
ATOM 3211 N N . ASP B 1 167 ? -8.281 8.641 15.773 1 90.06 167 ASP B N 1
ATOM 3212 C CA . ASP B 1 167 ? -7.398 7.504 15.516 1 90.06 167 ASP B CA 1
ATOM 3213 C C . ASP B 1 167 ? -7.137 7.336 14.023 1 90.06 167 ASP B C 1
ATOM 3215 O O . ASP B 1 167 ? -7.355 8.258 13.242 1 90.06 167 ASP B O 1
ATOM 3219 N N . ARG B 1 168 ? -6.68 6.137 13.617 1 88.81 168 ARG B N 1
ATOM 3220 C CA . ARG B 1 168 ? -6.305 5.898 12.227 1 88.81 168 ARG B CA 1
ATOM 3221 C C . ARG B 1 168 ? -7.539 5.797 11.336 1 88.81 168 ARG B C 1
ATOM 3223 O O . ARG B 1 168 ? -7.445 5.945 10.117 1 88.81 168 ARG B O 1
ATOM 3230 N N . VAL B 1 169 ? -8.586 5.512 11.977 1 86.06 169 VAL B N 1
ATOM 3231 C CA . VAL B 1 169 ? -9.812 5.402 11.195 1 86.06 169 VAL B CA 1
ATOM 3232 C C . VAL B 1 169 ? -10.273 6.793 10.758 1 86.06 169 VAL B C 1
ATOM 3234 O O . VAL B 1 169 ? -10.695 6.988 9.617 1 86.06 169 VAL B O 1
ATOM 3237 N N . GLY B 1 170 ? -10.133 7.738 11.758 1 93.62 170 GLY B N 1
ATOM 3238 C CA . GLY B 1 170 ? -10.594 9.086 11.438 1 93.62 170 GLY B CA 1
ATOM 3239 C C . GLY B 1 170 ? -10.164 10.117 12.461 1 93.62 170 GLY B C 1
ATOM 3240 O O . GLY B 1 170 ? -10.102 9.828 13.656 1 93.62 170 GLY B O 1
ATOM 3241 N N . ILE B 1 171 ? -9.977 11.297 11.961 1 97.19 171 ILE B N 1
ATOM 3242 C CA . ILE B 1 171 ? -9.711 12.453 12.805 1 97.19 171 ILE B CA 1
ATOM 3243 C C . ILE B 1 171 ? -11.016 13.172 13.133 1 97.19 171 ILE B C 1
ATOM 3245 O O . ILE B 1 171 ? -11.648 13.75 12.242 1 97.19 171 ILE B O 1
ATOM 3249 N N . ARG B 1 172 ? -11.352 13.117 14.359 1 98.06 172 ARG B N 1
ATOM 3250 C CA . ARG B 1 172 ? -12.578 13.758 14.82 1 98.06 172 ARG B CA 1
ATOM 3251 C C . ARG B 1 172 ? -12.328 15.195 15.234 1 98.06 172 ARG B C 1
ATOM 3253 O O . ARG B 1 172 ? -11.352 15.484 15.938 1 98.06 172 ARG B O 1
ATOM 3260 N N . LEU B 1 173 ? -13.219 16.047 14.812 1 98.31 173 LEU B N 1
ATOM 3261 C CA . LEU B 1 173 ? -13.039 17.484 15.039 1 98.31 173 LEU B CA 1
ATOM 3262 C C . LEU B 1 173 ? -14.211 18.062 15.828 1 98.31 173 LEU B C 1
ATOM 3264 O O . LEU B 1 173 ? -15.359 17.672 15.602 1 98.31 173 LEU B O 1
ATOM 3268 N N . ARG B 1 174 ? -13.82 18.922 16.703 1 98 174 ARG B N 1
ATOM 3269 C CA . ARG B 1 174 ? -14.805 19.719 17.422 1 98 174 ARG B CA 1
ATOM 3270 C C . ARG B 1 174 ? -14.805 21.172 16.922 1 98 174 ARG B C 1
ATOM 3272 O O . ARG B 1 174 ? -13.742 21.75 16.703 1 98 174 ARG B O 1
ATOM 3279 N N . GLY B 1 175 ? -15.992 21.719 16.75 1 97.38 175 GLY B N 1
ATOM 3280 C CA . GLY B 1 175 ? -16.125 23.062 16.234 1 97.38 175 GLY B CA 1
ATOM 3281 C C . GLY B 1 175 ? -17.562 23.422 15.867 1 97.38 175 GLY B C 1
ATOM 3282 O O . GLY B 1 175 ? -18.5 22.875 16.438 1 97.38 175 GLY B O 1
ATOM 3283 N N . PRO B 1 176 ? -17.703 24.422 15.047 1 96.88 176 PRO B N 1
ATOM 3284 C CA . PRO B 1 176 ? -19.062 24.812 14.633 1 96.88 176 PRO B CA 1
ATOM 3285 C C . PRO B 1 176 ? -19.875 23.625 14.109 1 96.88 176 PRO B C 1
ATOM 3287 O O . PRO B 1 176 ? -19.328 22.734 13.453 1 96.88 176 PRO B O 1
ATOM 3290 N N . HIS B 1 177 ? -21.094 23.703 14.414 1 95.88 177 HIS B N 1
ATOM 3291 C CA . HIS B 1 177 ? -22.031 22.672 13.977 1 95.88 177 HIS B CA 1
ATOM 3292 C C . HIS B 1 177 ? -22.25 22.734 12.469 1 95.88 177 HIS B C 1
ATOM 3294 O O . HIS B 1 177 ? -22.656 23.781 11.945 1 95.88 177 HIS B O 1
ATOM 3300 N N . LEU B 1 178 ? -22.016 21.641 11.766 1 95.88 178 LEU B N 1
ATOM 3301 C CA . LEU B 1 178 ? -22.297 21.547 10.344 1 95.88 178 LEU B CA 1
ATOM 3302 C C . LEU B 1 178 ? -23.656 20.875 10.102 1 95.88 178 LEU B C 1
ATOM 3304 O O . LEU B 1 178 ? -23.766 19.656 10.164 1 95.88 178 LEU B O 1
ATOM 3308 N N . ALA B 1 179 ? -24.562 21.625 9.719 1 93.75 179 ALA B N 1
ATOM 3309 C CA . ALA B 1 179 ? -25.969 21.188 9.711 1 93.75 179 ALA B CA 1
ATOM 3310 C C . ALA B 1 179 ? -26.312 20.484 8.406 1 93.75 179 ALA B C 1
ATOM 3312 O O . ALA B 1 179 ? -25.875 20.891 7.332 1 93.75 179 ALA B O 1
ATOM 3313 N N . HIS B 1 180 ? -27.094 19.453 8.547 1 92.94 180 HIS B N 1
ATOM 3314 C CA . HIS B 1 180 ? -27.672 18.766 7.395 1 92.94 180 HIS B CA 1
ATOM 3315 C C . HIS B 1 180 ? -28.938 19.469 6.918 1 92.94 180 HIS B C 1
ATOM 3317 O O . HIS B 1 180 ? -29.609 20.156 7.699 1 92.94 180 HIS B O 1
ATOM 3323 N N . ALA B 1 181 ? -29.094 19.266 5.609 1 88.94 181 ALA B N 1
ATOM 3324 C CA . ALA B 1 181 ? -30.375 19.703 5.074 1 88.94 181 ALA B CA 1
ATOM 3325 C C . ALA B 1 181 ? -31.453 18.641 5.281 1 88.94 181 ALA B C 1
ATOM 3327 O O . ALA B 1 181 ? -32.656 18.953 5.297 1 88.94 181 ALA B O 1
ATOM 3328 N N . ASP B 1 182 ? -30.969 17.391 5.352 1 81 182 ASP B N 1
ATOM 3329 C CA . ASP B 1 182 ? -31.875 16.266 5.598 1 81 182 ASP B CA 1
ATOM 3330 C C . ASP B 1 182 ? -31.516 15.539 6.891 1 81 182 ASP B C 1
ATOM 3332 O O . ASP B 1 182 ? -30.953 16.141 7.812 1 81 182 ASP B O 1
ATOM 3336 N N . THR B 1 183 ? -32 14.297 7.117 1 71.38 183 THR B N 1
ATOM 3337 C CA . THR B 1 183 ? -31.828 13.578 8.375 1 71.38 183 THR B CA 1
ATOM 3338 C C . THR B 1 183 ? -30.375 13.172 8.562 1 71.38 183 THR B C 1
ATOM 3340 O O . THR B 1 183 ? -29.984 12.734 9.641 1 71.38 183 THR B O 1
ATOM 3343 N N . GLY B 1 184 ? -29.578 13.453 7.613 1 65.25 184 GLY B N 1
ATOM 3344 C CA . GLY B 1 184 ? -28.172 13.094 7.723 1 65.25 184 GLY B CA 1
ATOM 3345 C C . GLY B 1 184 ? -27.938 11.602 7.613 1 65.25 184 GLY B C 1
ATOM 3346 O O . GLY B 1 184 ? -26.797 11.133 7.797 1 65.25 184 GLY B O 1
ATOM 3347 N N . ALA B 1 185 ? -29.141 10.875 7.398 1 64.88 185 ALA B N 1
ATOM 3348 C CA . ALA B 1 185 ? -29.031 9.422 7.348 1 64.88 185 ALA B CA 1
ATOM 3349 C C . ALA B 1 185 ? -28.781 8.938 5.922 1 64.88 185 ALA B C 1
ATOM 3351 O O . ALA B 1 185 ? -29.016 9.672 4.961 1 64.88 185 ALA B O 1
ATOM 3352 N N . GLY B 1 186 ? -28.078 7.777 5.645 1 60.66 186 GLY B N 1
ATOM 3353 C CA . GLY B 1 186 ? -28.266 7.055 4.398 1 60.66 186 GLY B CA 1
ATOM 3354 C C . GLY B 1 186 ? -27.016 6.969 3.551 1 60.66 186 GLY B C 1
ATOM 3355 O O . GLY B 1 186 ? -27.016 6.363 2.479 1 60.66 186 GLY B O 1
ATOM 3356 N N . LEU B 1 187 ? -25.75 7.344 3.576 1 60.69 187 LEU B N 1
ATOM 3357 C CA . LEU B 1 187 ? -24.875 7.102 2.434 1 60.69 187 LEU B CA 1
ATOM 3358 C C . LEU B 1 187 ? -24.016 5.863 2.66 1 60.69 187 LEU B C 1
ATOM 3360 O O . LEU B 1 187 ? -23.438 5.695 3.734 1 60.69 187 LEU B O 1
ATOM 3364 N N . SER B 1 188 ? -24.406 4.832 1.837 1 60.34 188 SER B N 1
ATOM 3365 C CA . SER B 1 188 ? -23.609 3.607 1.806 1 60.34 188 SER B CA 1
ATOM 3366 C C . SER B 1 188 ? -22.625 3.613 0.638 1 60.34 188 SER B C 1
ATOM 3368 O O . SER B 1 188 ? -22.781 2.842 -0.312 1 60.34 188 SER B O 1
ATOM 3370 N N . GLY B 1 189 ? -22.016 4.848 0.284 1 63.66 189 GLY B N 1
ATOM 3371 C CA . GLY B 1 189 ? -21.156 4.762 -0.882 1 63.66 189 GLY B CA 1
ATOM 3372 C C . GLY B 1 189 ? -19.703 4.531 -0.529 1 63.66 189 GLY B C 1
ATOM 3373 O O . GLY B 1 189 ? -19.344 4.438 0.649 1 63.66 189 GLY B O 1
ATOM 3374 N N . PRO B 1 190 ? -18.875 4.273 -1.499 1 66.81 190 PRO B N 1
ATOM 3375 C CA . PRO B 1 190 ? -17.453 4.07 -1.278 1 66.81 190 PRO B CA 1
ATOM 3376 C C . PRO B 1 190 ? -16.781 5.266 -0.604 1 66.81 190 PRO B C 1
ATOM 3378 O O . PRO B 1 190 ? -17.125 6.414 -0.885 1 66.81 190 PRO B O 1
ATOM 3381 N N . MET B 1 191 ? -16 4.961 0.305 1 76.94 191 MET B N 1
ATOM 3382 C CA . MET B 1 191 ? -15.297 5.996 1.056 1 76.94 191 MET B CA 1
ATOM 3383 C C . MET B 1 191 ? -13.828 6.062 0.649 1 76.94 191 MET B C 1
ATOM 3385 O O . MET B 1 191 ? -13.281 5.086 0.134 1 76.94 191 MET B O 1
ATOM 3389 N N . VAL B 1 192 ? -13.266 7.27 0.814 1 79.12 192 VAL B N 1
ATOM 3390 C CA . VAL B 1 192 ? -11.859 7.512 0.533 1 79.12 192 VAL B CA 1
ATOM 3391 C C . VAL B 1 192 ? -11.203 8.195 1.729 1 79.12 192 VAL B C 1
ATOM 3393 O O . VAL B 1 192 ? -11.875 8.875 2.508 1 79.12 192 VAL B O 1
ATOM 3396 N N . ARG B 1 193 ? -9.93 7.965 1.834 1 84.94 193 ARG B N 1
ATOM 3397 C CA . ARG B 1 193 ? -9.18 8.734 2.82 1 84.94 193 ARG B CA 1
ATOM 3398 C C . ARG B 1 193 ? -9.336 10.234 2.578 1 84.94 193 ARG B C 1
ATOM 3400 O O . ARG B 1 193 ? -9.297 10.695 1.435 1 84.94 193 ARG B O 1
ATOM 3407 N N . GLY B 1 194 ? -9.547 10.992 3.654 1 90.81 194 GLY B N 1
ATOM 3408 C CA . GLY B 1 194 ? -9.688 12.438 3.562 1 90.81 194 GLY B CA 1
ATOM 3409 C C . GLY B 1 194 ? -11.133 12.891 3.504 1 90.81 194 GLY B C 1
ATOM 3410 O O . GLY B 1 194 ? -11.422 14.078 3.643 1 90.81 194 GLY B O 1
ATOM 3411 N N . ALA B 1 195 ? -11.977 11.977 3.242 1 90.56 195 ALA B N 1
ATOM 3412 C CA . ALA B 1 195 ? -13.383 12.359 3.236 1 90.56 195 ALA B CA 1
ATOM 3413 C C . ALA B 1 195 ? -13.797 12.961 4.578 1 90.56 195 ALA B C 1
ATOM 3415 O O . ALA B 1 195 ? -13.555 12.359 5.629 1 90.56 195 ALA B O 1
ATOM 3416 N N . LEU B 1 196 ? -14.328 14.102 4.465 1 94.12 196 LEU B N 1
ATOM 3417 C CA . LEU B 1 196 ? -14.883 14.758 5.641 1 94.12 196 LEU B CA 1
ATOM 3418 C C . LEU B 1 196 ? -16.375 14.445 5.789 1 94.12 196 LEU B C 1
ATOM 3420 O O . LEU B 1 196 ? -17.203 15.047 5.109 1 94.12 196 LEU B O 1
ATOM 3424 N N . GLN B 1 197 ? -16.641 13.609 6.703 1 92.81 197 GLN B N 1
ATOM 3425 C CA . GLN B 1 197 ? -18 13.172 6.965 1 92.81 197 GLN B CA 1
ATOM 3426 C C . GLN B 1 197 ? -18.609 13.961 8.125 1 92.81 197 GLN B C 1
ATOM 3428 O O . GLN B 1 197 ? -17.906 14.359 9.055 1 92.81 197 GLN B O 1
ATOM 3433 N N . VAL B 1 198 ? -19.938 14.039 8 1 93.69 198 VAL B N 1
ATOM 3434 C CA . VAL B 1 198 ? -20.656 14.734 9.062 1 93.69 198 VAL B CA 1
ATOM 3435 C C . VAL B 1 198 ? -21.797 13.867 9.57 1 93.69 198 VAL B C 1
ATOM 3437 O O . VAL B 1 198 ? -22.828 13.734 8.898 1 93.69 198 VAL B O 1
ATOM 3440 N N . PRO B 1 199 ? -21.609 13.359 10.766 1 91.75 199 PRO B N 1
ATOM 3441 C CA . PRO B 1 199 ? -22.734 12.656 11.391 1 91.75 199 PRO B CA 1
ATOM 3442 C C . PRO B 1 199 ? -23.859 13.602 11.82 1 91.75 199 PRO B C 1
ATOM 3444 O O . PRO B 1 199 ? -23.719 14.82 11.703 1 91.75 199 PRO B O 1
ATOM 3447 N N . ALA B 1 200 ? -24.891 12.984 12.352 1 89.12 200 ALA B N 1
ATOM 3448 C CA . ALA B 1 200 ? -26.031 13.766 12.797 1 89.12 200 ALA B CA 1
ATOM 3449 C C . ALA B 1 200 ? -25.641 14.727 13.914 1 89.12 200 ALA B C 1
ATOM 3451 O O . ALA B 1 200 ? -26.281 15.766 14.109 1 89.12 200 ALA B O 1
ATOM 3452 N N . SER B 1 201 ? -24.625 14.445 14.664 1 90.25 201 SER B N 1
ATOM 3453 C CA . SER B 1 201 ? -24.141 15.305 15.734 1 90.25 201 SER B CA 1
ATOM 3454 C C . SER B 1 201 ? -23.641 16.641 15.195 1 90.25 201 SER B C 1
ATOM 3456 O O . SER B 1 201 ? -23.484 17.609 15.945 1 90.25 201 SER B O 1
ATOM 3458 N N . GLY B 1 202 ? -23.297 16.688 13.906 1 92.75 202 GLY B N 1
ATOM 3459 C CA . GLY B 1 202 ? -22.797 17.891 13.281 1 92.75 202 GLY B CA 1
ATOM 3460 C C . GLY B 1 202 ? -21.297 18.062 13.43 1 92.75 202 GLY B C 1
ATOM 3461 O O . GLY B 1 202 ? -20.703 18.984 12.859 1 92.75 202 GLY B O 1
ATOM 3462 N N . GLU B 1 203 ? -20.609 17.219 14.211 1 94.94 203 GLU B N 1
ATOM 3463 C CA . GLU B 1 203 ? -19.156 17.234 14.352 1 94.94 203 GLU B CA 1
ATOM 3464 C C . GLU B 1 203 ? -18.484 16.406 13.266 1 94.94 203 GLU B C 1
ATOM 3466 O O . GLU B 1 203 ? -18.719 15.203 13.156 1 94.94 203 GLU B O 1
ATOM 3471 N N . PRO B 1 204 ? -17.625 17.016 12.586 1 96.56 204 PRO B N 1
ATOM 3472 C CA . PRO B 1 204 ? -17.109 16.312 11.414 1 96.56 204 PRO B CA 1
ATOM 3473 C C . PRO B 1 204 ? -16 15.32 11.773 1 96.56 204 PRO B C 1
ATOM 3475 O O . PRO B 1 204 ? -15.312 15.492 12.781 1 96.56 204 PRO B O 1
ATOM 3478 N N . ILE B 1 205 ? -15.859 14.32 10.945 1 96.5 205 ILE B N 1
ATOM 3479 C CA . ILE B 1 205 ? -14.812 13.312 10.992 1 96.5 205 ILE B CA 1
ATOM 3480 C C . ILE B 1 205 ? -14.094 13.25 9.641 1 96.5 205 ILE B C 1
ATOM 3482 O O . ILE B 1 205 ? -14.734 13.102 8.602 1 96.5 205 ILE B O 1
ATOM 3486 N N . VAL B 1 206 ? -12.789 13.391 9.68 1 96.25 206 VAL B N 1
ATOM 3487 C CA . VAL B 1 206 ? -12.023 13.195 8.453 1 96.25 206 VAL B CA 1
ATOM 3488 C C . VAL B 1 206 ? -11.438 11.781 8.43 1 96.25 206 VAL B C 1
ATOM 3490 O O . VAL B 1 206 ? -10.641 11.422 9.297 1 96.25 206 VAL B O 1
ATOM 3493 N N . LEU B 1 207 ? -11.781 11.078 7.449 1 91.81 207 LEU B N 1
ATOM 3494 C CA . LEU B 1 207 ? -11.398 9.68 7.371 1 91.81 207 LEU B CA 1
ATOM 3495 C C . LEU B 1 207 ? -9.891 9.539 7.156 1 91.81 207 LEU B C 1
ATOM 3497 O O . LEU B 1 207 ? -9.305 10.281 6.367 1 91.81 207 LEU B O 1
ATOM 3501 N N . GLY B 1 208 ? -9.32 8.539 7.871 1 90.06 208 GLY B N 1
ATOM 3502 C CA . GLY B 1 208 ? -7.891 8.273 7.82 1 90.06 208 GLY B CA 1
ATOM 3503 C C . GLY B 1 208 ? -7.535 7.074 6.965 1 90.06 208 GLY B C 1
ATOM 3504 O O . GLY B 1 208 ? -8.312 6.664 6.105 1 90.06 208 GLY B O 1
ATOM 3505 N N . PRO B 1 209 ? -6.309 6.566 7.164 1 83.25 209 PRO B N 1
ATOM 3506 C CA . PRO B 1 209 ? -5.828 5.48 6.309 1 83.25 209 PRO B CA 1
ATOM 3507 C C . PRO B 1 209 ? -6.578 4.168 6.547 1 83.25 209 PRO B C 1
ATOM 3509 O O . PRO B 1 209 ? -6.641 3.318 5.652 1 83.25 209 PRO B O 1
ATOM 3512 N N . ASP B 1 210 ? -7.164 4.02 7.684 1 79.19 210 ASP B N 1
ATOM 3513 C CA . ASP B 1 210 ? -7.867 2.779 7.992 1 79.19 210 ASP B CA 1
ATOM 3514 C C . ASP B 1 210 ? -9.375 2.963 7.879 1 79.19 210 ASP B C 1
ATOM 3516 O O . ASP B 1 210 ? -10.148 2.279 8.562 1 79.19 210 ASP B O 1
ATOM 3520 N N . HIS B 1 211 ? -9.75 3.855 7.027 1 81.38 211 HIS B N 1
ATOM 3521 C CA . HIS B 1 211 ? -11.164 4.137 6.836 1 81.38 211 HIS B CA 1
ATOM 3522 C C . HIS B 1 211 ? -11.906 2.91 6.301 1 81.38 211 HIS B C 1
ATOM 3524 O O . HIS B 1 211 ? -11.305 2.068 5.625 1 81.38 211 HIS B O 1
ATOM 3530 N N . PRO B 1 212 ? -13.164 2.93 6.691 1 72.06 212 PRO B N 1
ATOM 3531 C CA . PRO B 1 212 ? -13.953 1.853 6.098 1 72.06 212 PRO B CA 1
ATOM 3532 C C . PRO B 1 212 ? -14.18 2.047 4.602 1 72.06 212 PRO B C 1
ATOM 3534 O O . PRO B 1 212 ? -14.117 3.174 4.102 1 72.06 212 PRO B O 1
ATOM 3537 N N . THR B 1 213 ? -14.375 0.946 3.869 1 64.88 213 THR B N 1
ATOM 3538 C CA . THR B 1 213 ? -14.594 1.02 2.43 1 64.88 213 THR B CA 1
ATOM 3539 C C . THR B 1 213 ? -16.016 1.487 2.121 1 64.88 213 THR B C 1
ATOM 3541 O O . THR B 1 213 ? -16.25 2.17 1.121 1 64.88 213 THR B O 1
ATOM 3544 N N . LEU B 1 214 ? -16.922 0.967 2.871 1 62.66 214 LEU B N 1
ATOM 3545 C CA . LEU B 1 214 ? -18.312 1.352 2.686 1 62.66 214 LEU B CA 1
ATOM 3546 C C . LEU B 1 214 ? -18.875 1.995 3.949 1 62.66 214 LEU B C 1
ATOM 3548 O O . LEU B 1 214 ? -18.375 1.752 5.051 1 62.66 214 LEU B O 1
ATOM 3552 N N . GLY B 1 215 ? -19.938 2.74 3.564 1 67.88 215 GLY B N 1
ATOM 3553 C CA . GLY B 1 215 ? -20.688 3.279 4.691 1 67.88 215 GLY B CA 1
ATOM 3554 C C . GLY B 1 215 ? -20.141 4.609 5.18 1 67.88 215 GLY B C 1
ATOM 3555 O O . GLY B 1 215 ? -19.312 5.227 4.52 1 67.88 215 GLY B O 1
ATOM 3556 N N . GLY B 1 216 ? -20.859 5.16 5.945 1 76 216 GLY B N 1
ATOM 3557 C CA . GLY B 1 216 ? -20.453 6.359 6.664 1 76 216 GLY B CA 1
ATOM 3558 C C . GLY B 1 216 ? -21.484 7.461 6.629 1 76 216 GLY B C 1
ATOM 3559 O O . GLY B 1 216 ? -22.672 7.207 6.344 1 76 216 GLY B O 1
ATOM 3560 N N . TYR B 1 217 ? -21.125 8.477 7.027 1 85.62 217 TYR B N 1
ATOM 3561 C CA . TYR B 1 217 ? -21.906 9.703 7.094 1 85.62 217 TYR B CA 1
ATOM 3562 C C . TYR B 1 217 ? -21.75 10.523 5.816 1 85.62 217 TYR B C 1
ATOM 3564 O O . TYR B 1 217 ? -20.812 10.297 5.043 1 85.62 217 TYR B O 1
ATOM 3572 N N . PRO B 1 218 ? -22.812 11.352 5.504 1 88.56 218 PRO B N 1
ATOM 3573 C CA . PRO B 1 218 ? -22.672 12.227 4.336 1 88.56 218 PRO B CA 1
ATOM 3574 C C . PRO B 1 218 ? -21.328 12.961 4.309 1 88.56 218 PRO B C 1
ATOM 3576 O O . PRO B 1 218 ? -20.828 13.375 5.355 1 88.56 218 PRO B O 1
ATOM 3579 N N . VAL B 1 219 ? -20.875 13.133 3.094 1 90.56 219 VAL B N 1
ATOM 3580 C CA . VAL B 1 219 ? -19.562 13.758 2.9 1 90.56 219 VAL B CA 1
ATOM 3581 C C . VAL B 1 219 ? -19.75 15.203 2.461 1 90.56 219 VAL B C 1
ATOM 3583 O O . VAL B 1 219 ? -20.328 15.477 1.406 1 90.56 219 VAL B O 1
ATOM 3586 N N . LEU B 1 220 ? -19.203 16.062 3.219 1 92.25 220 LEU B N 1
ATOM 3587 C CA . LEU B 1 220 ? -19.312 17.484 2.9 1 92.25 220 LEU B CA 1
ATOM 3588 C C . LEU B 1 220 ? -18.141 17.922 2.016 1 92.25 220 LEU B C 1
ATOM 3590 O O . LEU B 1 220 ? -18.328 18.719 1.099 1 92.25 220 LEU B O 1
ATOM 3594 N N . ALA B 1 221 ? -17.031 17.375 2.309 1 93.06 221 ALA B N 1
ATOM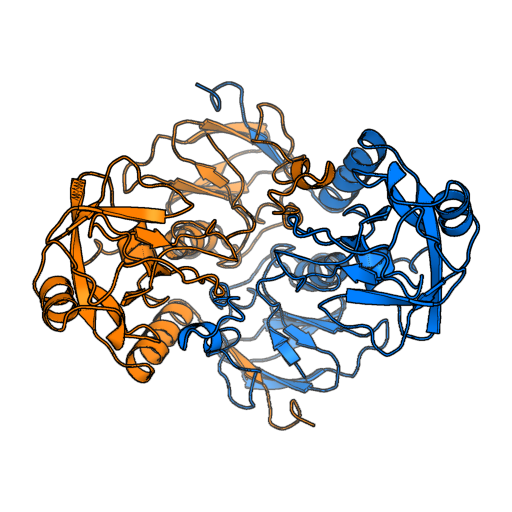 3595 C CA . ALA B 1 221 ? -15.82 17.75 1.59 1 93.06 221 ALA B CA 1
ATOM 3596 C C . ALA B 1 221 ? -14.773 16.641 1.672 1 93.06 221 ALA B C 1
ATOM 3598 O O . ALA B 1 221 ? -14.977 15.633 2.365 1 93.06 221 ALA B O 1
ATOM 3599 N N . VAL B 1 222 ? -13.695 16.844 0.948 1 91.69 222 VAL B N 1
ATOM 3600 C CA . VAL B 1 222 ? -12.57 15.906 0.975 1 91.69 222 VAL B CA 1
ATOM 3601 C C . VAL B 1 222 ? -11.266 16.672 1.132 1 91.69 222 VAL B C 1
ATOM 3603 O O . VAL B 1 222 ? -10.953 17.562 0.334 1 91.69 222 VAL B O 1
ATOM 3606 N N . VAL B 1 223 ? -10.547 16.297 2.16 1 93.69 223 VAL B N 1
ATOM 3607 C CA . VAL B 1 223 ? -9.219 16.875 2.311 1 93.69 223 VAL B CA 1
ATOM 3608 C C . VAL B 1 223 ? -8.32 16.422 1.157 1 93.69 223 VAL B C 1
ATOM 3610 O O . VAL B 1 223 ? -8.273 15.234 0.828 1 93.69 223 VAL B O 1
ATOM 3613 N N . ILE B 1 224 ? -7.633 17.359 0.598 1 90.06 224 ILE B N 1
ATOM 3614 C CA . ILE B 1 224 ? -6.812 17 -0.557 1 90.06 224 ILE B CA 1
ATOM 3615 C C . ILE B 1 224 ? -5.605 16.188 -0.102 1 90.06 224 ILE B C 1
ATOM 3617 O O . ILE B 1 224 ? -5.109 16.375 1.012 1 90.06 224 ILE B O 1
ATOM 3621 N N . ARG B 1 225 ? -5.09 15.414 -0.932 1 85.56 225 ARG B N 1
ATOM 3622 C CA . ARG B 1 225 ? -3.982 14.516 -0.626 1 85.56 225 ARG B CA 1
ATOM 3623 C C . ARG B 1 225 ? -2.785 15.289 -0.085 1 85.56 225 ARG B C 1
ATOM 3625 O O . ARG B 1 225 ? -2.113 14.828 0.842 1 85.56 225 ARG B O 1
ATOM 3632 N N . ALA B 1 226 ? -2.496 16.422 -0.664 1 87.06 226 ALA B N 1
ATOM 3633 C CA . ALA B 1 226 ? -1.308 17.188 -0.316 1 87.06 226 ALA B CA 1
ATOM 3634 C C . ALA B 1 226 ? -1.379 17.688 1.125 1 87.06 226 ALA B C 1
ATOM 3636 O O . ALA B 1 226 ? -0.372 18.125 1.688 1 87.06 226 ALA B O 1
ATOM 3637 N N . ASP B 1 227 ? -2.6 17.578 1.702 1 92 227 ASP B N 1
ATOM 3638 C CA . ASP B 1 227 ? -2.736 18.172 3.029 1 92 227 ASP B CA 1
ATOM 3639 C C . ASP B 1 227 ? -3.078 17.109 4.074 1 92 227 ASP B C 1
ATOM 3641 O O . ASP B 1 227 ? -3.402 17.422 5.215 1 92 227 ASP B O 1
ATOM 3645 N N . TRP B 1 228 ? -3.006 15.82 3.758 1 91.44 228 TRP B N 1
ATOM 3646 C CA . TRP B 1 228 ? -3.256 14.758 4.723 1 91.44 228 TRP B CA 1
ATOM 3647 C C . TRP B 1 228 ? -2.338 14.898 5.934 1 91.44 228 TRP B C 1
ATOM 3649 O O . TRP B 1 228 ? -2.795 14.836 7.078 1 91.44 228 TRP B O 1
ATOM 3659 N N . GLY B 1 229 ? -1.093 15.094 5.629 1 91.06 229 GLY B N 1
ATOM 3660 C CA . GLY B 1 229 ? -0.119 15.195 6.703 1 91.06 229 GLY B CA 1
ATOM 3661 C C . GLY B 1 229 ? -0.333 16.422 7.582 1 91.06 229 GLY B C 1
ATOM 3662 O O . GLY B 1 229 ? -0.121 16.359 8.797 1 91.06 229 GLY B O 1
ATOM 3663 N N . LEU B 1 230 ? -0.742 17.484 6.945 1 92.94 230 LEU B N 1
ATOM 3664 C CA . LEU B 1 230 ? -1.004 18.719 7.688 1 92.94 230 LEU B CA 1
ATOM 3665 C C . LEU B 1 230 ? -2.072 18.484 8.75 1 92.94 230 LEU B C 1
ATOM 3667 O O . LEU B 1 230 ? -1.964 19.016 9.867 1 92.94 230 LEU B O 1
ATOM 3671 N N . LEU B 1 231 ? -3.008 17.688 8.43 1 95.19 231 LEU B N 1
ATOM 3672 C CA . LEU B 1 231 ? -4.09 17.422 9.367 1 95.19 231 LEU B CA 1
ATOM 3673 C C . LEU B 1 231 ? -3.701 16.328 10.359 1 95.19 231 LEU B C 1
ATOM 3675 O O . LEU B 1 231 ? -3.836 16.5 11.57 1 95.19 231 LEU B O 1
ATOM 3679 N N . ALA B 1 232 ? -3.148 15.297 9.875 1 93.75 232 ALA B N 1
ATOM 3680 C CA . ALA B 1 232 ? -2.939 14.094 10.672 1 93.75 232 ALA B CA 1
ATOM 3681 C C . ALA B 1 232 ? -1.782 14.281 11.648 1 93.75 232 ALA B C 1
ATOM 3683 O O . ALA B 1 232 ? -1.638 13.508 12.602 1 93.75 232 ALA B O 1
ATOM 3684 N N . SER B 1 233 ? -0.972 15.273 11.422 1 92.88 233 SER B N 1
ATOM 3685 C CA . SER B 1 233 ? 0.165 15.516 12.305 1 92.88 233 SER B CA 1
ATOM 3686 C C . SER B 1 233 ? -0.264 16.266 13.562 1 92.88 233 SER B C 1
ATOM 3688 O O . SER B 1 233 ? 0.54 16.469 14.477 1 92.88 233 SER B O 1
ATOM 3690 N N . ARG B 1 234 ? -1.449 16.625 13.648 1 94.62 234 ARG B N 1
ATOM 3691 C CA . ARG B 1 234 ? -1.911 17.422 14.773 1 94.62 234 ARG B CA 1
ATOM 3692 C C . ARG B 1 234 ? -2.248 16.547 15.969 1 94.62 234 ARG B C 1
ATOM 3694 O O . ARG B 1 234 ? -2.809 15.469 15.82 1 94.62 234 ARG B O 1
ATOM 3701 N N . ARG B 1 235 ? -1.987 17.156 17.141 1 94 235 ARG B N 1
ATOM 3702 C CA . ARG B 1 235 ? -2.344 16.5 18.406 1 94 235 ARG B CA 1
ATOM 3703 C C . ARG B 1 235 ? -3.758 16.875 18.828 1 94 235 ARG B C 1
ATOM 3705 O O . ARG B 1 235 ? -4.285 17.922 18.406 1 94 235 ARG B O 1
ATOM 3712 N N . PRO B 1 236 ? -4.281 15.938 19.656 1 95.31 236 PRO B N 1
ATOM 3713 C CA . PRO B 1 236 ? -5.527 16.375 20.297 1 95.31 236 PRO B CA 1
ATOM 3714 C C . PRO B 1 236 ? -5.395 17.75 20.953 1 95.31 236 PRO B C 1
ATOM 3716 O O . PRO B 1 236 ? -4.387 18.031 21.609 1 95.31 236 PRO B O 1
ATOM 3719 N N . GLY B 1 237 ? -6.316 18.578 20.703 1 96.5 237 GLY B N 1
ATOM 3720 C CA . GLY B 1 237 ? -6.305 19.906 21.266 1 96.5 237 GLY B CA 1
ATOM 3721 C C . GLY B 1 237 ? -5.801 20.969 20.297 1 96.5 237 GLY B C 1
ATOM 3722 O O . GLY B 1 237 ? -6.062 22.156 20.484 1 96.5 237 GLY B O 1
ATOM 3723 N N . GLU B 1 238 ? -5.133 20.609 19.297 1 95.44 238 GLU B N 1
ATOM 3724 C CA . GLU B 1 238 ? -4.656 21.578 18.297 1 95.44 238 GLU B CA 1
ATOM 3725 C C . GLU B 1 238 ? -5.766 21.938 17.312 1 95.44 238 GLU B C 1
ATOM 3727 O O . GLU B 1 238 ? -6.688 21.156 17.078 1 95.44 238 GLU B O 1
ATOM 3732 N N . THR B 1 239 ? -5.559 23.156 16.75 1 96.5 239 THR B N 1
ATOM 3733 C CA . THR B 1 239 ? -6.641 23.703 15.945 1 96.5 239 THR B CA 1
ATOM 3734 C C . THR B 1 239 ? -6.328 23.562 14.461 1 96.5 239 THR B C 1
ATOM 3736 O O . THR B 1 239 ? -5.172 23.359 14.078 1 96.5 239 THR B O 1
ATOM 3739 N N . VAL B 1 240 ? -7.453 23.594 13.633 1 97.12 240 VAL B N 1
ATOM 3740 C CA . VAL B 1 240 ? -7.344 23.547 12.18 1 97.12 240 VAL B CA 1
ATOM 3741 C C . VAL B 1 240 ? -8.438 24.391 11.547 1 97.12 240 VAL B C 1
ATOM 3743 O O . VAL B 1 240 ? -9.539 24.516 12.094 1 97.12 240 VAL B O 1
ATOM 3746 N N . ARG B 1 241 ? -8.094 24.984 10.516 1 98.12 241 ARG B N 1
ATOM 3747 C CA . ARG B 1 241 ? -9.023 25.688 9.641 1 98.12 241 ARG B CA 1
ATOM 3748 C C . ARG B 1 241 ? -9.016 25.078 8.242 1 98.12 241 ARG B C 1
ATOM 3750 O O . ARG B 1 241 ? -8.055 24.422 7.855 1 98.12 241 ARG B O 1
ATOM 3757 N N . PHE B 1 242 ? -10.125 25.312 7.5 1 97.94 242 PHE B N 1
ATOM 3758 C CA . PHE B 1 242 ? -10.227 24.734 6.168 1 97.94 242 PHE B CA 1
ATOM 3759 C C . PHE B 1 242 ? -10.391 25.828 5.113 1 97.94 242 PHE B C 1
ATOM 3761 O O . PHE B 1 242 ? -10.922 26.906 5.402 1 97.94 242 PHE B O 1
ATOM 3768 N N . ARG B 1 243 ? -9.938 25.516 3.975 1 97.56 243 ARG B N 1
ATOM 3769 C CA . ARG B 1 243 ? -10.148 26.344 2.791 1 97.56 243 ARG B CA 1
ATOM 3770 C C . ARG B 1 243 ? -10.5 25.484 1.58 1 97.56 243 ARG B C 1
ATOM 3772 O O . ARG B 1 243 ? -9.891 24.438 1.356 1 97.56 243 ARG B O 1
ATOM 3779 N N . SER B 1 244 ? -11.492 25.953 0.816 1 95.81 244 SER B N 1
ATOM 3780 C CA . SER B 1 244 ? -11.906 25.203 -0.365 1 95.81 244 SER B CA 1
ATOM 3781 C C . SER B 1 244 ? -11.008 25.516 -1.557 1 95.81 244 SER B C 1
ATOM 3783 O O . SER B 1 244 ? -10.602 26.656 -1.758 1 95.81 244 SER B O 1
ATOM 3785 N N . VAL B 1 245 ? -10.688 24.469 -2.326 1 94.75 245 VAL B N 1
ATOM 3786 C CA . VAL B 1 245 ? -9.922 24.625 -3.557 1 94.75 245 VAL B CA 1
ATOM 3787 C C . VAL B 1 245 ? -10.562 23.812 -4.676 1 94.75 245 VAL B C 1
ATOM 3789 O O . VAL B 1 245 ? -11.398 22.938 -4.418 1 94.75 245 VAL B O 1
ATOM 3792 N N . GLY B 1 246 ? -10.172 24.141 -5.922 1 89.75 246 GLY B N 1
ATOM 3793 C CA . GLY B 1 246 ? -10.617 23.359 -7.062 1 89.75 246 GLY B CA 1
ATOM 3794 C C . GLY B 1 246 ? -9.727 22.172 -7.352 1 89.75 246 GLY B C 1
ATOM 3795 O O . GLY B 1 246 ? -8.68 22 -6.727 1 89.75 246 GLY B O 1
ATOM 3796 N N . VAL B 1 247 ? -10.148 21.375 -8.258 1 83.62 247 VAL B N 1
ATOM 3797 C CA . VAL B 1 247 ? -9.469 20.141 -8.625 1 83.62 247 VAL B CA 1
ATOM 3798 C C . VAL B 1 247 ? -8.078 20.453 -9.164 1 83.62 247 VAL B C 1
ATOM 3800 O O . VAL B 1 247 ? -7.113 19.75 -8.852 1 83.62 247 VAL B O 1
ATOM 3803 N N . GLU B 1 248 ? -8.023 21.484 -9.914 1 84.5 248 GLU B N 1
ATOM 3804 C CA . GLU B 1 248 ? -6.738 21.828 -10.516 1 84.5 248 GLU B CA 1
ATOM 3805 C C . GLU B 1 248 ? -5.723 22.234 -9.453 1 84.5 248 GLU B C 1
ATOM 3807 O O . GLU B 1 248 ? -4.566 21.812 -9.5 1 84.5 248 GLU B O 1
ATOM 3812 N N . GLU B 1 249 ? -6.176 23.031 -8.562 1 89.44 249 GLU B N 1
ATOM 3813 C CA . GLU B 1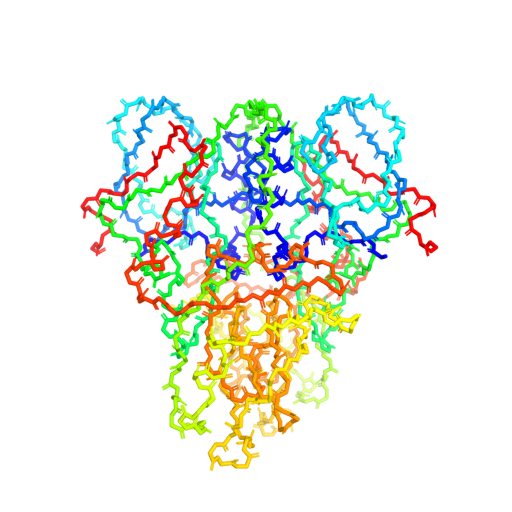 249 ? -5.281 23.422 -7.484 1 89.44 249 GLU B CA 1
ATOM 3814 C C . GLU B 1 249 ? -4.855 22.219 -6.648 1 89.44 249 GLU B C 1
ATOM 3816 O O . GLU B 1 249 ? -3.703 22.125 -6.223 1 89.44 249 GLU B O 1
ATOM 3821 N N . ALA B 1 250 ? -5.781 21.344 -6.395 1 88.25 250 ALA B N 1
ATOM 3822 C CA . ALA B 1 250 ? -5.465 20.125 -5.656 1 88.25 250 ALA B CA 1
ATOM 3823 C C . ALA B 1 250 ? -4.426 19.281 -6.402 1 88.25 250 ALA B C 1
ATOM 3825 O O . ALA B 1 250 ? -3.492 18.75 -5.793 1 88.25 250 ALA B O 1
ATOM 3826 N N . ARG B 1 251 ? -4.566 19.188 -7.68 1 81.38 251 ARG B N 1
ATOM 3827 C CA . ARG B 1 251 ? -3.646 18.422 -8.516 1 81.38 251 ARG B CA 1
ATOM 3828 C C . ARG B 1 251 ? -2.246 19.031 -8.484 1 81.38 251 ARG B C 1
ATOM 3830 O O . ARG B 1 251 ? -1.256 18.297 -8.367 1 81.38 251 ARG B O 1
ATOM 3837 N N . VAL B 1 252 ? -2.17 20.312 -8.609 1 84.56 252 VAL B N 1
ATOM 3838 C CA . VAL B 1 252 ? -0.885 21 -8.609 1 84.56 252 VAL B CA 1
ATOM 3839 C C . VAL B 1 252 ? -0.193 20.812 -7.262 1 84.56 252 VAL B C 1
ATOM 3841 O O . VAL B 1 252 ? 1.013 20.562 -7.203 1 84.56 252 VAL B O 1
ATOM 3844 N N . ALA B 1 253 ? -0.974 20.938 -6.238 1 87.12 253 ALA B N 1
ATOM 3845 C CA . ALA B 1 253 ? -0.417 20.766 -4.898 1 87.12 253 ALA B CA 1
ATOM 3846 C C . ALA B 1 253 ? 0.143 19.359 -4.723 1 87.12 253 ALA B C 1
ATOM 3848 O O . ALA B 1 253 ? 1.208 19.172 -4.125 1 87.12 253 ALA B O 1
ATOM 3849 N N . TRP B 1 254 ? -0.565 18.5 -5.238 1 81.38 254 TRP B N 1
ATOM 3850 C CA . TRP B 1 254 ? -0.13 17.125 -5.145 1 81.38 254 TRP B CA 1
ATOM 3851 C C . TRP B 1 254 ? 1.158 16.891 -5.93 1 81.38 254 TRP B C 1
ATOM 3853 O O . TRP B 1 254 ? 2.092 16.266 -5.438 1 81.38 254 TRP B O 1
ATOM 3863 N N . LYS B 1 255 ? 1.198 17.375 -7.109 1 79 255 LYS B N 1
ATOM 3864 C CA . LYS B 1 255 ? 2.385 17.234 -7.949 1 79 255 LYS B CA 1
ATOM 3865 C C . LYS B 1 255 ? 3.605 17.859 -7.285 1 79 255 LYS B C 1
ATOM 3867 O O . LYS B 1 255 ? 4.699 17.297 -7.312 1 79 255 LYS B O 1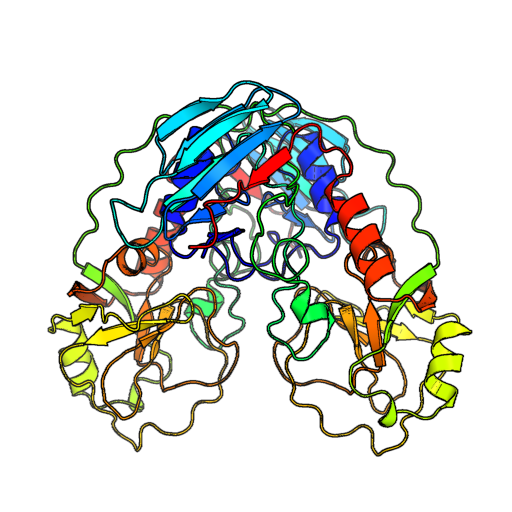
ATOM 3872 N N . ARG B 1 256 ? 3.355 18.953 -6.727 1 83.94 256 ARG B N 1
ATOM 3873 C CA . ARG B 1 256 ? 4.449 19.641 -6.043 1 83.94 256 ARG B CA 1
ATOM 3874 C C . ARG B 1 256 ? 4.977 18.812 -4.883 1 83.94 256 ARG B C 1
ATOM 3876 O O . ARG B 1 256 ? 6.191 18.672 -4.707 1 83.94 256 ARG B O 1
ATOM 3883 N N . LEU B 1 257 ? 4.059 18.281 -4.18 1 81 257 LEU B N 1
ATOM 3884 C CA . LEU B 1 257 ? 4.434 17.438 -3.043 1 81 257 LEU B CA 1
ATOM 3885 C C . LEU B 1 257 ? 5.191 16.203 -3.51 1 81 257 LEU B C 1
ATOM 3887 O O . LEU B 1 257 ? 6.215 15.844 -2.924 1 81 257 LEU B O 1
ATOM 3891 N N . ALA B 1 258 ? 4.73 15.625 -4.555 1 76.81 258 ALA B N 1
ATOM 3892 C CA . ALA B 1 258 ? 5.316 14.391 -5.082 1 76.81 258 ALA B CA 1
ATOM 3893 C C . ALA B 1 258 ? 6.723 14.641 -5.613 1 76.81 258 ALA B C 1
ATOM 3895 O O . ALA B 1 258 ? 7.586 13.758 -5.539 1 76.81 258 ALA B O 1
ATOM 3896 N N . LEU B 1 259 ? 6.93 15.797 -6.09 1 78.12 259 LEU B N 1
ATOM 3897 C CA . LEU B 1 259 ? 8.195 16.109 -6.746 1 78.12 259 LEU B CA 1
ATOM 3898 C C . LEU B 1 259 ? 9.203 16.656 -5.75 1 78.12 259 LEU B C 1
ATOM 3900 O O . LEU B 1 259 ? 10.383 16.812 -6.074 1 78.12 259 LEU B O 1
ATOM 3904 N N . GLU B 1 260 ? 8.641 16.922 -4.605 1 76.56 260 GLU B N 1
ATOM 3905 C CA . GLU B 1 260 ? 9.555 17.469 -3.611 1 76.56 260 GLU B CA 1
ATOM 3906 C C . GLU B 1 260 ? 10.719 16.531 -3.348 1 76.56 260 GLU B C 1
ATOM 3908 O O . GLU B 1 260 ? 10.516 15.367 -2.973 1 76.56 260 GLU B O 1
ATOM 3913 N N . GLY B 1 261 ? 11.961 16.938 -3.602 1 72.94 261 GLY B N 1
ATOM 3914 C CA . GLY B 1 261 ? 13.164 16.172 -3.342 1 72.94 261 GLY B CA 1
ATOM 3915 C C . GLY B 1 261 ? 13.531 15.234 -4.473 1 72.94 261 GLY B C 1
ATOM 3916 O O . GLY B 1 261 ? 14.578 14.586 -4.438 1 72.94 261 GLY B O 1
ATOM 3917 N N . ALA B 1 262 ? 12.633 15.172 -5.441 1 78.88 262 ALA B N 1
ATOM 3918 C CA . ALA B 1 262 ? 12.93 14.273 -6.551 1 78.88 262 ALA B CA 1
ATOM 3919 C C . ALA B 1 262 ? 14.031 14.844 -7.438 1 78.88 262 ALA B C 1
ATOM 3921 O O . ALA B 1 262 ? 13.969 16 -7.855 1 78.88 262 ALA B O 1
ATOM 3922 N N . THR B 1 263 ? 15.086 14.047 -7.641 1 78.44 263 THR B N 1
ATOM 3923 C CA . THR B 1 263 ? 16.188 14.484 -8.492 1 78.44 263 THR B CA 1
ATOM 3924 C C . THR B 1 263 ? 16.156 13.766 -9.836 1 78.44 263 THR B C 1
ATOM 3926 O O . THR B 1 263 ? 16.922 14.086 -10.742 1 78.44 263 THR B O 1
ATOM 3929 N N . LYS B 1 264 ? 15.305 12.828 -9.984 1 85.56 264 LYS B N 1
ATOM 3930 C CA . LYS B 1 264 ? 15.102 12.055 -11.203 1 85.56 264 LYS B CA 1
ATOM 3931 C C . LYS B 1 264 ? 13.625 11.75 -11.422 1 85.56 264 LYS B C 1
ATOM 3933 O O . LYS B 1 264 ? 12.844 11.742 -10.477 1 85.56 264 LYS B O 1
ATOM 3938 N N . CYS B 1 265 ? 13.344 11.508 -12.727 1 87.06 265 CYS B N 1
ATOM 3939 C CA . CYS B 1 265 ? 11.953 11.203 -13.062 1 87.06 265 CYS B CA 1
ATOM 3940 C C . CYS B 1 265 ? 11.883 10.133 -14.148 1 87.06 265 CYS B C 1
ATOM 3942 O O . CYS B 1 265 ? 12.844 9.93 -14.891 1 87.06 265 CYS B O 1
ATOM 3944 N N . LEU B 1 266 ? 10.828 9.453 -14.156 1 85.31 266 LEU B N 1
ATOM 3945 C CA . LEU B 1 266 ? 10.453 8.508 -15.203 1 85.31 266 LEU B CA 1
ATOM 3946 C C . LEU B 1 266 ? 9.312 9.07 -16.047 1 85.31 266 LEU B C 1
ATOM 3948 O O . LEU B 1 266 ? 8.32 9.57 -15.516 1 85.31 266 LEU B O 1
ATOM 3952 N N . ILE B 1 267 ? 9.492 9 -17.359 1 83.12 267 ILE B N 1
ATOM 3953 C CA . ILE B 1 267 ? 8.508 9.594 -18.266 1 83.12 267 ILE B CA 1
ATOM 3954 C C . ILE B 1 267 ? 8.047 8.547 -19.281 1 83.12 267 ILE B C 1
ATOM 3956 O O . ILE B 1 267 ? 8.844 8.062 -20.094 1 83.12 267 ILE B O 1
ATOM 3960 N N . PRO B 1 268 ? 6.766 8.203 -19.219 1 82.81 268 PRO B N 1
ATOM 3961 C CA . PRO B 1 268 ? 6.25 7.332 -20.266 1 82.81 268 PRO B CA 1
ATOM 3962 C C . PRO B 1 268 ? 6.227 8.008 -21.641 1 82.81 268 PRO B C 1
ATOM 3964 O O . PRO B 1 268 ? 5.941 9.203 -21.734 1 82.81 268 PRO B O 1
ATOM 3967 N N . GLY B 1 269 ? 6.633 7.219 -22.625 1 78.12 269 GLY B N 1
ATOM 3968 C CA . GLY B 1 269 ? 6.602 7.719 -24 1 78.12 269 GLY B CA 1
ATOM 3969 C C . GLY B 1 269 ? 5.289 7.441 -24.703 1 78.12 269 GLY B C 1
ATOM 3970 O O . GLY B 1 269 ? 4.328 6.977 -24.078 1 78.12 269 GLY B O 1
ATOM 3971 N N . GLU B 1 270 ? 5.008 7.965 -25.969 1 69.31 270 GLU B N 1
ATOM 3972 C CA . GLU B 1 270 ? 3.791 7.848 -26.766 1 69.31 270 GLU B CA 1
ATOM 3973 C C . GLU B 1 270 ? 3.41 6.387 -26.984 1 69.31 270 GLU B C 1
ATOM 3975 O O . GLU B 1 270 ? 2.23 6.062 -27.141 1 69.31 270 GLU B O 1
ATOM 3980 N N . GLY B 1 271 ? 4.043 5.367 -27.047 1 56.94 271 GLY B N 1
ATOM 3981 C CA . GLY B 1 271 ? 3.707 3.982 -27.328 1 56.94 271 GLY B CA 1
ATOM 3982 C C . GLY B 1 271 ? 3.086 3.264 -26.141 1 56.94 271 GLY B C 1
ATOM 3983 O O . GLY B 1 271 ? 2.895 2.047 -26.188 1 56.94 271 GLY B O 1
ATOM 3984 N N . ALA B 1 272 ? 2.896 3.814 -25.094 1 52.59 272 ALA B N 1
ATOM 3985 C CA . ALA B 1 272 ? 2.414 3.145 -23.891 1 52.59 272 ALA B CA 1
ATOM 3986 C C . ALA B 1 272 ? 0.913 2.887 -23.969 1 52.59 272 ALA B C 1
ATOM 3988 O O . ALA B 1 272 ? 0.383 2.039 -23.25 1 52.59 272 ALA B O 1
ATOM 3989 N N . GLY B 1 273 ? -0.052 3.529 -24.812 1 44.19 273 GLY B N 1
ATOM 3990 C CA . GLY B 1 273 ? -1.503 3.504 -24.906 1 44.19 273 GLY B CA 1
ATOM 3991 C C . GLY B 1 273 ? -2.021 2.465 -25.875 1 44.19 273 GLY B C 1
ATOM 3992 O O . GLY B 1 273 ? -3.234 2.307 -26.031 1 44.19 273 GLY B O 1
ATOM 3993 N N . SER B 1 274 ? -1.302 1.747 -26.734 1 34.5 274 SER B N 1
ATOM 3994 C CA . SER B 1 274 ? -2.123 1.034 -27.703 1 34.5 274 SER B CA 1
ATOM 3995 C C . SER B 1 274 ? -2.568 -0.321 -27.156 1 34.5 274 SER B C 1
ATOM 3997 O O . SER B 1 274 ? -1.824 -0.979 -26.438 1 34.5 274 SER B O 1
#

Nearest PDB structures (foldseek):
  5dud-assembly1_A  TM=8.388E-01  e=1.344E-22  Escherichia coli K-12
  5dud-assembly2_C  TM=7.984E-01  e=7.462E-22  Escherichia coli K-12
  3mml-assembly2_E  TM=8.064E-01  e=2.764E-20  Mycolicibacterium smegmatis MC2 155
  3opf-assembly2_B  TM=7.670E-01  e=2.791E-17  Thermus thermophilus HB8
  5i8i-assembly2_D  TM=7.606E-01  e=1.710E-17  Kluyveromyces lactis NRRL Y-1140

Organism: Cystobacter fuscus (strain ATCC 25194 / DSM 2262 / NBRC 100088 / M29) (NCBI:txid1242864)

InterPro domains:
  IPR003778 Carboxyltransferase domain, subdomain A and B [PF02626] (4-243)
  IPR003778 Carboxyltransferase domain, subdomain A and B [SM00797] (2-259)
  IPR029000 Cyclophilin-like domain superfamily [G3DSA:2.40.100.10] (133-264)
  IPR029000 Cyclophilin-like domain superfamily [SSF50891] (135-250)
  IPR052708 5-oxoprolinase subunit C [PTHR43309] (2-256)

Radius of gyration: 23.08 Å; Cα contacts (8 Å, |Δi|>4): 1543; chains: 2; bounding box: 58×64×56 Å

Secondary structure (DSSP, 8-state):
-EEEPPTT--SSHHHHHHHHHHTT--TT---EEESS-EEEEEESS-EEEEETTEEEEE-TT-EEEEPPPSSSS-EEEEETT-B---------SSSGGGGGTTBTTB---TT--EEE----PPP-PPP--PPPPSEEEEEE-S-GGGB-HHHHHHHHH--EEE-TT--SSEEEEESS---BSS-S-----B--TTEEE--TTS--EEE-TT--SB--SPEEEEE-GGGHHHHHTPPTT-EEEEEE--HHHHHHHHHHHHHTT--EEEEE-GGG--/-EEE--TT--SSHHHHHHHHHTTT--TT---EEESS-EEEEEESS-EEEEETTEEEEE-TT-EEEEPPPSSSS-EEEEETT-B---------SSSGGGGGTTBTTB---TT--EEE----PPP-PPP--PPPPSEEEEEE-S-GGGB-HHHHHHHHH--EEE-TT--SSEEEEESS---BSS-S-----B--TTEEE--TTS--EEE-TT--SB--SPEEEEE-GGGHHHHHTPPTT-EEEEEE--HHHHHHHHHHHHHTT--EEEEE-GGG--

Sequence (548 aa):
MHQGVPPGGALVPEWLAAANRAVGNAWGAAALECYGRVDLRVTGRSAWVSLGGEAFQVADGESFRVPAPERGVVRYVAVEGGLAVPEVLGGRGLLPVARLGGWEGRMLQPGDVLPLGVGGGARLAPERVEPPGEVVRVMWGPEPGRFDPGAQEALLSGRFTVSPTSDRVGIRLRGPHLAHADTGAGLSGPMVRGALQVPASGEPIVLGPDHPTLGGYPVLAVVIRADWGLLASRRPGETVRFRSVGVEEARVAWKRLALEGATKCLIPGEGAGSMHQGVPPGGALVPEWLAAANRAVGNAWGAAALECYGRVDLRVTGRSAWVSLGGEAFQVADGESFRVPAPERGVVRYVAVEGGLAVPEVLGGRGLLPVARLGGWEGRMLQPGDVLPLGVGGGARLAPERVEPPGEVVRVMWGPEPGRFDPGAQEALLSGRFTVSPTSDRVGIRLRGPHLAHADTGAGLSGPMVRGALQVPASGEPIVLGPDHPTLGGYPVLAVVIRADWGLLASRRPGETVRFRSVGVEEARVAWKRLALEGATKCLIPGEGAGS

Foldseek 3Di:
DKFKQALLGDLFLQQQQLQQQQQQHHSRFIWMKDQAKDKDFAADAKKWKGKSNRIDIDGHGGMDMHHHDPFFRIITIAIFQGFPDPHACCPPDPDPSCCCGTPRSDGDDPPRDTDGGDGDHDHDHRDPPPQQDQEFEKAFDDCQLQFDPCLVVQQQVKKWFFAQPADQQWTWIDIDFTGTPDQQDDFFAFDDQQFWFAHNRRTIIGGHSSHDGTDDTDTGIGGQPLCSNSPSRDYGGDMHGYDYDDPVVSVVSVVCSVCVVPPDDDDDDPPPPD/DKFKQALLGDLFLQQQQLQQQQQQHHSRFIWMKDQAKDKDFAADAKKWKGKSNRIDIDGHGGMDMHHHDPFFRIITMAIFQGFPDPHFCCPPDPDPSCCCGTPRSDGDDPPRDTDGGDGDHDHDHRDPPPQQDQEFEKAFDDCQLQFDPCLVVQQQVKKWFFAQPADQQWTWIDIDFTGTPDQQDDFFAFDDQQFWFAHNRRTIIGGHSSHDGTDDTDTGIGGQPLCSNSPSRDYGGDMHGYDYDDPVVSVVSVVCSVCVVPPDDDDDDPPPPD

Solvent-accessible surface area (backbone atoms only — not comparable to full-atom values): 26478 Å² total; per-residue (Å²): 101,43,34,58,54,48,60,54,43,56,72,32,51,63,51,43,24,40,5,18,28,21,29,13,31,23,36,77,37,43,31,34,40,26,52,35,47,31,31,36,30,32,32,77,43,61,38,38,34,6,61,64,16,51,58,49,78,41,50,56,67,35,69,48,78,41,67,53,42,88,54,39,58,54,32,32,41,20,43,31,9,15,47,28,61,68,81,34,48,61,19,88,25,85,41,77,60,23,42,38,17,50,70,82,19,34,71,65,45,58,68,43,78,40,27,16,29,82,16,61,17,52,61,41,76,58,69,82,77,70,76,67,65,53,66,38,46,25,31,76,34,84,50,59,78,52,34,30,82,60,23,61,53,40,51,50,71,31,64,28,28,34,36,81,84,39,53,57,43,26,44,32,36,44,54,65,70,39,46,51,59,55,84,39,73,79,42,72,45,59,37,44,66,25,32,27,22,31,42,76,85,14,45,38,31,30,26,24,39,56,39,62,54,60,43,58,42,42,42,58,26,27,42,34,76,67,34,44,36,53,57,53,44,51,37,62,70,39,68,41,32,39,41,83,50,54,70,65,58,48,49,51,45,33,51,52,58,38,40,57,87,39,64,26,32,41,28,39,32,80,60,36,78,121,104,44,34,59,51,48,60,53,44,56,72,33,52,64,52,43,24,40,5,16,29,22,26,13,33,23,35,78,38,45,33,34,39,25,50,38,46,32,30,36,27,33,32,77,44,62,39,38,34,7,61,64,15,50,56,48,79,42,51,55,65,37,69,48,77,41,67,53,41,87,54,40,59,54,31,33,41,20,44,31,9,15,47,29,62,68,80,35,49,58,20,88,25,85,40,76,58,23,43,38,15,48,72,79,18,35,70,64,45,58,68,42,79,40,26,16,29,83,15,62,17,50,60,41,76,59,66,83,77,70,76,65,64,54,68,37,45,26,30,75,33,84,50,60,78,52,32,30,82,61,22,61,54,40,49,48,73,31,64,28,26,34,35,82,84,37,52,58,42,26,45,30,37,45,56,66,69,38,46,51,60,54,83,41,71,79,42,72,45,57,35,45,66,24,31,27,21,30,41,76,85,12,47,39,32,32,26,23,41,58,40,62,51,61,44,57,42,43,43,57,26,27,42,34,78,68,34,44,34,54,58,54,43,51,35,63,71,39,68,40,32,39,40,81,50,53,70,64,56,46,50,50,46,32,51,51,56,36,41,58,87,39,65,26,32,41,28,38,31,81,58,34,77,118